Protein AF-0000000084862671 (afdb_homodimer)

pLDDT: mean 80.67, std 22.75, range [24.94, 98.75]

Nearest PDB structures (foldseek):
  5aym-assembly1_A  TM=5.356E-01  e=1.953E+00  Bdellovibrio bacteriovorus HD100
  5ayn-assembly1_A  TM=5.477E-01  e=3.722E+00  Bdellovibrio bacteriovorus HD100
  7vg4-assembly3_E  TM=1.919E-01  e=8.628E-01  Methylorubrum extorquens AM1
  7vg4-assembly1_A  TM=1.906E-01  e=9.815E-01  Methylorubrum extorquens AM1
  5aym-assembly1_A  TM=5.355E-01  e=1.491E+00  Bdellovibrio bacteriovorus HD100

Secondary structure (DSSP, 8-state):
----------------------------------------HHHHHHHHHTSBBP-TTTHHHHHHHHHHHHHHHHHHHHHHS--SS-HHHHHHHHHHHTTT--TT-TTHHHHHHHHHHHHHHHHHHHHGGGGTGGG-BHHHHHHHHHHHHHHHHHHHHHHHTTSS----SSS----S--GGGHHHHHHHHHHHHHHHHHHHHHT-TT--SS--HHHHHHHHT-TTTT-TT-HHHHHHHHHHHHHHHHHHHHHHHHHSTTHHHHHHHHHHHHHHHHHHHHHTPPBPP----/----------------------------------------HHHHHHHHHHSBBP-TTTHHHHHHHHHHHHHHHHHHHHHHS--SS-HHHHHHHHHHHTTT--TT-TTHHHHHHHHHHHHHHHHHHHHGGGGTGGG-BHHHHHHHHHHHHHHHHHHHHHHHTTSS----SSS----S--GGGHHHHHHHHHHHHHHHHHHHHHT-TT--SS--HHHHHHHHT-TTTT-TT-HHHHHHHHHHHHHHHHHHHHHHHHHSTTHHHHHHHHHHHHHHHHHHHHHTPPBPP----

Organism: Botryotinia fuckeliana (strain T4) (NCBI:txid999810)

Solvent-accessible surface area (backbone atoms only — not comparable to full-atom values): 29350 Å² total; per-residue (Å²): 132,82,75,75,81,81,76,79,77,76,74,81,78,81,74,76,77,70,79,75,74,73,70,74,69,76,72,73,69,71,73,64,69,72,63,71,64,74,69,47,72,62,54,53,48,50,53,58,30,61,34,45,46,44,71,78,73,53,58,52,60,44,32,51,44,4,21,36,39,13,18,49,26,23,26,35,26,67,52,64,66,34,46,34,50,38,39,42,56,22,45,34,42,31,16,17,29,75,55,50,29,48,76,92,41,62,58,41,20,56,54,20,48,44,18,46,50,27,19,43,51,18,12,38,56,51,39,55,43,42,79,47,73,64,40,43,16,20,38,59,47,15,52,53,30,38,52,31,15,49,30,28,44,54,26,18,53,44,38,62,71,49,68,24,74,67,60,66,88,88,72,82,76,64,86,60,74,62,69,59,48,49,54,38,40,30,33,41,2,18,33,40,18,34,52,35,39,47,23,53,59,74,64,40,68,63,37,41,37,50,62,40,41,67,42,49,42,51,49,45,46,35,90,58,60,85,46,84,85,35,63,66,54,52,46,30,50,46,28,52,51,23,24,40,54,17,4,31,51,10,23,45,35,39,70,38,93,63,21,55,28,48,35,30,45,52,39,19,50,52,32,39,51,46,12,54,48,36,63,67,49,59,60,44,80,78,77,73,132,136,83,78,77,81,81,79,75,78,79,71,81,81,79,74,75,75,70,78,76,74,73,68,72,69,76,71,74,68,70,72,64,69,72,61,70,62,74,68,47,73,62,54,52,48,49,54,57,30,60,34,45,47,43,71,76,71,52,58,51,59,43,31,50,44,4,20,34,38,13,18,48,25,24,25,35,27,67,50,63,68,33,44,35,51,39,39,41,56,23,46,35,40,31,17,17,29,75,54,48,29,50,76,92,41,63,56,41,20,57,54,19,47,44,16,47,52,28,19,42,49,17,12,39,59,51,40,55,44,43,79,47,73,64,40,44,16,20,37,56,47,15,51,53,30,38,52,32,15,49,31,28,43,52,26,18,53,43,38,62,71,50,68,22,74,70,59,67,89,87,71,83,76,63,84,58,73,62,71,58,50,50,54,37,39,30,31,40,1,19,32,39,20,34,53,36,40,48,23,54,58,74,66,40,69,62,36,40,36,48,61,40,42,66,42,49,39,52,50,45,47,35,90,59,61,84,47,83,87,37,63,67,54,52,46,30,52,46,28,53,52,24,24,41,50,18,3,32,52,10,24,46,36,39,71,38,93,62,21,55,28,48,35,31,45,52,37,18,50,53,33,38,51,45,12,53,48,36,63,68,50,58,58,45,79,78,77,74,129

Radius of gyration: 40.58 Å; Cα contacts (8 Å, |Δi|>4): 925; chains: 2; bounding box: 131×135×118 Å

InterPro domains:
  IPR010699 Protein of unknown function DUF1275 [PF06912] (62-275)

Structure (mmCIF, N/CA/C/O backbone):
data_AF-0000000084862671-model_v1
#
loop_
_entity.id
_entity.type
_entity.pdbx_description
1 polymer 'Similar to DUF1275 domain protein'
#
loop_
_atom_site.group_PDB
_atom_site.id
_atom_site.type_symbol
_atom_site.label_atom_id
_atom_site.label_alt_id
_atom_site.label_comp_id
_atom_site.label_asym_id
_atom_site.label_entity_id
_atom_site.label_seq_id
_atom_site.pdbx_PDB_ins_code
_atom_site.Cartn_x
_atom_site.Cartn_y
_atom_site.Cartn_z
_atom_site.occupancy
_atom_site.B_iso_or_equiv
_atom_site.auth_seq_id
_atom_site.auth_comp_id
_atom_site.auth_asym_id
_atom_site.auth_atom_id
_atom_site.pdbx_PDB_model_num
ATOM 1 N N . MET A 1 1 ? -14.352 105.938 90.062 1 27.42 1 MET A N 1
ATOM 2 C CA . MET A 1 1 ? -13.758 105.5 88.812 1 27.42 1 MET A CA 1
ATOM 3 C C . MET A 1 1 ? -14.742 104.688 88 1 27.42 1 MET A C 1
ATOM 5 O O . MET A 1 1 ? -15.312 103.688 88.5 1 27.42 1 MET A O 1
ATOM 9 N N . VAL A 1 2 ? -15.297 105.25 86.938 1 28.05 2 VAL A N 1
ATOM 10 C CA . VAL A 1 2 ? -16.531 105.125 86.125 1 28.05 2 VAL A CA 1
ATOM 11 C C . VAL A 1 2 ? -16.5 103.875 85.25 1 28.05 2 VAL A C 1
ATOM 13 O O . VAL A 1 2 ? -15.688 103.75 84.312 1 28.05 2 VAL A O 1
ATOM 16 N N . LYS A 1 3 ? -16.453 102.688 85.875 1 35.69 3 LYS A N 1
ATOM 17 C CA . LYS A 1 3 ? -16.062 101.5 85.188 1 35.69 3 LYS A CA 1
ATOM 18 C C . LYS A 1 3 ? -16.953 101.25 84 1 35.69 3 LYS A C 1
ATOM 20 O O . LYS A 1 3 ? -18.188 101.188 84.125 1 35.69 3 LYS A O 1
ATOM 25 N N . PRO A 1 4 ? -16.484 101.688 82.75 1 35.56 4 PRO A N 1
ATOM 26 C CA . PRO A 1 4 ? -17.406 101.938 81.625 1 35.56 4 PRO A CA 1
ATOM 27 C C . PRO A 1 4 ? -18.234 100.688 81.312 1 35.56 4 PRO A C 1
ATOM 29 O O . PRO A 1 4 ? -17.875 99.562 81.75 1 35.56 4 PRO A O 1
ATOM 32 N N . PRO A 1 5 ? -19.359 100.812 80.625 1 33.34 5 PRO A N 1
ATOM 33 C CA . PRO A 1 5 ? -20.562 100.062 80.312 1 33.34 5 PRO A CA 1
ATOM 34 C C . PRO A 1 5 ? -20.281 98.812 79.5 1 33.34 5 PRO A C 1
ATOM 36 O O . PRO A 1 5 ? -19.266 98.75 78.75 1 33.34 5 PRO A O 1
ATOM 39 N N . SER A 1 6 ? -20.609 97.625 80 1 32.25 6 SER A N 1
ATOM 40 C CA . SER A 1 6 ? -20.453 96.188 79.625 1 32.25 6 SER A CA 1
ATOM 41 C C . SER A 1 6 ? -20.984 95.938 78.188 1 32.25 6 SER A C 1
ATOM 43 O O . SER A 1 6 ? -22.141 96.25 77.875 1 32.25 6 SER A O 1
ATOM 45 N N . ILE A 1 7 ? -20.156 96.25 77.188 1 30.03 7 ILE A N 1
ATOM 46 C CA . ILE A 1 7 ? -20.453 96.312 75.75 1 30.03 7 ILE A CA 1
ATOM 47 C C . ILE A 1 7 ? -21.125 95 75.375 1 30.03 7 ILE A C 1
ATOM 49 O O . ILE A 1 7 ? -20.656 93.875 75.75 1 30.03 7 ILE A O 1
ATOM 53 N N . GLU A 1 8 ? -22.422 95 75.062 1 28.77 8 GLU A N 1
ATOM 54 C CA . GLU A 1 8 ? -23.469 94.062 74.688 1 28.77 8 GLU A CA 1
ATOM 55 C C . GLU A 1 8 ? -23.047 93.25 73.438 1 28.77 8 GLU A C 1
ATOM 57 O O . GLU A 1 8 ? -22.734 93.812 72.375 1 28.77 8 GLU A O 1
ATOM 62 N N . GLU A 1 9 ? -22.234 92.188 73.688 1 28.09 9 GLU A N 1
ATOM 63 C CA . GLU A 1 9 ? -21.609 91.312 72.688 1 28.09 9 GLU A CA 1
ATOM 64 C C . GLU A 1 9 ? -22.641 90.812 71.688 1 28.09 9 GLU A C 1
ATOM 66 O O . GLU A 1 9 ? -23.641 90.188 72.062 1 28.09 9 GLU A O 1
ATOM 71 N N . SER A 1 10 ? -22.938 91.625 70.625 1 28.06 10 SER A N 1
ATOM 72 C CA . SER A 1 10 ? -23.906 91.375 69.562 1 28.06 10 SER A CA 1
ATOM 73 C C . SER A 1 10 ? -23.75 90 69 1 28.06 10 SER A C 1
ATOM 75 O O . SER A 1 10 ? -22.641 89.562 68.688 1 28.06 10 SER A O 1
ATOM 77 N N . GLY A 1 11 ? -24.578 89 69.375 1 28.27 11 GLY A N 1
ATOM 78 C CA . GLY A 1 11 ? -24.672 87.625 69.125 1 28.27 11 GLY A CA 1
ATOM 79 C C . GLY A 1 11 ? -24.625 87.25 67.625 1 28.27 11 GLY A C 1
ATOM 80 O O . GLY A 1 11 ? -24.984 88.062 66.75 1 28.27 11 GLY A O 1
ATOM 81 N N . PRO A 1 12 ? -23.625 86.5 67.188 1 30.41 12 PRO A N 1
ATOM 82 C CA . PRO A 1 12 ? -23.25 86.188 65.75 1 30.41 12 PRO A CA 1
ATOM 83 C C . PRO A 1 12 ? -24.453 85.75 64.938 1 30.41 12 PRO A C 1
ATOM 85 O O . PRO A 1 12 ? -25.453 85.312 65.438 1 30.41 12 PRO A O 1
ATOM 88 N N . ALA A 1 13 ? -24.656 86.438 63.781 1 28.69 13 ALA A N 1
ATOM 89 C CA . ALA A 1 13 ? -25.625 86.312 62.688 1 28.69 13 ALA A CA 1
ATOM 90 C C . ALA A 1 13 ? -25.797 84.875 62.25 1 28.69 13 ALA A C 1
ATOM 92 O O . ALA A 1 13 ? -24.844 84.125 62.219 1 28.69 13 ALA A O 1
ATOM 93 N N . ALA A 1 14 ? -27.016 84.375 62.25 1 31.2 14 ALA A N 1
ATOM 94 C CA . ALA A 1 14 ? -27.656 83.062 61.938 1 31.2 14 ALA A CA 1
ATOM 95 C C . ALA A 1 14 ? -27.375 82.688 60.469 1 31.2 14 ALA A C 1
ATOM 97 O O . ALA A 1 14 ? -27.812 83.375 59.531 1 31.2 14 ALA A O 1
ATOM 98 N N . GLN A 1 15 ? -26.141 82.375 60.094 1 26.47 15 GLN A N 1
ATOM 99 C CA . GLN A 1 15 ? -25.906 82 58.688 1 26.47 15 GLN A CA 1
ATOM 100 C C . GLN A 1 15 ? -26.953 81 58.188 1 26.47 15 GLN A C 1
ATOM 102 O O . GLN A 1 15 ? -27.234 80 58.875 1 26.47 15 GLN A O 1
ATOM 107 N N . SER A 1 16 ? -27.938 81.438 57.438 1 26.11 16 SER A N 1
ATOM 108 C CA . SER A 1 16 ? -29.016 80.688 56.781 1 26.11 16 SER A CA 1
ATOM 109 C C . SER A 1 16 ? -28.484 79.438 56.062 1 26.11 16 SER A C 1
ATOM 111 O O . SER A 1 16 ? -27.516 79.562 55.312 1 26.11 16 SER A O 1
ATOM 113 N N . SER A 1 17 ? -28.547 78.25 56.656 1 29.89 17 SER A N 1
ATOM 114 C CA . SER A 1 17 ? -28.219 76.938 56.156 1 29.89 17 SER A CA 1
ATOM 115 C C . SER A 1 17 ? -28.844 76.688 54.781 1 29.89 17 SER A C 1
ATOM 117 O O . SER A 1 17 ? -30.062 76.75 54.656 1 29.89 17 SER A O 1
ATOM 119 N N . LEU A 1 18 ? -28.281 77.25 53.719 1 32.19 18 LEU A N 1
ATOM 120 C CA . LEU A 1 18 ? -28.781 77 52.375 1 32.19 18 LEU A CA 1
ATOM 121 C C . LEU A 1 18 ? -29.172 75.562 52.219 1 32.19 18 LEU A C 1
ATOM 123 O O . LEU A 1 18 ? -28.469 74.688 52.688 1 32.19 18 LEU A O 1
ATOM 127 N N . PRO A 1 19 ? -30.453 75.312 51.969 1 33.38 19 PRO A N 1
ATOM 128 C CA . PRO A 1 19 ? -30.969 73.938 51.812 1 33.38 19 PRO A CA 1
ATOM 129 C C . PRO A 1 19 ? -30.188 73.125 50.812 1 33.38 19 PRO A C 1
ATOM 131 O O . PRO A 1 19 ? -29.891 73.625 49.719 1 33.38 19 PRO A O 1
ATOM 134 N N . THR A 1 20 ? -29.109 72.438 51.125 1 33.81 20 THR A N 1
ATOM 135 C CA . THR A 1 20 ? -28.391 71.5 50.219 1 33.81 20 THR A CA 1
ATOM 136 C C . THR A 1 20 ? -29.359 70.625 49.5 1 33.81 20 THR A C 1
ATOM 138 O O . THR A 1 20 ? -30.047 69.812 50.125 1 33.81 20 THR A O 1
ATOM 141 N N . THR A 1 21 ? -30.078 71.125 48.469 1 35.47 21 THR A N 1
ATOM 142 C CA . THR A 1 21 ? -30.922 70.25 47.656 1 35.47 21 THR A CA 1
ATOM 143 C C . THR A 1 21 ? -30.188 69 47.312 1 35.47 21 THR A C 1
ATOM 145 O O . THR A 1 21 ? -29.125 69 46.688 1 35.47 21 THR A O 1
ATOM 148 N N . GLU A 1 22 ? -30.344 67.938 48.125 1 34.78 22 GLU A N 1
ATOM 149 C CA . GLU A 1 22 ? -29.859 66.625 47.875 1 34.78 22 GLU A CA 1
ATOM 150 C C . GLU A 1 22 ? -30.156 66.188 46.438 1 34.78 22 GLU A C 1
ATOM 152 O O . GLU A 1 22 ? -31.312 66.188 46.031 1 34.78 22 GLU A O 1
ATOM 157 N N . VAL A 1 23 ? -29.391 66.688 45.469 1 41.56 23 VAL A N 1
ATOM 158 C CA . VAL A 1 23 ? -29.578 66.188 44.125 1 41.56 23 VAL A CA 1
ATOM 159 C C . VAL A 1 23 ? -29.734 64.625 44.188 1 41.56 23 VAL A C 1
ATOM 161 O O . VAL A 1 23 ? -28.922 63.969 44.812 1 41.56 23 VAL A O 1
ATOM 164 N N . PRO A 1 24 ? -30.969 64.188 44.094 1 35.16 24 PRO A N 1
ATOM 165 C CA . PRO A 1 24 ? -31.188 62.719 44.156 1 35.16 24 PRO A CA 1
ATOM 166 C C . PRO A 1 24 ? -30.125 61.938 43.406 1 35.16 24 PRO A C 1
ATOM 168 O O . PRO A 1 24 ? -29.562 62.438 42.438 1 35.16 24 PRO A O 1
ATOM 171 N N . SER A 1 25 ? -29.297 61.156 44.094 1 38.34 25 SER A N 1
ATOM 172 C CA . SER A 1 25 ? -28.328 60.25 43.5 1 38.34 25 SER A CA 1
ATOM 173 C C . SER A 1 25 ? -28.891 59.594 42.219 1 38.34 25 SER A C 1
ATOM 175 O O . SER A 1 25 ? -30.062 59.25 42.188 1 38.34 25 SER A O 1
ATOM 177 N N . PRO A 1 26 ? -28.359 59.969 41.062 1 36.97 26 PRO A N 1
ATOM 178 C CA . PRO A 1 26 ? -28.906 59.312 39.875 1 36.97 26 PRO A CA 1
ATOM 179 C C . PRO A 1 26 ? -29.25 57.844 40.125 1 36.97 26 PRO A C 1
ATOM 181 O O . PRO A 1 26 ? -28.609 57.188 40.938 1 36.97 26 PRO A O 1
ATOM 184 N N . SER A 1 27 ? -30.5 57.5 40.156 1 35.31 27 SER A N 1
ATOM 185 C CA . SER A 1 27 ? -30.938 56.094 40.188 1 35.31 27 SER A CA 1
ATOM 186 C C . SER A 1 27 ? -30.031 55.188 39.375 1 35.31 27 SER A C 1
ATOM 188 O O . SER A 1 27 ? -29.672 55.531 38.25 1 35.31 27 SER A O 1
ATOM 190 N N . ARG A 1 28 ? -29.125 54.5 40.062 1 33.41 28 ARG A N 1
ATOM 191 C CA . ARG A 1 28 ? -28.406 53.438 39.406 1 33.41 28 ARG A CA 1
ATOM 192 C C . ARG A 1 28 ? -29.266 52.781 38.312 1 33.41 28 ARG A C 1
ATOM 194 O O . ARG A 1 28 ? -30.328 52.25 38.594 1 33.41 28 ARG A O 1
ATOM 201 N N . SER A 1 29 ? -29.375 53.406 37.156 1 35.06 29 SER A N 1
ATOM 202 C CA . SER A 1 29 ? -29.953 52.625 36.062 1 35.06 29 SER A CA 1
ATOM 203 C C . SER A 1 29 ? -29.641 51.125 36.25 1 35.06 29 SER A C 1
ATOM 205 O O . SER A 1 29 ? -28.531 50.781 36.656 1 35.06 29 SER A O 1
ATOM 207 N N . HIS A 1 30 ? -30.625 50.344 36.719 1 33.53 30 HIS A N 1
ATOM 208 C CA . HIS A 1 30 ? -30.594 48.875 36.656 1 33.53 30 HIS A CA 1
ATOM 209 C C . HIS A 1 30 ? -29.75 48.406 35.5 1 33.53 30 HIS A C 1
ATOM 211 O O . HIS A 1 30 ? -29.984 48.781 34.344 1 33.53 30 HIS A O 1
ATOM 217 N N . CYS A 1 31 ? -28.391 48.406 35.719 1 36.38 31 CYS A N 1
ATOM 218 C CA . CYS A 1 31 ? -27.656 47.562 34.75 1 36.38 31 CYS A CA 1
ATOM 219 C C . CYS A 1 31 ? -28.562 46.469 34.188 1 36.38 31 CYS A C 1
ATOM 221 O O . CYS A 1 31 ? -29.109 45.656 34.906 1 36.38 31 CYS A O 1
ATOM 223 N N . GLY A 1 32 ? -29.422 46.875 33.25 1 36.03 32 GLY A N 1
ATOM 224 C CA . GLY A 1 32 ? -30.094 45.812 32.5 1 36.03 32 GLY A CA 1
ATOM 225 C C . GLY A 1 32 ? -29.359 44.5 32.531 1 36.03 32 GLY A C 1
ATOM 226 O O . GLY A 1 32 ? -28.125 44.469 32.5 1 36.03 32 GLY A O 1
ATOM 227 N N . SER A 1 33 ? -29.797 43.562 33.344 1 38.19 33 SER A N 1
ATOM 228 C CA . SER A 1 33 ? -29.406 42.188 33.156 1 38.19 33 SER A CA 1
ATOM 229 C C . SER A 1 33 ? -28.953 41.938 31.719 1 38.19 33 SER A C 1
ATOM 231 O O . SER A 1 33 ? -29.703 42.188 30.781 1 38.19 33 SER A O 1
ATOM 233 N N . ILE A 1 34 ? -27.781 42.406 31.359 1 39.44 34 ILE A N 1
ATOM 234 C CA . ILE A 1 34 ? -27.312 41.719 30.156 1 39.44 34 ILE A CA 1
ATOM 235 C C . ILE A 1 34 ? -27.969 40.344 30.078 1 39.44 34 ILE A C 1
ATOM 237 O O . ILE A 1 34 ? -27.688 39.469 30.906 1 39.44 34 ILE A O 1
ATOM 241 N N . THR A 1 35 ? -29.266 40.312 30.047 1 39.09 35 THR A N 1
ATOM 242 C CA . THR A 1 35 ? -29.812 39.031 29.578 1 39.09 35 THR A CA 1
ATOM 243 C C . THR A 1 35 ? -28.797 38.312 28.703 1 39.09 35 THR A C 1
ATOM 245 O O . THR A 1 35 ? -28.375 38.812 27.672 1 39.09 35 THR A O 1
ATOM 248 N N . ASP A 1 36 ? -27.781 37.656 29.297 1 43.03 36 ASP A N 1
ATOM 249 C CA . ASP A 1 36 ? -27.172 36.562 28.516 1 43.03 36 ASP A CA 1
ATOM 250 C C . ASP A 1 36 ? -28.125 36.062 27.422 1 43.03 36 ASP A C 1
ATOM 252 O O . ASP A 1 36 ? -29.203 35.562 27.719 1 43.03 36 ASP A O 1
ATOM 256 N N . SER A 1 37 ? -28.547 36.906 26.594 1 47.16 37 SER A N 1
ATOM 257 C CA . SER A 1 37 ? -29.281 36.312 25.484 1 47.16 37 SER A CA 1
ATOM 258 C C . SER A 1 37 ? -28.969 34.812 25.375 1 47.16 37 SER A C 1
ATOM 260 O O . SER A 1 37 ? -27.812 34.406 25.453 1 47.16 37 SER A O 1
ATOM 262 N N . PRO A 1 38 ? -29.766 33.906 25.844 1 50.16 38 PRO A N 1
ATOM 263 C CA . PRO A 1 38 ? -29.547 32.469 25.688 1 50.16 38 PRO A CA 1
ATOM 264 C C . PRO A 1 38 ? -28.797 32.125 24.391 1 50.16 38 PRO A C 1
ATOM 266 O O . PRO A 1 38 ? -29.297 32.375 23.297 1 50.16 38 PRO A O 1
ATOM 269 N N . ASP A 1 39 ? -27.578 32.438 24.266 1 59.53 39 ASP A N 1
ATOM 270 C CA . ASP A 1 39 ? -26.906 31.891 23.109 1 59.53 39 ASP A CA 1
ATOM 271 C C . ASP A 1 39 ? -27.531 30.578 22.672 1 59.53 39 ASP A C 1
ATOM 273 O O . ASP A 1 39 ? -27.672 29.656 23.469 1 59.53 39 ASP A O 1
ATOM 277 N N . SER A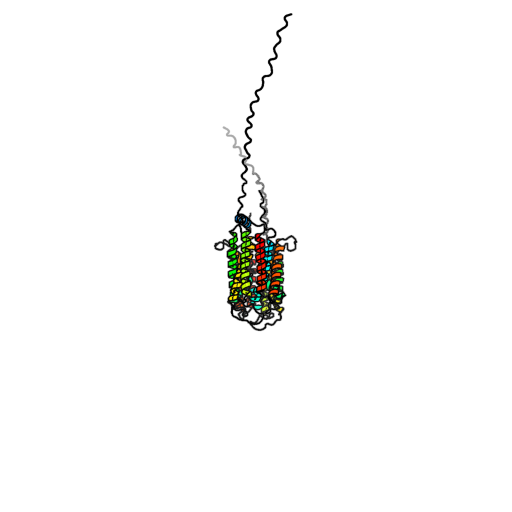 1 40 ? -28.484 30.578 21.688 1 73.81 40 SER A N 1
ATOM 278 C CA . SER A 1 40 ? -29.219 29.453 21.156 1 73.81 40 SER A CA 1
ATOM 279 C C . SER A 1 40 ? -28.359 28.188 21.094 1 73.81 40 SER A C 1
ATOM 281 O O . SER A 1 40 ? -27.125 28.281 21.016 1 73.81 40 SER A O 1
ATOM 283 N N . LEU A 1 41 ? -28.875 27.141 21.766 1 80.31 41 LEU A N 1
ATOM 284 C CA . LEU A 1 41 ? -28.266 25.812 21.656 1 80.31 41 LEU A CA 1
ATOM 285 C C . LEU A 1 41 ? -27.578 25.641 20.312 1 80.31 41 LEU A C 1
ATOM 287 O O . LEU A 1 41 ? -26.516 25.031 20.219 1 80.31 41 LEU A O 1
ATOM 291 N N . TRP A 1 42 ? -28.094 26.344 19.359 1 80.69 42 TRP A N 1
ATOM 292 C CA . TRP A 1 42 ? -27.547 26.25 18 1 80.69 42 TRP A CA 1
ATOM 293 C C . TRP A 1 42 ? -26.219 26.984 17.906 1 80.69 42 TRP A C 1
ATOM 295 O O . TRP A 1 42 ? -25.266 26.5 17.297 1 80.69 42 TRP A O 1
ATOM 305 N N . THR A 1 43 ? -26.141 28.109 18.469 1 80.81 43 THR A N 1
ATOM 306 C CA . THR A 1 43 ? -24.906 28.906 18.422 1 80.81 43 THR A CA 1
ATOM 307 C C . THR A 1 43 ? -23.797 28.219 19.203 1 80.81 43 THR A C 1
ATOM 309 O O . THR A 1 43 ? -22.641 28.203 18.766 1 80.81 43 THR A O 1
ATOM 312 N N . ARG A 1 44 ? -24.203 27.688 20.344 1 83.19 44 ARG A N 1
ATOM 313 C CA . ARG A 1 44 ? -23.219 26.969 21.156 1 83.19 44 ARG A CA 1
ATOM 314 C C . ARG A 1 44 ? -22.703 25.75 20.422 1 83.19 44 ARG A C 1
ATOM 316 O O . ARG A 1 44 ? -21.5 25.453 20.453 1 83.19 44 ARG A O 1
ATOM 323 N N . ALA A 1 45 ? -23.641 25.062 19.797 1 83.5 45 ALA A N 1
ATOM 324 C CA . ALA A 1 45 ? -23.281 23.875 19.031 1 83.5 45 ALA A CA 1
ATOM 325 C C . ALA A 1 45 ? -22.391 24.25 17.844 1 83.5 45 ALA A C 1
ATOM 327 O O . ALA A 1 45 ? -21.391 23.562 17.578 1 83.5 45 ALA A O 1
ATOM 328 N N . ASN A 1 46 ? -22.703 25.266 17.234 1 84.06 46 ASN A N 1
ATOM 329 C CA . ASN A 1 46 ? -21.906 25.703 16.094 1 84.06 46 ASN A CA 1
ATOM 330 C C . ASN A 1 46 ? -20.5 26.125 16.516 1 84.06 46 ASN A C 1
ATOM 332 O O . ASN A 1 46 ? -19.531 25.859 15.812 1 84.06 46 ASN A O 1
ATOM 336 N N . SER A 1 47 ? -20.469 26.797 17.609 1 84.06 47 SER A N 1
ATOM 337 C CA . SER A 1 47 ? -19.156 27.188 18.125 1 84.06 47 SER A CA 1
ATOM 338 C C . SER A 1 47 ? -18.344 25.984 18.531 1 84.06 47 SER A C 1
ATOM 340 O O . SER A 1 47 ? -17.141 25.922 18.266 1 84.06 47 SER A O 1
ATOM 342 N N . HIS A 1 48 ? -19.016 25.047 19.156 1 86.25 48 HIS A N 1
ATOM 343 C CA . HIS A 1 48 ? -18.344 23.828 19.594 1 86.25 48 HIS A CA 1
ATOM 344 C C . HIS A 1 48 ? -17.797 23.031 18.422 1 86.25 48 HIS A C 1
ATOM 346 O O . HIS A 1 48 ? -16.641 22.625 18.422 1 86.25 48 HIS A O 1
ATOM 352 N N . PHE A 1 49 ? -18.562 22.906 17.375 1 87.5 49 PHE A N 1
ATOM 353 C CA . PHE A 1 49 ? -18.219 22.047 16.234 1 87.5 49 PHE A CA 1
ATOM 354 C C . PHE A 1 49 ? -17.328 22.797 15.258 1 87.5 49 PHE A C 1
ATOM 356 O O . PHE A 1 49 ? -16.703 22.188 14.383 1 87.5 49 PHE A O 1
ATOM 363 N N . GLY A 1 50 ? -17.25 24.031 15.461 1 85.75 50 GLY A N 1
ATOM 364 C CA . GLY A 1 50 ? -16.391 24.844 14.602 1 85.75 50 GLY A CA 1
ATOM 365 C C . GLY A 1 50 ? -14.969 24.969 15.125 1 85.75 50 GLY A C 1
ATOM 366 O O . GLY A 1 50 ? -14.086 25.453 14.422 1 85.75 50 GLY A O 1
ATOM 367 N N . GLU A 1 51 ? -14.742 24.406 16.297 1 84.56 51 GLU A N 1
ATOM 368 C CA . GLU A 1 51 ? -13.422 24.547 16.922 1 84.56 51 GLU A CA 1
ATOM 369 C C . GLU A 1 51 ? -12.445 23.516 16.359 1 84.56 51 GLU A C 1
ATOM 371 O O . GLU A 1 51 ? -12.828 22.391 16.031 1 84.56 51 GLU A O 1
ATOM 376 N N . GLU A 1 52 ? -11.141 23.891 16.281 1 88 52 GLU A N 1
ATOM 377 C CA . GLU A 1 52 ? -10.07 22.984 15.867 1 88 52 GLU A CA 1
ATOM 378 C C . GLU A 1 52 ? -9.656 22.062 17.016 1 88 52 GLU A C 1
ATOM 380 O O . GLU A 1 52 ? -9.578 22.484 18.172 1 88 52 GLU A O 1
ATOM 385 N N . ILE A 1 53 ? -9.367 20.906 16.672 1 88.19 53 ILE A N 1
ATOM 386 C CA . ILE A 1 53 ? -9.062 19.922 17.688 1 88.19 53 ILE A CA 1
ATOM 387 C C . ILE A 1 53 ? -7.566 19.922 18 1 88.19 53 ILE A C 1
ATOM 389 O O . ILE A 1 53 ? -6.766 20.391 17.172 1 88.19 53 ILE A O 1
ATOM 393 N N . THR A 1 54 ? -7.273 19.422 19.219 1 88.75 54 THR A N 1
ATOM 394 C CA . THR A 1 54 ? -5.879 19.141 19.531 1 88.75 54 THR A CA 1
ATOM 395 C C . THR A 1 54 ? -5.43 17.828 18.891 1 88.75 54 THR A C 1
ATOM 397 O O . THR A 1 54 ? -6.215 16.891 18.75 1 88.75 54 THR A O 1
ATOM 400 N N . LEU A 1 55 ? -4.18 17.75 18.516 1 89 55 LEU A N 1
ATOM 401 C CA . LEU A 1 55 ? -3.656 16.562 17.828 1 89 55 LEU A CA 1
ATOM 402 C C . LEU A 1 55 ? -3.066 15.578 18.828 1 89 55 LEU A C 1
ATOM 404 O O . LEU A 1 55 ? -2.619 14.492 18.453 1 89 55 LEU A O 1
ATOM 408 N N . VAL A 1 56 ? -3.213 16.016 20.062 1 86.69 56 VAL A N 1
ATOM 409 C CA . VAL A 1 56 ? -2.715 15.109 21.094 1 86.69 56 VAL A CA 1
ATOM 410 C C . VAL A 1 56 ? -3.539 13.82 21.109 1 86.69 56 VAL A C 1
ATOM 412 O O . VAL A 1 56 ? -4.77 13.867 21.203 1 86.69 56 VAL A O 1
ATOM 415 N N . HIS A 1 57 ? -2.979 12.656 20.875 1 90.19 57 HIS A N 1
ATOM 416 C CA . HIS A 1 57 ? -3.551 11.312 20.906 1 90.19 57 HIS A CA 1
ATOM 417 C C . HIS A 1 57 ? -4.504 11.094 19.734 1 90.19 57 HIS A C 1
ATOM 419 O O . HIS A 1 57 ? -5.262 10.125 19.719 1 90.19 57 HIS A O 1
ATOM 425 N N . ALA A 1 58 ? -4.508 12.062 18.797 1 92.06 58 ALA A N 1
ATOM 426 C CA . ALA A 1 58 ? -5.367 11.93 17.625 1 92.06 58 ALA A CA 1
ATOM 427 C C . ALA A 1 58 ? -4.891 10.805 16.719 1 92.06 58 ALA A C 1
ATOM 429 O O . ALA A 1 58 ? -5.562 10.453 15.75 1 92.06 58 ALA A O 1
ATOM 430 N N . ASP A 1 59 ? -3.76 10.203 17.062 1 94.38 59 ASP A N 1
ATOM 431 C CA . ASP A 1 59 ? -3.248 9.039 16.344 1 94.38 59 ASP A CA 1
ATOM 432 C C . ASP A 1 59 ? -4.062 7.789 16.688 1 94.38 59 ASP A C 1
ATOM 434 O O . ASP A 1 59 ? -4.137 6.855 15.891 1 94.38 59 ASP A O 1
ATOM 438 N N . LEU A 1 60 ? -4.738 7.797 17.844 1 95 60 LEU A N 1
ATOM 439 C CA . LEU A 1 60 ? -5.457 6.617 18.297 1 95 60 LEU A CA 1
ATOM 440 C C . LEU A 1 60 ? -6.637 6.305 17.391 1 95 60 LEU A C 1
ATOM 442 O O . LEU A 1 60 ? -6.797 5.168 16.938 1 95 60 LEU A O 1
ATOM 446 N N . PRO A 1 61 ? -7.488 7.328 17.047 1 96.75 61 PRO A N 1
ATOM 447 C CA . PRO A 1 61 ? -8.547 7.035 16.078 1 96.75 61 PRO A CA 1
ATOM 448 C C . PRO A 1 61 ? -7.996 6.562 14.734 1 96.75 61 PRO A C 1
ATOM 450 O O . PRO A 1 61 ? -8.625 5.742 14.062 1 96.75 61 PRO A O 1
ATOM 453 N N . MET A 1 62 ? -6.84 7.02 14.352 1 97.06 62 MET A N 1
ATOM 454 C CA . MET A 1 62 ? -6.242 6.582 13.094 1 97.06 62 MET A CA 1
ATOM 455 C C . MET A 1 62 ? -5.805 5.125 13.172 1 97.06 62 MET A C 1
ATOM 457 O O . MET A 1 62 ? -5.965 4.367 12.211 1 97.06 62 MET A O 1
ATOM 461 N N . ILE A 1 63 ? -5.273 4.727 14.305 1 97.62 63 ILE A N 1
ATOM 462 C CA . ILE A 1 63 ? -4.891 3.334 14.516 1 97.62 63 ILE A CA 1
ATOM 463 C C . ILE A 1 63 ? -6.137 2.453 14.523 1 97.62 63 ILE A C 1
ATOM 465 O O . ILE A 1 63 ? -6.129 1.345 13.984 1 97.62 63 ILE A O 1
ATOM 469 N N . ALA A 1 64 ? -7.199 2.963 15.117 1 98.25 64 ALA A N 1
ATOM 470 C CA . ALA A 1 64 ? -8.469 2.244 15.094 1 98.25 64 ALA A CA 1
ATOM 471 C C . ALA A 1 64 ? -8.977 2.064 13.664 1 98.25 64 ALA A C 1
ATOM 473 O O . ALA A 1 64 ? -9.562 1.033 13.328 1 98.25 64 ALA A O 1
ATOM 474 N N . CYS A 1 65 ? -8.75 3.076 12.812 1 98.38 65 CYS A N 1
ATOM 475 C CA . CYS A 1 65 ? -9.102 2.973 11.406 1 98.38 65 CYS A CA 1
ATOM 476 C C . CYS A 1 65 ? -8.297 1.871 10.719 1 98.38 65 CYS A C 1
ATOM 478 O O . CYS A 1 65 ? -8.812 1.177 9.844 1 98.38 65 CYS A O 1
ATOM 480 N N . ALA A 1 66 ? -7.043 1.721 11.117 1 98.38 66 ALA A N 1
ATOM 481 C CA . ALA A 1 66 ? -6.234 0.624 10.594 1 98.38 66 ALA A CA 1
ATOM 482 C C . ALA A 1 66 ? -6.836 -0.729 10.961 1 98.38 66 ALA A C 1
ATOM 484 O O . ALA A 1 66 ? -6.844 -1.654 10.148 1 98.38 66 ALA A O 1
ATOM 485 N N . LEU A 1 67 ? -7.316 -0.836 12.172 1 98.62 67 LEU A N 1
ATOM 486 C CA . LEU A 1 67 ? -8.016 -2.043 12.602 1 98.62 67 LEU A CA 1
ATOM 487 C C . LEU A 1 67 ? -9.234 -2.311 11.727 1 98.62 67 LEU A C 1
ATOM 489 O O . LEU A 1 67 ? -9.469 -3.447 11.312 1 98.62 67 LEU A O 1
ATOM 493 N N . VAL A 1 68 ? -9.984 -1.273 11.422 1 98.75 68 VAL A N 1
ATOM 494 C CA . VAL A 1 68 ? -11.172 -1.37 10.578 1 98.75 68 VAL A CA 1
ATOM 495 C C . VAL A 1 68 ? -10.781 -1.867 9.195 1 98.75 68 VAL A C 1
ATOM 497 O O . VAL A 1 68 ? -11.461 -2.723 8.617 1 98.75 68 VAL A O 1
ATOM 500 N N . SER A 1 69 ? -9.703 -1.341 8.648 1 98.62 69 SER A N 1
ATOM 501 C CA . SER A 1 69 ? -9.227 -1.775 7.34 1 98.62 69 SER A CA 1
ATOM 502 C C . SER A 1 69 ? -8.898 -3.264 7.34 1 98.62 69 SER A C 1
ATOM 504 O O . SER A 1 69 ? -9.227 -3.977 6.391 1 98.62 69 SER A O 1
ATOM 506 N N . GLY A 1 70 ? -8.234 -3.738 8.43 1 98.56 70 GLY A N 1
ATOM 507 C CA . GLY A 1 70 ? -7.945 -5.16 8.539 1 98.56 70 GLY A CA 1
ATOM 508 C C . GLY A 1 70 ? -9.195 -6.02 8.547 1 98.56 70 GLY A C 1
ATOM 509 O O . GLY A 1 70 ? -9.273 -7.016 7.824 1 98.56 70 GLY A O 1
ATOM 510 N N . ILE A 1 71 ? -10.195 -5.605 9.328 1 98.19 71 ILE A N 1
ATOM 511 C CA . ILE A 1 71 ? -11.445 -6.344 9.453 1 98.19 71 ILE A CA 1
ATOM 512 C C . ILE A 1 71 ? -12.156 -6.402 8.102 1 98.19 71 ILE A C 1
ATOM 514 O O . ILE A 1 71 ? -12.547 -7.477 7.645 1 98.19 71 ILE A O 1
ATOM 518 N N . CYS A 1 72 ? -12.273 -5.246 7.441 1 97.94 72 CYS A N 1
ATOM 519 C CA . CYS A 1 72 ? -13.047 -5.137 6.211 1 97.94 72 CYS A CA 1
ATOM 520 C C . CYS A 1 72 ? -12.336 -5.844 5.059 1 97.94 72 CYS A C 1
ATOM 522 O O . CYS A 1 72 ? -12.969 -6.59 4.305 1 97.94 72 CYS A O 1
ATOM 524 N N . ASP A 1 73 ? -11.031 -5.668 4.941 1 98.12 73 ASP A N 1
ATOM 525 C CA . ASP A 1 73 ? -10.32 -6.223 3.797 1 98.12 73 ASP A CA 1
ATOM 526 C C . ASP A 1 73 ? -10.18 -7.738 3.92 1 98.12 73 ASP A C 1
ATOM 528 O O . ASP A 1 73 ? -10.273 -8.461 2.924 1 98.12 73 ASP A O 1
ATOM 532 N N . SER A 1 74 ? -9.891 -8.219 5.117 1 96.56 74 SER A N 1
ATOM 533 C CA . SER A 1 74 ? -9.812 -9.664 5.301 1 96.56 74 SER A CA 1
ATOM 534 C C . SER A 1 74 ? -11.148 -10.328 4.988 1 96.56 74 SER A C 1
ATOM 536 O O . SER A 1 74 ? -11.188 -11.328 4.266 1 96.56 74 SER A O 1
ATOM 538 N N . SER A 1 75 ? -12.234 -9.797 5.426 1 94.44 75 SER A N 1
ATOM 539 C CA . SER A 1 75 ? -13.562 -10.359 5.219 1 94.44 75 SER A CA 1
ATOM 540 C C . SER A 1 75 ? -14.008 -10.227 3.768 1 94.44 75 SER A C 1
ATOM 542 O O . SER A 1 75 ? -14.562 -11.164 3.189 1 94.44 75 SER A O 1
ATOM 544 N N . ALA A 1 76 ? -13.75 -9.07 3.205 1 93.62 76 ALA A N 1
ATOM 545 C CA . ALA A 1 76 ? -14.125 -8.836 1.812 1 93.62 76 ALA A CA 1
ATOM 546 C C . ALA A 1 76 ? -13.328 -9.727 0.87 1 93.62 76 ALA A C 1
ATOM 548 O O . ALA A 1 76 ? -13.883 -10.297 -0.072 1 93.62 76 ALA A O 1
ATOM 549 N N . TYR A 1 77 ? -12.055 -9.828 1.136 1 92.81 77 TYR A N 1
ATOM 550 C CA . TYR A 1 77 ? -11.242 -10.68 0.274 1 92.81 77 TYR A CA 1
ATOM 551 C C . TYR A 1 77 ? -11.688 -12.133 0.369 1 92.81 77 TYR A C 1
ATOM 553 O O . TYR A 1 77 ? -11.727 -12.844 -0.639 1 92.81 77 TYR A O 1
ATOM 561 N N . ASN A 1 78 ? -11.914 -12.578 1.558 1 89.88 78 ASN A N 1
ATOM 562 C CA . ASN A 1 78 ? -12.375 -13.945 1.743 1 89.88 78 ASN A CA 1
ATOM 563 C C . ASN A 1 78 ? -13.672 -14.211 0.982 1 89.88 78 ASN A C 1
ATOM 565 O O . ASN A 1 78 ? -13.867 -15.289 0.426 1 89.88 78 ASN A O 1
ATOM 569 N N . ALA A 1 79 ? -14.523 -13.234 0.953 1 87.06 79 ALA A N 1
ATOM 570 C CA . ALA A 1 79 ? -15.852 -13.398 0.365 1 87.06 79 ALA A CA 1
ATOM 571 C C . ALA A 1 79 ? -15.828 -13.094 -1.131 1 87.06 79 ALA A C 1
ATOM 573 O O . ALA A 1 79 ? -16.5 -13.773 -1.918 1 87.06 79 ALA A O 1
ATOM 574 N N . TRP A 1 80 ? -15.047 -12.047 -1.46 1 87.44 80 TRP A N 1
ATOM 575 C CA . TRP A 1 80 ? -15.219 -11.523 -2.809 1 87.44 80 TRP A CA 1
ATOM 576 C C . TRP A 1 80 ? -13.898 -11.539 -3.57 1 87.44 80 TRP A C 1
ATOM 578 O O . TRP A 1 80 ? -13.828 -11.117 -4.727 1 87.44 80 TRP A O 1
ATOM 588 N N . THR A 1 81 ? -12.781 -11.977 -2.998 1 89.19 81 THR A N 1
ATOM 589 C CA . THR A 1 81 ? -11.445 -11.977 -3.59 1 89.19 81 THR A CA 1
ATOM 590 C C . THR A 1 81 ? -11.094 -10.594 -4.125 1 89.19 81 THR A C 1
ATOM 592 O O . THR A 1 81 ? -10.578 -10.461 -5.238 1 89.19 81 THR A O 1
ATOM 595 N N . CYS A 1 82 ? -11.461 -9.625 -3.369 1 92.94 82 CYS A N 1
ATOM 596 C CA . CYS A 1 82 ? -11.211 -8.219 -3.676 1 92.94 82 CYS A CA 1
ATOM 597 C C . CYS A 1 82 ? -11.047 -7.402 -2.398 1 92.94 82 CYS A C 1
ATOM 599 O O . CYS A 1 82 ? -11.758 -7.629 -1.418 1 92.94 82 CYS A O 1
ATOM 601 N N . PHE A 1 83 ? -10.125 -6.5 -2.467 1 96.81 83 PHE A N 1
ATOM 602 C CA . PHE A 1 83 ? -9.922 -5.625 -1.317 1 96.81 83 PHE A CA 1
ATOM 603 C C . PHE A 1 83 ? -10.844 -4.41 -1.394 1 96.81 83 PHE A C 1
ATOM 605 O O . PHE A 1 83 ? -11.258 -4.012 -2.482 1 96.81 83 PHE A O 1
ATOM 612 N N . VAL A 1 84 ? -11.094 -3.852 -0.266 1 97.69 84 VAL A N 1
ATOM 613 C CA . VAL A 1 84 ? -11.984 -2.691 -0.246 1 97.69 84 VAL A CA 1
ATOM 614 C C . VAL A 1 84 ? -11.18 -1.434 0.072 1 97.69 84 VAL A C 1
ATOM 616 O O . VAL A 1 84 ? -11.57 -0.326 -0.302 1 97.69 84 VAL A O 1
ATOM 619 N N . SER A 1 85 ? -10.062 -1.594 0.789 1 97.81 85 SER A N 1
ATOM 620 C CA . SER A 1 85 ? -9.266 -0.422 1.138 1 97.81 85 SER A CA 1
ATOM 621 C C . SER A 1 85 ? -7.863 -0.514 0.548 1 97.81 85 SER A C 1
ATOM 623 O O . SER A 1 85 ? -7.164 0.495 0.439 1 97.81 85 SER A O 1
ATOM 625 N N . MET A 1 86 ? -7.379 -1.675 0.2 1 97.81 86 MET A N 1
ATOM 626 C CA . MET A 1 86 ? -6.035 -1.902 -0.316 1 97.81 86 MET A CA 1
ATOM 627 C C . MET A 1 86 ? -6.047 -2.006 -1.838 1 97.81 86 MET A C 1
ATOM 629 O O . MET A 1 86 ? -6.188 -3.1 -2.389 1 97.81 86 MET A O 1
ATOM 633 N N . GLN A 1 87 ? -5.75 -0.868 -2.479 1 98.06 87 GLN A N 1
ATOM 634 C CA . GLN A 1 87 ? -5.984 -0.733 -3.912 1 98.06 87 GLN A CA 1
ATOM 635 C C . GLN A 1 87 ? -4.773 -1.196 -4.715 1 98.06 87 GLN A C 1
ATOM 637 O O . GLN A 1 87 ? -4.879 -1.444 -5.918 1 98.06 87 GLN A O 1
ATOM 642 N N . THR A 1 88 ? -3.602 -1.335 -4.051 1 97.75 88 THR A N 1
ATOM 643 C CA . THR A 1 88 ? -2.426 -1.831 -4.758 1 97.75 88 THR A CA 1
ATOM 644 C C . THR A 1 88 ? -2.656 -3.256 -5.258 1 97.75 88 THR A C 1
ATOM 646 O O . THR A 1 88 ? -2.463 -3.543 -6.441 1 97.75 88 THR A O 1
ATOM 649 N N . GLY A 1 89 ? -3.143 -4.094 -4.375 1 96.62 89 GLY A N 1
ATOM 650 C CA . GLY A 1 89 ? -3.502 -5.438 -4.797 1 96.62 89 GLY A CA 1
ATOM 651 C C . GLY A 1 89 ? -4.586 -5.461 -5.859 1 96.62 89 GLY A C 1
ATOM 652 O O . GLY A 1 89 ? -4.488 -6.203 -6.836 1 96.62 89 GLY A O 1
ATOM 653 N N . ASN A 1 90 ? -5.59 -4.59 -5.723 1 97.56 90 ASN A N 1
ATOM 654 C CA . ASN A 1 90 ? -6.684 -4.52 -6.684 1 97.56 90 ASN A CA 1
ATOM 655 C C . ASN A 1 90 ? -6.188 -4.113 -8.07 1 97.56 90 ASN A C 1
ATOM 657 O O . ASN A 1 90 ? -6.746 -4.543 -9.086 1 97.56 90 ASN A O 1
ATOM 661 N N . THR A 1 91 ? -5.145 -3.293 -8.102 1 97.94 91 THR A N 1
ATOM 662 C CA . THR A 1 91 ? -4.578 -2.881 -9.383 1 97.94 91 THR A CA 1
ATOM 663 C C . THR A 1 91 ? -3.99 -4.078 -10.125 1 97.94 91 THR A C 1
ATOM 665 O O . THR A 1 91 ? -4.137 -4.191 -11.344 1 97.94 91 THR A O 1
ATOM 668 N N . ILE A 1 92 ? -3.334 -4.922 -9.383 1 97.25 92 ILE A N 1
ATOM 669 C CA . ILE A 1 92 ? -2.783 -6.125 -9.992 1 97.25 92 ILE A CA 1
ATOM 670 C C . ILE A 1 92 ? -3.92 -7.047 -10.438 1 97.25 92 ILE A C 1
ATOM 672 O O . ILE A 1 92 ? -3.861 -7.641 -11.516 1 97.25 92 ILE A O 1
ATOM 676 N N . PHE A 1 93 ? -5.031 -7.18 -9.617 1 95.44 93 PHE A N 1
ATOM 677 C CA . PHE A 1 93 ? -6.195 -7.965 -10.016 1 95.44 93 PHE A CA 1
ATOM 678 C C . PHE A 1 93 ? -6.809 -7.418 -11.297 1 95.44 93 PHE A C 1
ATOM 680 O O . PHE A 1 93 ? -7.188 -8.18 -12.188 1 95.44 93 PHE A O 1
ATOM 687 N N . LEU A 1 94 ? -6.875 -6.129 -11.336 1 96 94 LEU A N 1
ATOM 688 C CA . LEU A 1 94 ? -7.387 -5.465 -12.531 1 96 94 LEU A CA 1
ATOM 689 C C . LEU A 1 94 ? -6.508 -5.77 -13.742 1 96 94 LEU A C 1
ATOM 691 O O . LEU A 1 94 ? -7.016 -6.105 -14.812 1 96 94 LEU A O 1
ATOM 695 N N . ALA A 1 95 ? -5.199 -5.688 -13.602 1 96.81 95 ALA A N 1
ATOM 696 C CA . ALA A 1 95 ? -4.246 -5.945 -14.68 1 96.81 95 ALA A CA 1
ATOM 697 C C . ALA A 1 95 ? -4.355 -7.383 -15.172 1 96.81 95 ALA A C 1
ATOM 699 O O . ALA A 1 95 ? -4.316 -7.633 -16.375 1 96.81 95 ALA A O 1
ATOM 700 N N . LEU A 1 96 ? -4.504 -8.312 -14.25 1 93.62 96 LEU A N 1
ATOM 701 C CA . LEU A 1 96 ? -4.641 -9.719 -14.602 1 93.62 96 LEU A CA 1
ATOM 702 C C . LEU A 1 96 ? -5.93 -9.961 -15.383 1 93.62 96 LEU A C 1
ATOM 704 O O . LEU A 1 96 ? -5.98 -10.836 -16.25 1 93.62 96 LEU A O 1
ATOM 708 N N . GLY A 1 97 ? -6.938 -9.195 -15.094 1 91.62 97 GLY A N 1
ATOM 709 C CA . GLY A 1 97 ? -8.188 -9.305 -15.82 1 91.62 97 GLY A CA 1
ATOM 710 C C . GLY A 1 97 ? -8.039 -9.031 -17.312 1 91.62 97 GLY A C 1
ATOM 711 O O . GLY A 1 97 ? -8.789 -9.57 -18.125 1 91.62 97 GLY A O 1
ATOM 712 N N . ALA A 1 98 ? -7.047 -8.219 -17.688 1 89.81 98 ALA A N 1
ATOM 713 C CA . ALA A 1 98 ? -6.812 -7.898 -19.078 1 89.81 98 ALA A CA 1
ATOM 714 C C . ALA A 1 98 ? -6.41 -9.141 -19.875 1 89.81 98 ALA A C 1
ATOM 716 O O . ALA A 1 98 ? -6.664 -9.227 -21.078 1 89.81 98 ALA A O 1
ATOM 717 N N . SER A 1 99 ? -5.852 -10.125 -19.266 1 87.25 99 SER A N 1
ATOM 718 C CA . SER A 1 99 ? -5.469 -11.375 -19.906 1 87.25 99 SER A CA 1
ATOM 719 C C . SER A 1 99 ? -6.422 -12.508 -19.531 1 87.25 99 SER A C 1
ATOM 721 O O . SER A 1 99 ? -6.129 -13.68 -19.766 1 87.25 99 SER A O 1
ATOM 723 N N . GLY A 1 100 ? -7.516 -12.102 -18.891 1 83.06 100 GLY A N 1
ATOM 724 C CA . GLY A 1 100 ? -8.508 -13.078 -18.469 1 83.06 100 GLY A CA 1
ATOM 725 C C . GLY A 1 100 ? -8.039 -13.977 -17.344 1 83.06 100 GLY A C 1
ATOM 726 O O . GLY A 1 100 ? -8.453 -15.133 -17.25 1 83.06 100 GLY A O 1
ATOM 727 N N . GLN A 1 101 ? -7.109 -13.5 -16.578 1 79.12 101 GLN A N 1
ATOM 728 C CA . GLN A 1 101 ? -6.543 -14.266 -15.477 1 79.1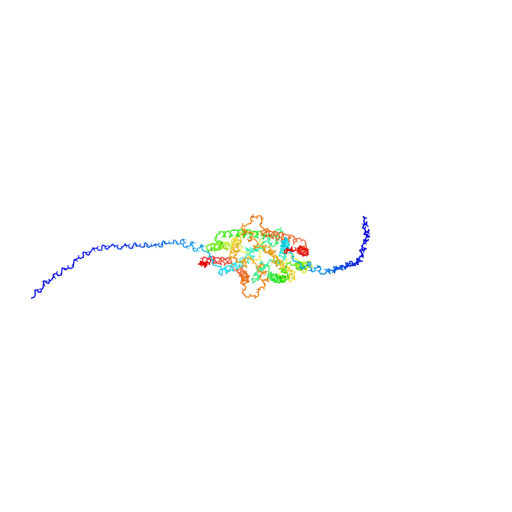2 101 GLN A CA 1
ATOM 729 C C . GLN A 1 101 ? -6.965 -13.68 -14.133 1 79.12 101 GLN A C 1
ATOM 731 O O . GLN A 1 101 ? -7.348 -12.516 -14.047 1 79.12 101 GLN A O 1
ATOM 736 N N . PRO A 1 102 ? -6.906 -14.305 -12.992 1 68.38 102 PRO A N 1
ATOM 737 C CA . PRO A 1 102 ? -6.742 -15.758 -13 1 68.38 102 PRO A CA 1
ATOM 738 C C . PRO A 1 102 ? -7.98 -16.484 -13.523 1 68.38 102 PRO A C 1
ATOM 740 O O . PRO A 1 102 ? -9.094 -15.977 -13.406 1 68.38 102 PRO A O 1
ATOM 743 N N . LEU A 1 103 ? -7.824 -17.609 -14.039 1 67.31 103 LEU A N 1
ATOM 744 C CA . LEU A 1 103 ? -8.898 -18.391 -14.633 1 67.31 103 LEU A CA 1
ATOM 745 C C . LEU A 1 103 ? -9.945 -18.766 -13.586 1 67.31 103 LEU A C 1
ATOM 747 O O . LEU A 1 103 ? -11.117 -18.938 -13.914 1 67.31 103 LEU A O 1
ATOM 751 N N . SER A 1 104 ? -9.492 -18.781 -12.336 1 65.94 104 SER A N 1
ATOM 752 C CA . SER A 1 104 ? -10.391 -19.188 -11.258 1 65.94 104 SER A CA 1
ATOM 753 C C . SER A 1 104 ? -11.391 -18.078 -10.93 1 65.94 104 SER A C 1
ATOM 755 O O . SER A 1 104 ? -12.461 -18.344 -10.391 1 65.94 104 SER A O 1
ATOM 757 N N . HIS A 1 105 ? -11.055 -16.844 -11.359 1 67.06 105 HIS A N 1
ATOM 758 C CA . HIS A 1 105 ? -11.922 -15.711 -11.055 1 67.06 105 HIS A CA 1
ATOM 759 C C . HIS A 1 105 ? -12.039 -14.758 -12.242 1 67.06 105 HIS A C 1
ATOM 761 O O . HIS A 1 105 ? -11.477 -13.664 -12.227 1 67.06 105 HIS A O 1
ATOM 767 N N . PRO A 1 106 ? -12.812 -15.117 -13.266 1 66.88 106 PRO A N 1
ATOM 768 C CA . PRO A 1 106 ? -12.805 -14.352 -14.516 1 66.88 106 PRO A CA 1
ATOM 769 C C . PRO A 1 106 ? -13.352 -12.938 -14.344 1 66.88 106 PRO A C 1
ATOM 771 O O . PRO A 1 106 ? -12.969 -12.031 -15.086 1 66.88 106 PRO A O 1
ATOM 774 N N . PHE A 1 107 ? -14.211 -12.75 -13.352 1 72.88 107 PHE A N 1
ATOM 775 C CA . PHE A 1 107 ? -14.773 -11.406 -13.258 1 72.88 107 PHE A CA 1
ATOM 776 C C . PHE A 1 107 ? -14.242 -10.68 -12.031 1 72.88 107 PHE A C 1
ATOM 778 O O . PHE A 1 107 ? -14.82 -9.68 -11.602 1 72.88 107 PHE A O 1
ATOM 785 N N . GLY A 1 108 ? -13.125 -11.125 -11.633 1 81.5 108 GLY A N 1
ATOM 786 C CA . GLY A 1 108 ? -12.492 -10.477 -10.492 1 81.5 108 GLY A CA 1
ATOM 787 C C . GLY A 1 108 ? -12.008 -9.07 -10.797 1 81.5 108 GLY A C 1
ATOM 788 O O . GLY A 1 108 ? -12.008 -8.203 -9.914 1 81.5 108 GLY A O 1
ATOM 789 N N . TRP A 1 109 ? -11.75 -8.828 -12.07 1 88.88 109 TRP A N 1
ATOM 790 C CA . TRP A 1 109 ? -11.203 -7.531 -12.461 1 88.88 109 TRP A CA 1
ATOM 791 C C . TRP A 1 109 ? -12.266 -6.441 -12.344 1 88.88 109 TRP A C 1
ATOM 793 O O . TRP A 1 109 ? -11.945 -5.281 -12.078 1 88.88 109 TRP A O 1
ATOM 803 N N . VAL A 1 110 ? -13.547 -6.75 -12.508 1 91.31 110 VAL A N 1
ATOM 804 C CA . VAL A 1 110 ? -14.617 -5.762 -12.406 1 91.31 110 VAL A CA 1
ATOM 805 C C . VAL A 1 110 ? -14.734 -5.277 -10.961 1 91.31 110 VAL A C 1
ATOM 807 O O . VAL A 1 110 ? -14.875 -4.078 -10.711 1 91.31 110 VAL A O 1
ATOM 810 N N . LYS A 1 111 ? -14.641 -6.203 -10.039 1 93.06 111 LYS A N 1
ATOM 811 C CA . LYS A 1 111 ? -14.688 -5.848 -8.625 1 93.06 111 LYS A CA 1
ATOM 812 C C . LYS A 1 111 ? -13.539 -4.918 -8.25 1 93.06 111 LYS A C 1
ATOM 814 O O . LYS A 1 111 ? -13.734 -3.936 -7.535 1 93.06 111 LYS A O 1
ATOM 819 N N . SER A 1 112 ? -12.391 -5.25 -8.836 1 95.94 112 SER A N 1
ATOM 820 C CA . SER A 1 112 ? -11.219 -4.426 -8.562 1 95.94 112 SER A CA 1
ATOM 821 C C . SER A 1 112 ? -11.367 -3.029 -9.156 1 95.94 112 SER A C 1
ATOM 823 O O . SER A 1 112 ? -11 -2.037 -8.523 1 95.94 112 SER A O 1
ATOM 825 N N . LEU A 1 113 ? -11.93 -2.941 -10.328 1 96.25 113 LEU A N 1
ATOM 826 C CA . LEU A 1 113 ? -12.156 -1.653 -10.977 1 96.25 113 LEU A CA 1
ATOM 827 C C . LEU A 1 113 ? -13.117 -0.795 -10.156 1 96.25 113 LEU A C 1
ATOM 829 O O . LEU A 1 113 ? -12.867 0.395 -9.953 1 96.25 113 LEU A O 1
ATOM 833 N N . ILE A 1 114 ? -14.148 -1.403 -9.688 1 96.56 114 ILE A N 1
ATOM 834 C CA . ILE A 1 114 ? -15.148 -0.701 -8.891 1 96.56 114 ILE A CA 1
ATOM 835 C C . ILE A 1 114 ? -14.531 -0.238 -7.574 1 96.56 114 ILE A C 1
ATOM 837 O O . ILE A 1 114 ? -14.758 0.896 -7.141 1 96.56 114 ILE A O 1
ATOM 841 N N . SER A 1 115 ? -13.789 -1.134 -6.949 1 97.81 115 SER A N 1
ATOM 842 C CA . SER A 1 115 ? -13.133 -0.773 -5.695 1 97.81 115 SER A CA 1
ATOM 843 C C . SER A 1 115 ? -12.211 0.423 -5.875 1 97.81 115 SER A C 1
ATOM 845 O O . SER A 1 115 ? -12.289 1.4 -5.129 1 97.81 115 SER A O 1
ATOM 847 N N . ILE A 1 116 ? -11.375 0.41 -6.922 1 98.25 116 ILE A N 1
ATOM 848 C CA . ILE A 1 116 ? -10.422 1.481 -7.184 1 98.25 116 ILE A CA 1
ATOM 849 C C . ILE A 1 116 ? -11.172 2.775 -7.488 1 98.25 116 ILE A C 1
ATOM 851 O O . ILE A 1 116 ? -10.844 3.834 -6.945 1 98.25 116 ILE A O 1
ATOM 855 N N . PHE A 1 117 ? -12.195 2.697 -8.32 1 98.12 117 PHE A N 1
ATOM 856 C CA . PHE A 1 117 ? -12.953 3.865 -8.75 1 98.12 117 PHE A CA 1
ATOM 857 C C . PHE A 1 117 ? -13.617 4.551 -7.562 1 98.12 117 PHE A C 1
ATOM 859 O O . PHE A 1 117 ? -13.477 5.758 -7.375 1 98.12 117 PHE A O 1
ATOM 866 N N . PHE A 1 118 ? -14.305 3.814 -6.75 1 98.56 118 PHE A N 1
ATOM 867 C CA . PHE A 1 118 ? -15.039 4.422 -5.648 1 98.56 118 PHE A CA 1
ATOM 868 C C . PHE A 1 118 ? -14.094 4.84 -4.527 1 98.56 118 PHE A C 1
ATOM 870 O O . PHE A 1 118 ? -14.383 5.785 -3.793 1 98.56 118 PHE A O 1
ATOM 877 N N . PH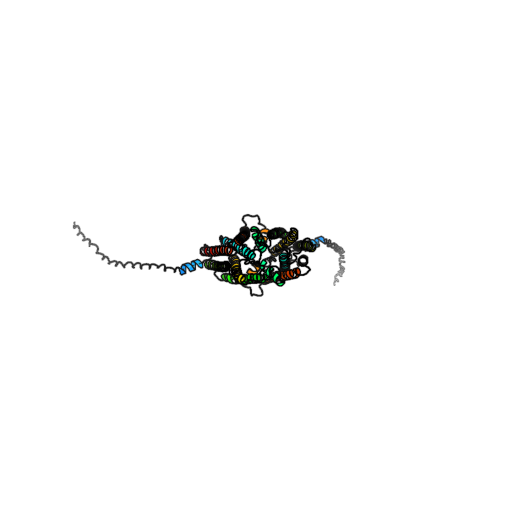E A 1 119 ? -12.977 4.145 -4.375 1 98.69 119 PHE A N 1
ATOM 878 C CA . PHE A 1 119 ? -11.938 4.621 -3.477 1 98.69 119 PHE A CA 1
ATOM 879 C C . PHE A 1 119 ? -11.461 6.008 -3.887 1 98.69 119 PHE A C 1
ATOM 881 O O . PHE A 1 119 ? -11.344 6.902 -3.047 1 98.69 119 PHE A O 1
ATOM 888 N N . LEU A 1 120 ? -11.148 6.188 -5.199 1 98 120 LEU A N 1
ATOM 889 C CA . LEU A 1 120 ? -10.719 7.477 -5.723 1 98 120 LEU A CA 1
ATOM 890 C C . LEU A 1 120 ? -11.789 8.539 -5.504 1 98 120 LEU A C 1
ATOM 892 O O . LEU A 1 120 ? -11.477 9.664 -5.105 1 98 120 LEU A O 1
ATOM 896 N N . CYS A 1 121 ? -13.016 8.188 -5.727 1 97.88 121 CYS A N 1
ATOM 897 C CA . CYS A 1 121 ? -14.125 9.109 -5.484 1 97.88 121 CYS A CA 1
ATOM 898 C C . CYS A 1 121 ? -14.18 9.516 -4.016 1 97.88 121 CYS A C 1
ATOM 900 O O . CYS A 1 121 ? -14.438 10.68 -3.697 1 97.88 121 CYS A O 1
ATOM 902 N N . GLY A 1 122 ? -14.008 8.516 -3.15 1 98.25 122 GLY A N 1
ATOM 903 C CA . GLY A 1 122 ? -13.969 8.82 -1.729 1 98.25 122 GLY A CA 1
ATOM 904 C C . GLY A 1 122 ? -12.859 9.781 -1.356 1 98.25 122 GLY A C 1
ATOM 905 O O . GLY A 1 122 ? -13.086 10.742 -0.621 1 98.25 122 GLY A O 1
ATOM 906 N N . CYS A 1 123 ? -11.672 9.516 -1.905 1 97.25 123 CYS A N 1
ATOM 907 C CA . CYS A 1 123 ? -10.555 10.406 -1.65 1 97.25 123 CYS A CA 1
ATOM 908 C C . CYS A 1 123 ? -10.875 11.828 -2.1 1 97.25 123 CYS A C 1
ATOM 910 O O . CYS A 1 123 ? -10.656 12.789 -1.356 1 97.25 123 CYS A O 1
ATOM 912 N N . LEU A 1 124 ? -11.414 11.984 -3.303 1 95.38 124 LEU A N 1
ATOM 913 C CA . LEU A 1 124 ? -11.758 13.289 -3.85 1 95.38 124 LEU A CA 1
ATOM 914 C C . LEU A 1 124 ? -12.805 13.984 -2.984 1 95.38 124 LEU A C 1
ATOM 916 O O . LEU A 1 124 ? -12.68 15.172 -2.688 1 95.38 124 LEU A O 1
ATOM 920 N N . PHE A 1 125 ? -13.773 13.273 -2.594 1 96.25 125 PHE A N 1
ATOM 921 C CA . PHE A 1 125 ? -14.875 13.812 -1.816 1 96.25 125 PHE A CA 1
ATOM 922 C C . PHE A 1 125 ? -14.398 14.305 -0.456 1 96.25 125 PHE A C 1
ATOM 924 O O . PHE A 1 125 ? -14.625 15.453 -0.089 1 96.25 125 PHE A O 1
ATOM 931 N N . PHE A 1 126 ? -13.688 13.484 0.271 1 96.44 126 PHE A N 1
ATOM 932 C CA . PHE A 1 126 ? -13.312 13.812 1.644 1 96.44 126 PHE A CA 1
ATOM 933 C C . PHE A 1 126 ? -12.133 14.773 1.672 1 96.44 126 PHE A C 1
ATOM 935 O O . PHE A 1 126 ? -11.891 15.43 2.688 1 96.44 126 PHE A O 1
ATOM 942 N N . ALA A 1 127 ? -11.406 14.805 0.57 1 93.88 127 ALA A N 1
ATOM 943 C CA . ALA A 1 127 ? -10.336 15.789 0.483 1 93.88 127 ALA A CA 1
ATOM 944 C C . ALA A 1 127 ? -10.891 17.219 0.487 1 93.88 127 ALA A C 1
ATOM 946 O O . ALA A 1 127 ? -10.188 18.156 0.854 1 93.88 127 ALA A O 1
ATOM 947 N N . GLN A 1 128 ? -12.117 17.406 0.091 1 91.62 128 GLN A N 1
ATOM 948 C CA . GLN A 1 128 ? -12.742 18.719 0.048 1 91.62 128 GLN A CA 1
ATOM 949 C C . GLN A 1 128 ? -12.922 19.297 1.452 1 91.62 128 GLN A C 1
ATOM 951 O O . GLN A 1 128 ? -13.109 20.5 1.619 1 91.62 128 GLN A O 1
ATOM 956 N N . THR A 1 129 ? -12.852 18.453 2.416 1 89.38 129 THR A N 1
ATOM 957 C CA . THR A 1 129 ? -13.023 18.922 3.785 1 89.38 129 THR A CA 1
ATOM 958 C C . THR A 1 129 ? -11.883 19.859 4.191 1 89.38 129 THR A C 1
ATOM 960 O O . THR A 1 129 ? -12.008 20.609 5.156 1 89.38 129 THR A O 1
ATOM 963 N N . ARG A 1 130 ? -10.812 19.781 3.473 1 84.5 130 ARG A N 1
ATOM 964 C CA . ARG A 1 130 ? -9.68 20.656 3.754 1 84.5 130 ARG A CA 1
ATOM 965 C C . ARG A 1 130 ? -10.062 22.125 3.592 1 84.5 130 ARG A C 1
ATOM 967 O O . ARG A 1 130 ? -9.43 23.016 4.18 1 84.5 130 ARG A O 1
ATOM 974 N N . ARG A 1 131 ? -10.961 22.359 2.789 1 81.06 131 ARG A N 1
ATOM 975 C CA . ARG A 1 131 ? -11.398 23.734 2.516 1 81.06 131 ARG A CA 1
ATOM 976 C C . ARG A 1 131 ? -12.102 24.328 3.727 1 81.06 131 ARG A C 1
ATOM 978 O O . ARG A 1 131 ? -12.234 25.562 3.826 1 81.06 131 ARG A O 1
ATOM 985 N N . PHE A 1 132 ? -12.453 23.438 4.543 1 78.31 132 PHE A N 1
ATOM 986 C CA . PHE A 1 132 ? -13.156 23.891 5.738 1 78.31 132 PHE A CA 1
ATOM 987 C C . PHE A 1 132 ? -12.242 23.859 6.953 1 78.31 132 PHE A C 1
ATOM 989 O O . PHE A 1 132 ? -11.992 22.781 7.512 1 78.31 132 PHE A O 1
ATOM 996 N N . GLY A 1 133 ? -11.812 24.984 7.555 1 67.19 133 GLY A N 1
ATOM 997 C CA . GLY A 1 133 ? -11 25.078 8.758 1 67.19 133 GLY A CA 1
ATOM 998 C C . GLY A 1 133 ? -9.773 24.188 8.719 1 67.19 133 GLY A C 1
ATOM 999 O O . GLY A 1 133 ? -9.484 23.469 9.68 1 67.19 133 GLY A O 1
ATOM 1000 N N . ALA A 1 134 ? -9.164 24.031 7.68 1 67.44 134 ALA A N 1
ATOM 1001 C CA . ALA A 1 134 ? -7.945 23.266 7.477 1 67.44 134 ALA A CA 1
ATOM 1002 C C . ALA A 1 134 ? -8.211 21.766 7.648 1 67.44 134 ALA A C 1
ATOM 1004 O O . ALA A 1 134 ? -7.281 20.984 7.824 1 67.44 134 ALA A O 1
ATOM 1005 N N . GLY A 1 135 ? -9.5 21.422 7.805 1 72.56 135 GLY A N 1
ATOM 1006 C CA . GLY A 1 135 ? -9.906 20.031 7.891 1 72.56 135 GLY A CA 1
ATOM 1007 C C . GLY A 1 135 ? -9.781 19.469 9.289 1 72.56 135 GLY A C 1
ATOM 1008 O O . GLY A 1 135 ? -9.953 18.266 9.492 1 72.56 135 GLY A O 1
ATOM 1009 N N . LYS A 1 136 ? -9.539 20.312 10.297 1 85.69 136 LYS A N 1
ATOM 1010 C CA . LYS A 1 136 ? -9.32 19.828 11.656 1 85.69 136 LYS A CA 1
ATOM 1011 C C . LYS A 1 136 ? -10.406 20.312 12.609 1 85.69 136 LYS A C 1
ATOM 1013 O O . LYS A 1 136 ? -10.211 20.344 13.82 1 85.69 136 LYS A O 1
ATOM 1018 N N . ASN A 1 137 ? -11.469 20.703 11.992 1 91.56 137 ASN A N 1
ATOM 1019 C CA . ASN A 1 137 ? -12.633 21.094 12.781 1 91.56 137 ASN A CA 1
ATOM 1020 C C . ASN A 1 137 ? -13.352 19.891 13.375 1 91.56 137 ASN A C 1
ATOM 1022 O O . ASN A 1 137 ? -13.578 18.891 12.688 1 91.56 137 ASN A O 1
ATOM 1026 N N . ARG A 1 138 ? -13.758 20.125 14.57 1 91.56 138 ARG A N 1
ATOM 1027 C CA . ARG A 1 138 ? -14.43 19.047 15.297 1 91.56 138 ARG A CA 1
ATOM 1028 C C . ARG A 1 138 ? -15.664 18.562 14.547 1 91.56 138 ARG A C 1
ATOM 1030 O O . ARG A 1 138 ? -15.859 17.359 14.375 1 91.56 138 ARG A O 1
ATOM 1037 N N . GLY A 1 139 ? -16.406 19.438 14.109 1 91.94 139 GLY A N 1
ATOM 1038 C CA . GLY A 1 139 ? -17.656 19.109 13.422 1 91.94 139 GLY A CA 1
ATOM 1039 C C . GLY A 1 139 ? -17.422 18.406 12.102 1 91.94 139 GLY A C 1
ATOM 1040 O O . GLY A 1 139 ? -18.125 17.438 11.781 1 91.94 139 GLY A O 1
ATOM 1041 N N . ILE A 1 140 ? -16.516 18.844 11.391 1 93.44 140 ILE A N 1
ATOM 1042 C CA . ILE A 1 140 ? -16.219 18.281 10.078 1 93.44 140 ILE A CA 1
ATOM 1043 C C . ILE A 1 140 ? -15.688 16.859 10.234 1 93.44 140 ILE A C 1
ATOM 1045 O O . ILE A 1 140 ? -16.109 15.953 9.516 1 93.44 140 ILE A O 1
ATOM 1049 N N . LEU A 1 141 ? -14.789 16.703 11.211 1 94.94 141 LEU A N 1
ATOM 1050 C CA . LEU A 1 141 ? -14.25 15.375 11.461 1 94.94 141 LEU A CA 1
ATOM 1051 C C . LEU A 1 141 ? -15.352 14.414 11.914 1 94.94 141 LEU A C 1
ATOM 1053 O O . LEU A 1 141 ? -15.438 13.289 11.422 1 94.94 141 LEU A O 1
ATOM 1057 N N . SER A 1 142 ? -16.188 14.898 12.781 1 96 142 SER A N 1
ATOM 1058 C CA . SER A 1 142 ? -17.266 14.062 13.297 1 96 142 SER A CA 1
ATOM 1059 C C . SER A 1 142 ? -18.234 13.672 12.188 1 96 142 SER A C 1
ATOM 1061 O O . SER A 1 142 ? -18.562 12.492 12.039 1 96 142 SER A O 1
ATOM 1063 N N . ILE A 1 143 ? -18.641 14.578 11.336 1 95.56 143 ILE A N 1
ATOM 1064 C CA . ILE A 1 143 ? -19.609 14.32 10.266 1 95.56 143 ILE A CA 1
ATOM 1065 C C . ILE A 1 143 ? -18.969 13.414 9.211 1 95.56 143 ILE A C 1
ATOM 1067 O O . ILE A 1 143 ? -19.625 12.539 8.648 1 95.56 143 ILE A O 1
ATOM 1071 N N . SER A 1 144 ? -17.688 13.688 8.906 1 96.25 144 SER A N 1
ATOM 1072 C CA . SER A 1 144 ? -16.969 12.859 7.945 1 96.25 144 SER A CA 1
ATOM 1073 C C . SER A 1 144 ? -16.969 11.398 8.367 1 96.25 144 SER A C 1
ATOM 1075 O O . SER A 1 144 ? -17.25 10.508 7.562 1 96.25 144 SER A O 1
ATOM 1077 N N . PHE A 1 145 ? -16.703 11.133 9.617 1 97.81 145 PHE A N 1
ATOM 1078 C CA . PHE A 1 145 ? -16.609 9.75 10.086 1 97.81 145 PHE A CA 1
ATOM 1079 C C . PHE A 1 145 ? -18 9.156 10.258 1 97.81 145 PHE A C 1
ATOM 1081 O O . PHE A 1 145 ? -18.188 7.941 10.125 1 97.81 145 PHE A O 1
ATOM 1088 N N . LEU A 1 146 ? -18.984 9.992 10.531 1 97.94 146 LEU A N 1
ATOM 1089 C CA . LEU A 1 146 ? -20.359 9.492 10.547 1 97.94 146 LEU A CA 1
ATOM 1090 C C . LEU A 1 146 ? -20.781 9.008 9.164 1 97.94 146 LEU A C 1
ATOM 1092 O O . LEU A 1 146 ? -21.391 7.941 9.031 1 97.94 146 LEU A O 1
ATOM 1096 N N . LEU A 1 147 ? -20.453 9.82 8.203 1 98.12 147 LEU A N 1
ATOM 1097 C CA . LEU A 1 147 ? -20.766 9.438 6.832 1 98.12 147 LEU A CA 1
ATOM 1098 C C . LEU A 1 147 ? -20.062 8.141 6.449 1 98.12 147 LEU A C 1
ATOM 1100 O O . LEU A 1 147 ? -20.656 7.266 5.82 1 98.12 147 LEU A O 1
ATOM 1104 N N . GLN A 1 148 ? -18.859 8 6.805 1 98.44 148 GLN A N 1
ATOM 1105 C CA . GLN A 1 148 ? -18.125 6.762 6.57 1 98.44 148 GLN A CA 1
ATOM 1106 C C . GLN A 1 148 ? -18.797 5.582 7.27 1 98.44 148 GLN A C 1
ATOM 1108 O O . GLN A 1 148 ? -18.953 4.516 6.68 1 98.44 148 GLN A O 1
ATOM 1113 N N . GLY A 1 149 ? -19.141 5.812 8.555 1 98.62 149 GLY A N 1
ATOM 1114 C CA . GLY A 1 149 ? -19.859 4.781 9.297 1 98.62 149 GLY A CA 1
ATOM 1115 C C . GLY A 1 149 ? -21.156 4.363 8.633 1 98.62 149 GLY A C 1
ATOM 1116 O O . GLY A 1 149 ? -21.469 3.172 8.555 1 98.62 149 GLY A O 1
ATOM 1117 N N . VAL A 1 150 ? -21.891 5.305 8.141 1 98.69 150 VAL A N 1
ATOM 1118 C CA . VAL A 1 150 ? -23.172 5.039 7.469 1 98.69 150 VAL A CA 1
ATOM 1119 C C . VAL A 1 150 ? -22.922 4.188 6.223 1 98.69 150 VAL A C 1
ATOM 1121 O O . VAL A 1 150 ? -23.688 3.27 5.934 1 98.69 150 VAL A O 1
ATOM 1124 N N . CYS A 1 151 ? -21.875 4.504 5.445 1 98.62 151 CYS A N 1
ATOM 1125 C CA . CYS A 1 151 ? -21.531 3.701 4.277 1 98.62 151 CYS A CA 1
ATOM 1126 C C . CYS A 1 151 ? -21.297 2.244 4.668 1 98.62 151 CYS A C 1
ATOM 1128 O O . CYS A 1 151 ? -21.781 1.335 3.986 1 98.62 151 CYS A O 1
ATOM 1130 N N . VAL A 1 152 ? -20.578 2.012 5.797 1 98.56 152 VAL A N 1
ATOM 1131 C CA . VAL A 1 152 ? -20.312 0.649 6.246 1 98.56 152 VAL A CA 1
ATOM 1132 C C . VAL A 1 152 ? -21.609 -0.008 6.723 1 98.56 152 VAL A C 1
ATOM 1134 O O . VAL A 1 152 ? -21.828 -1.195 6.48 1 98.56 152 VAL A O 1
ATOM 1137 N N . ILE A 1 153 ? -22.5 0.741 7.402 1 98.31 153 ILE A N 1
ATOM 1138 C CA . ILE A 1 153 ? -23.781 0.229 7.871 1 98.31 153 ILE A CA 1
ATOM 1139 C C . ILE A 1 153 ? -24.625 -0.223 6.676 1 98.31 153 ILE A C 1
ATOM 1141 O O . ILE A 1 153 ? -25.219 -1.307 6.699 1 98.31 153 ILE A O 1
ATOM 1145 N N . VAL A 1 154 ? -24.672 0.589 5.641 1 97.38 154 VAL A N 1
ATOM 1146 C CA . VAL A 1 154 ? -25.422 0.248 4.445 1 97.38 154 VAL A CA 1
ATOM 1147 C C . VAL A 1 154 ? -24.875 -1.034 3.828 1 97.38 154 VAL A C 1
ATOM 1149 O O . VAL A 1 154 ? -25.641 -1.938 3.469 1 97.38 154 VAL A O 1
ATOM 1152 N N . ALA A 1 155 ? -23.562 -1.134 3.705 1 97 155 ALA A N 1
ATOM 1153 C CA . ALA A 1 155 ? -22.938 -2.34 3.172 1 97 155 ALA A CA 1
ATOM 1154 C C . ALA A 1 155 ? -23.281 -3.559 4.023 1 97 155 ALA A C 1
ATOM 1156 O O . ALA A 1 155 ? -23.625 -4.613 3.496 1 97 155 ALA A O 1
ATOM 1157 N N . ALA A 1 156 ? -23.188 -3.414 5.379 1 96.44 156 ALA A N 1
ATOM 1158 C CA . ALA A 1 156 ? -23.5 -4.512 6.293 1 96.44 156 ALA A CA 1
ATOM 1159 C C . ALA A 1 156 ? -24.938 -4.969 6.148 1 96.44 156 ALA A C 1
ATOM 1161 O O . ALA A 1 156 ? -25.219 -6.168 6.105 1 96.44 156 ALA A O 1
ATOM 1162 N N . ALA A 1 157 ? -25.844 -4.035 6.074 1 95.44 157 ALA A N 1
ATOM 1163 C CA . ALA A 1 157 ? -27.266 -4.34 5.941 1 95.44 157 ALA A CA 1
ATOM 1164 C C . ALA A 1 157 ? -27.547 -5.07 4.629 1 95.44 157 ALA A C 1
ATOM 1166 O O . ALA A 1 157 ? -28.344 -6.012 4.598 1 95.44 157 ALA A O 1
ATOM 1167 N N . LEU A 1 158 ? -26.906 -4.66 3.559 1 93.19 158 LEU A N 1
ATOM 1168 C CA . LEU A 1 158 ? -27.094 -5.285 2.254 1 93.19 158 LEU A CA 1
ATOM 1169 C C . LEU A 1 158 ? -26.578 -6.723 2.258 1 93.19 158 LEU A C 1
ATOM 1171 O O . LEU A 1 158 ? -27.219 -7.613 1.688 1 93.19 158 LEU A O 1
ATOM 1175 N N . VAL A 1 159 ? -25.469 -6.957 2.861 1 91.31 159 VAL A N 1
ATOM 1176 C CA . VAL A 1 159 ? -24.875 -8.289 2.936 1 91.31 159 VAL A CA 1
ATOM 1177 C C . VAL A 1 159 ? -25.75 -9.18 3.828 1 91.31 159 VAL A C 1
ATOM 1179 O O . VAL A 1 159 ? -25.984 -10.344 3.5 1 91.31 159 VAL A O 1
ATOM 1182 N N . GLN A 1 160 ? -26.234 -8.695 4.945 1 90.06 160 GLN A N 1
ATOM 1183 C CA . GLN A 1 160 ? -27.031 -9.453 5.898 1 90.06 160 GLN A CA 1
ATOM 1184 C C . GLN A 1 160 ? -28.359 -9.906 5.277 1 90.06 160 GLN A C 1
ATOM 1186 O O . GLN A 1 160 ? -28.828 -11.008 5.543 1 90.06 160 GLN A O 1
ATOM 1191 N N . LYS A 1 161 ? -28.969 -9.109 4.527 1 85 161 LYS A N 1
ATOM 1192 C CA . LYS A 1 161 ? -30.266 -9.422 3.938 1 85 161 LYS A CA 1
ATOM 1193 C C . LYS A 1 161 ? -30.125 -10.406 2.779 1 85 161 LYS A C 1
ATOM 1195 O O . LYS A 1 161 ? -31.125 -10.859 2.223 1 85 161 LYS A O 1
ATOM 1200 N N . GLY A 1 162 ? -28.922 -10.867 2.584 1 72.69 162 GLY A N 1
ATOM 1201 C CA . GLY A 1 162 ? -28.719 -11.891 1.567 1 72.69 162 GLY A CA 1
ATOM 1202 C C . GLY A 1 162 ? -28.844 -11.359 0.153 1 72.69 162 GLY A C 1
ATOM 1203 O O . GLY A 1 162 ? -29.031 -12.125 -0.792 1 72.69 162 GLY A O 1
ATOM 1204 N N . VAL A 1 163 ? -28.969 -10.102 0.155 1 59.88 163 VAL A N 1
ATOM 1205 C CA . VAL A 1 163 ? -28.969 -9.547 -1.193 1 59.88 163 VAL A CA 1
ATOM 1206 C C . VAL A 1 163 ? -27.672 -9.953 -1.912 1 59.88 163 VAL A C 1
ATOM 1208 O O . VAL A 1 163 ? -27.688 -10.195 -3.121 1 59.88 163 VAL A O 1
ATOM 1211 N N . VAL A 1 164 ? -26.656 -10.094 -1.127 1 55 164 VAL A N 1
ATOM 1212 C CA . VAL A 1 164 ? -25.359 -10.555 -1.617 1 55 164 VAL A CA 1
ATOM 1213 C C . VAL A 1 164 ? -25.062 -11.953 -1.076 1 55 164 VAL A C 1
ATOM 1215 O O . VAL A 1 164 ? -25.062 -12.164 0.138 1 55 164 VAL A O 1
ATOM 1218 N N . PRO A 1 165 ? -25.219 -12.891 -1.923 1 52.06 165 PRO A N 1
ATOM 1219 C CA . PRO A 1 165 ? -24.938 -14.234 -1.404 1 52.06 165 PRO A CA 1
ATOM 1220 C C . PRO A 1 165 ? -23.594 -14.312 -0.667 1 52.06 165 PRO A C 1
ATOM 1222 O O . PRO A 1 165 ? -22.641 -13.641 -1.051 1 52.06 165 PRO A O 1
ATOM 1225 N N . GLU A 1 166 ? -23.594 -14.461 0.648 1 53.28 166 GLU A N 1
ATOM 1226 C CA . GLU A 1 166 ? -22.344 -14.719 1.357 1 53.28 166 GLU A CA 1
ATOM 1227 C C . GLU A 1 166 ? -21.578 -15.875 0.724 1 53.28 166 GLU A C 1
ATOM 1229 O O . GLU A 1 166 ? -22.172 -16.859 0.276 1 53.28 166 GLU A O 1
ATOM 1234 N N . PRO A 1 167 ? -20.359 -15.664 0.2 1 46.94 167 PRO A N 1
ATOM 1235 C CA . PRO A 1 167 ? -19.641 -16.781 -0.423 1 46.94 167 PRO A CA 1
ATOM 1236 C C . PRO A 1 167 ? -19.719 -18.062 0.4 1 46.94 167 PRO A C 1
ATOM 1238 O O . PRO A 1 167 ? -19.422 -18.062 1.597 1 46.94 167 PRO A O 1
ATOM 1241 N N . VAL A 1 168 ? -20.75 -18.859 0.337 1 40.31 168 VAL A N 1
ATOM 1242 C CA . VAL A 1 168 ? -20.562 -20.188 0.904 1 40.31 168 VAL A CA 1
ATOM 1243 C C . VAL A 1 168 ? -19.188 -20.734 0.532 1 40.31 168 VAL A C 1
ATOM 1245 O O . VAL A 1 168 ? -18.641 -20.375 -0.513 1 40.31 168 VAL A O 1
ATOM 1248 N N . GLY A 1 169 ? -18.359 -21.375 1.518 1 35.94 169 GLY A N 1
ATOM 1249 C CA . GLY A 1 169 ? -17.062 -22.016 1.345 1 35.94 169 GLY A CA 1
ATOM 1250 C C . GLY A 1 169 ? -16.719 -22.312 -0.107 1 35.94 169 GLY A C 1
ATOM 1251 O O . GLY A 1 169 ? -16.031 -21.531 -0.756 1 35.94 169 GLY A O 1
ATOM 1252 N N . VAL A 1 170 ? -16.594 -23.766 -0.408 1 35.25 170 VAL A N 1
ATOM 1253 C CA . VAL A 1 170 ? -16 -24.547 -1.497 1 35.25 170 VAL A CA 1
ATOM 1254 C C . VAL A 1 170 ? -16.688 -24.172 -2.816 1 35.25 170 VAL A C 1
ATOM 1256 O O . VAL A 1 170 ? -16.047 -24.188 -3.873 1 35.25 170 VAL A O 1
ATOM 1259 N N . LYS A 1 171 ? -18.047 -24.516 -2.922 1 35.59 171 LYS A N 1
ATOM 1260 C CA . LYS A 1 171 ? -18.562 -25.203 -4.102 1 35.59 171 LYS A CA 1
ATOM 1261 C C . LYS A 1 171 ? -18.781 -24.234 -5.258 1 35.59 171 LYS A C 1
ATOM 1263 O O . LYS A 1 171 ? -18.594 -24.594 -6.422 1 35.59 171 LYS A O 1
ATOM 1268 N N . SER A 1 172 ? -19.828 -23.188 -5.25 1 36.59 172 SER A N 1
ATOM 1269 C CA . SER A 1 172 ? -20.344 -22.859 -6.57 1 36.59 172 SER A CA 1
ATOM 1270 C C . SER A 1 172 ? -19.438 -21.844 -7.281 1 36.59 172 SER A C 1
ATOM 1272 O O . SER A 1 172 ? -19.172 -20.766 -6.758 1 36.59 172 SER A O 1
ATOM 1274 N N . ILE A 1 173 ? -18.344 -22.188 -7.805 1 39.56 173 ILE A N 1
ATOM 1275 C CA . ILE A 1 173 ? -17.688 -21.516 -8.922 1 39.56 173 ILE A CA 1
ATOM 1276 C C . ILE A 1 173 ? -18.688 -20.656 -9.672 1 39.56 173 ILE A C 1
ATOM 1278 O O . ILE A 1 173 ? -19.297 -21.109 -10.641 1 39.56 173 ILE A O 1
ATOM 1282 N N . GLU A 1 174 ? -19.875 -20.328 -9.188 1 39.94 174 GLU A N 1
ATOM 1283 C CA . GLU A 1 174 ? -20.766 -19.609 -10.086 1 39.94 174 GLU A CA 1
ATOM 1284 C C . GLU A 1 174 ? -20.062 -18.406 -10.703 1 39.94 174 GLU A C 1
ATOM 1286 O O . GLU A 1 174 ? -19.531 -17.547 -9.984 1 39.94 174 GLU A O 1
ATOM 1291 N N . ASP A 1 175 ? -19.375 -18.594 -11.844 1 45.88 175 ASP A N 1
ATOM 1292 C CA . ASP A 1 175 ? -18.797 -17.781 -12.906 1 45.88 175 ASP A CA 1
ATOM 1293 C C . ASP A 1 175 ? -19.5 -16.422 -12.992 1 45.88 175 ASP A C 1
ATOM 1295 O O . ASP A 1 175 ? -19.188 -15.609 -13.867 1 45.88 175 ASP A O 1
ATOM 1299 N N . GLU A 1 176 ? -20.766 -16.312 -12.359 1 51.47 176 GLU A N 1
ATOM 1300 C CA . GLU A 1 176 ? -21.531 -15.117 -12.711 1 51.47 176 GLU A CA 1
ATOM 1301 C C . GLU A 1 176 ? -21.266 -13.992 -11.703 1 51.47 176 GLU A C 1
ATOM 1303 O O . GLU A 1 176 ? -21.25 -14.227 -10.5 1 51.47 176 GLU A O 1
ATOM 1308 N N . VAL A 1 177 ? -20.5 -13.133 -12.094 1 55.06 177 VAL A N 1
ATOM 1309 C CA . VAL A 1 177 ? -20.438 -11.883 -11.336 1 55.06 177 VAL A CA 1
ATOM 1310 C C . VAL A 1 177 ? -21.812 -11.555 -10.758 1 55.06 177 VAL A C 1
ATOM 1312 O O . VAL A 1 177 ? -22.781 -11.383 -11.5 1 55.06 177 VAL A O 1
ATOM 1315 N N . ASN A 1 178 ? -22.078 -11.961 -9.508 1 64.81 178 ASN A N 1
ATOM 1316 C CA . ASN A 1 178 ? -23.281 -11.375 -8.906 1 64.81 178 ASN A CA 1
ATOM 1317 C C . ASN A 1 178 ? -23.125 -9.875 -8.68 1 64.81 178 ASN A C 1
ATOM 1319 O O . ASN A 1 178 ? -22.5 -9.453 -7.703 1 64.81 178 ASN A O 1
ATOM 1323 N N . PHE A 1 179 ? -23.453 -9.016 -9.641 1 73.5 179 PHE A N 1
ATOM 1324 C CA . PHE A 1 179 ? -23.312 -7.57 -9.703 1 73.5 179 PHE A CA 1
ATOM 1325 C C . PHE A 1 179 ? -23.859 -6.914 -8.438 1 73.5 179 PHE A C 1
ATOM 1327 O O . PHE A 1 179 ? -23.516 -5.773 -8.125 1 73.5 179 PHE A O 1
ATOM 1334 N N . ILE A 1 180 ? -24.594 -7.75 -7.68 1 78.75 180 ILE A N 1
ATOM 1335 C CA . ILE A 1 180 ? -25.188 -7.164 -6.48 1 78.75 180 ILE A CA 1
ATOM 1336 C C . ILE A 1 180 ? -24.109 -6.98 -5.418 1 78.75 180 ILE A C 1
ATOM 1338 O O . ILE A 1 180 ? -24.219 -6.105 -4.555 1 78.75 180 ILE A O 1
ATOM 1342 N N . GLU A 1 181 ? -22.984 -7.734 -5.539 1 82.75 181 GLU A N 1
ATOM 1343 C CA . GLU A 1 181 ? -21.891 -7.621 -4.594 1 82.75 181 GLU A CA 1
ATOM 1344 C C . GLU A 1 181 ? -21.094 -6.336 -4.812 1 82.75 181 GLU A C 1
ATOM 1346 O O . GLU A 1 181 ? -20.328 -5.914 -3.949 1 82.75 181 GLU A O 1
ATOM 1351 N N . LEU A 1 182 ? -21.312 -5.727 -5.871 1 88.88 182 LEU A N 1
ATOM 1352 C CA . LEU A 1 182 ? -20.562 -4.531 -6.238 1 88.88 182 LEU A CA 1
ATOM 1353 C C . LEU A 1 182 ? -21.031 -3.322 -5.438 1 88.88 182 LEU A C 1
ATOM 1355 O O . LEU A 1 182 ? -20.266 -2.391 -5.195 1 88.88 182 LEU A O 1
ATOM 1359 N N . ILE A 1 183 ? -22.266 -3.383 -4.957 1 92.31 183 ILE A N 1
ATOM 1360 C CA . ILE A 1 183 ? -22.844 -2.225 -4.277 1 92.31 183 ILE A CA 1
ATOM 1361 C C . ILE A 1 183 ? -22.188 -2.062 -2.902 1 92.31 183 ILE A C 1
ATOM 1363 O O . ILE A 1 183 ? -21.625 -1.011 -2.596 1 92.31 183 ILE A O 1
ATOM 1367 N N . PRO A 1 184 ? -22.219 -3.152 -2.055 1 94.94 184 PRO A N 1
ATOM 1368 C CA . PRO A 1 184 ? -21.516 -2.998 -0.781 1 94.94 184 PRO A CA 1
ATOM 1369 C C . PRO A 1 184 ? -20.016 -2.721 -0.961 1 94.94 184 PRO A C 1
ATOM 1371 O O . PRO A 1 184 ? -19.438 -1.97 -0.182 1 94.94 184 PRO A O 1
ATOM 1374 N N . LEU A 1 185 ? -19.469 -3.311 -1.966 1 95.62 185 LEU A N 1
ATOM 1375 C CA . LEU A 1 185 ? -18.062 -3.086 -2.268 1 95.62 185 LEU A CA 1
ATOM 1376 C C . LEU A 1 185 ? -17.797 -1.609 -2.537 1 95.62 185 LEU A C 1
ATOM 1378 O O . LEU A 1 185 ? -16.812 -1.052 -2.039 1 95.62 185 LEU A O 1
ATOM 1382 N N . ALA A 1 186 ? -18.672 -0.975 -3.26 1 97.5 186 ALA A N 1
ATOM 1383 C CA . ALA A 1 186 ? -18.531 0.436 -3.613 1 97.5 186 ALA A CA 1
ATOM 1384 C C . ALA A 1 186 ? -18.594 1.321 -2.373 1 97.5 186 ALA A C 1
ATOM 1386 O O . ALA A 1 186 ? -17.766 2.23 -2.215 1 97.5 186 ALA A O 1
ATOM 1387 N N . PHE A 1 187 ? -19.484 1.043 -1.487 1 98.19 187 PHE A N 1
ATOM 1388 C CA . PHE A 1 187 ? -19.625 1.822 -0.263 1 98.19 187 PHE A CA 1
ATOM 1389 C C . PHE A 1 187 ? -18.406 1.67 0.621 1 98.19 187 PHE A C 1
ATOM 1391 O O . PHE A 1 187 ? -17.906 2.65 1.187 1 98.19 187 PHE A O 1
ATOM 1398 N N . LEU A 1 188 ? -17.938 0.426 0.698 1 98.56 188 LEU A N 1
ATOM 1399 C CA . LEU A 1 188 ? -16.781 0.151 1.544 1 98.56 188 LEU A CA 1
ATOM 1400 C C . LEU A 1 188 ? -15.523 0.825 0.989 1 98.56 188 LEU A C 1
ATOM 1402 O O . LEU A 1 188 ? -14.742 1.404 1.744 1 98.56 188 LEU A O 1
ATOM 1406 N N . ALA A 1 189 ? -15.336 0.755 -0.348 1 98.75 189 ALA A N 1
ATOM 1407 C CA . ALA A 1 189 ? -14.18 1.393 -0.975 1 98.75 189 ALA A CA 1
ATOM 1408 C C . ALA A 1 189 ? -14.25 2.91 -0.834 1 98.75 189 ALA A C 1
ATOM 1410 O O . ALA A 1 189 ? -13.242 3.557 -0.525 1 98.75 189 ALA A O 1
ATOM 1411 N N . PHE A 1 190 ? -15.438 3.49 -0.985 1 98.69 190 PHE A N 1
ATOM 1412 C CA . PHE A 1 190 ? -15.656 4.93 -0.893 1 98.69 190 PHE A CA 1
ATOM 1413 C C . PHE A 1 190 ? -15.266 5.445 0.486 1 98.69 190 PHE A C 1
ATOM 1415 O O . PHE A 1 190 ? -14.484 6.395 0.6 1 98.69 190 PHE A O 1
ATOM 1422 N N . GLN A 1 191 ? -15.758 4.809 1.506 1 98.38 191 GLN A N 1
ATOM 1423 C CA . GLN A 1 191 ? -15.492 5.305 2.852 1 98.38 191 GLN A CA 1
ATOM 1424 C C . GLN A 1 191 ? -14.031 5.082 3.236 1 98.38 191 GLN A C 1
ATOM 1426 O O . GLN A 1 191 ? -13.469 5.848 4.023 1 98.38 191 GLN A O 1
ATOM 1431 N N . SER A 1 192 ? -13.344 4.027 2.686 1 98.25 192 SER A N 1
ATOM 1432 C CA . SER A 1 192 ? -11.93 3.803 2.971 1 98.25 192 SER A CA 1
ATOM 1433 C C . SER A 1 192 ? -11.078 4.957 2.461 1 98.25 192 SER A C 1
ATOM 1435 O O . SER A 1 192 ? -10.047 5.281 3.057 1 98.25 192 SER A O 1
ATOM 1437 N N . GLY A 1 193 ? -11.484 5.57 1.33 1 97.88 193 GLY A N 1
ATOM 1438 C CA . GLY A 1 193 ? -10.812 6.773 0.861 1 97.88 193 GLY A CA 1
ATOM 1439 C C . GLY A 1 193 ? -10.844 7.906 1.872 1 97.88 193 GLY A C 1
ATOM 1440 O O . GLY A 1 193 ? -9.891 8.68 1.977 1 97.88 193 GLY A O 1
ATOM 1441 N N . GLY A 1 194 ? -11.945 7.996 2.594 1 96.81 194 GLY A N 1
ATOM 1442 C CA . GLY A 1 194 ? -12.062 9.016 3.623 1 96.81 194 GLY A CA 1
ATOM 1443 C C . GLY A 1 194 ? -11.086 8.828 4.77 1 96.81 194 GLY A C 1
ATOM 1444 O O . GLY A 1 194 ? -10.57 9.805 5.312 1 96.81 194 GLY A O 1
ATOM 1445 N N . GLN A 1 195 ? -10.805 7.59 5.062 1 96.06 195 GLN A N 1
ATOM 1446 C CA . GLN A 1 195 ? -9.898 7.27 6.152 1 96.06 195 GLN A CA 1
ATOM 1447 C C . GLN A 1 195 ? -8.484 7.766 5.852 1 96.06 195 GLN A C 1
ATOM 1449 O O . GLN A 1 195 ? -7.863 8.43 6.684 1 96.06 195 GLN A O 1
ATOM 1454 N N . ILE A 1 196 ? -8.031 7.422 4.711 1 96.5 196 ILE A N 1
ATOM 1455 C CA . ILE A 1 196 ? -6.648 7.762 4.395 1 96.5 196 ILE A CA 1
ATOM 1456 C C . ILE A 1 196 ? -6.516 9.273 4.223 1 96.5 196 ILE A C 1
ATOM 1458 O O . ILE A 1 196 ? -5.508 9.859 4.621 1 96.5 196 ILE A O 1
ATOM 1462 N N . VAL A 1 197 ? -7.504 9.938 3.68 1 95.75 197 VAL A N 1
ATOM 1463 C CA . VAL A 1 197 ? -7.469 11.383 3.498 1 95.75 197 VAL A CA 1
ATOM 1464 C C . VAL A 1 197 ? -7.41 12.07 4.859 1 95.75 197 VAL A C 1
ATOM 1466 O O . VAL A 1 197 ? -6.672 13.047 5.039 1 95.75 197 VAL A O 1
ATOM 1469 N N . THR A 1 198 ? -8.188 11.562 5.781 1 95.12 198 THR A N 1
ATOM 1470 C CA . THR A 1 198 ? -8.188 12.148 7.117 1 95.12 198 THR A CA 1
ATOM 1471 C C . THR A 1 198 ? -6.805 12.023 7.758 1 95.12 198 THR A C 1
ATOM 1473 O O . THR A 1 198 ? -6.336 12.945 8.422 1 95.12 198 THR A O 1
ATOM 1476 N N . SER A 1 199 ? -6.207 10.852 7.551 1 94.62 199 SER A N 1
ATOM 1477 C CA . SER A 1 199 ? -4.848 10.68 8.055 1 94.62 199 SER A CA 1
ATOM 1478 C C . SER A 1 199 ? -3.908 11.734 7.488 1 94.62 199 SER A C 1
ATOM 1480 O O . SER A 1 199 ? -3.088 12.297 8.219 1 94.62 199 SER A O 1
ATOM 1482 N N . ARG A 1 200 ? -4.074 12.07 6.227 1 92.12 200 ARG A N 1
ATOM 1483 C C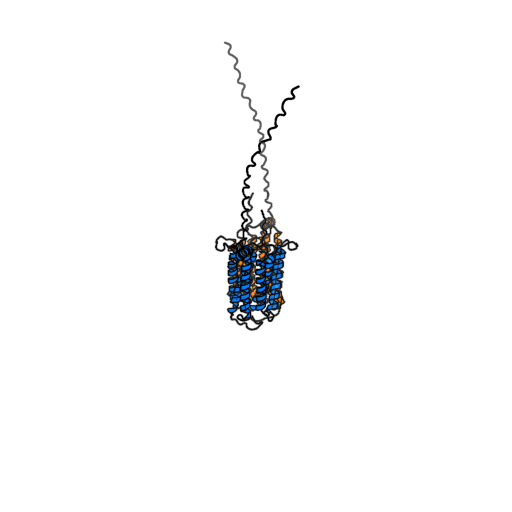A . ARG A 1 200 ? -3.271 13.109 5.586 1 92.12 200 ARG A CA 1
ATOM 1484 C C . ARG A 1 200 ? -3.578 14.484 6.172 1 92.12 200 ARG A C 1
ATOM 1486 O O . ARG A 1 200 ? -2.666 15.258 6.473 1 92.12 200 ARG A O 1
ATOM 1493 N N . ILE A 1 201 ? -4.785 14.742 6.359 1 91.44 201 ILE A N 1
ATOM 1494 C CA . ILE A 1 201 ? -5.234 16.047 6.832 1 91.44 201 ILE A CA 1
ATOM 1495 C C . ILE A 1 201 ? -4.715 16.297 8.25 1 91.44 201 ILE A C 1
ATOM 1497 O O . ILE A 1 201 ? -4.277 17.391 8.578 1 91.44 201 ILE A O 1
ATOM 1501 N N . LEU A 1 202 ? -4.727 15.258 9.078 1 92.44 202 LEU A N 1
ATOM 1502 C CA . LEU A 1 202 ? -4.316 15.383 10.469 1 92.44 202 LEU A CA 1
ATOM 1503 C C . LEU A 1 202 ? -2.799 15.328 10.594 1 92.44 202 LEU A C 1
ATOM 1505 O O . LEU A 1 202 ? -2.252 15.562 11.68 1 92.44 202 LEU A O 1
ATOM 1509 N N . GLY A 1 203 ? -2.121 14.961 9.516 1 91.19 203 GLY A N 1
ATOM 1510 C CA . GLY A 1 203 ? -0.667 14.953 9.516 1 91.19 203 GLY A CA 1
ATOM 1511 C C . GLY A 1 203 ? -0.073 13.664 10.039 1 91.19 203 GLY A C 1
ATOM 1512 O O . GLY A 1 203 ? 1.078 13.633 10.477 1 91.19 203 GLY A O 1
ATOM 1513 N N . PHE A 1 204 ? -0.862 12.617 10.117 1 92.38 204 PHE A N 1
ATOM 1514 C CA . PHE A 1 204 ? -0.365 11.305 10.531 1 92.38 204 PHE A CA 1
ATOM 1515 C C . PHE A 1 204 ? -0.035 10.445 9.312 1 92.38 204 PHE A C 1
ATOM 1517 O O . PHE A 1 204 ? -0.543 9.336 9.18 1 92.38 204 PHE A O 1
ATOM 1524 N N . ASN A 1 205 ? 0.916 10.875 8.547 1 88.88 205 ASN A N 1
ATOM 1525 C CA . ASN A 1 205 ? 1.282 10.211 7.301 1 88.88 205 ASN A CA 1
ATOM 1526 C C . ASN A 1 205 ? 1.931 8.852 7.559 1 88.88 205 ASN A C 1
ATOM 1528 O O . ASN A 1 205 ? 1.97 7.996 6.672 1 88.88 205 ASN A O 1
ATOM 1532 N N . GLU A 1 206 ? 2.434 8.695 8.766 1 89.62 206 GLU A N 1
ATOM 1533 C CA . GLU A 1 206 ? 3.076 7.434 9.125 1 89.62 206 GLU A CA 1
ATOM 1534 C C . GLU A 1 206 ? 2.041 6.344 9.398 1 89.62 206 GLU A C 1
ATOM 1536 O O . GLU A 1 206 ? 2.385 5.164 9.492 1 89.62 206 GLU A O 1
ATOM 1541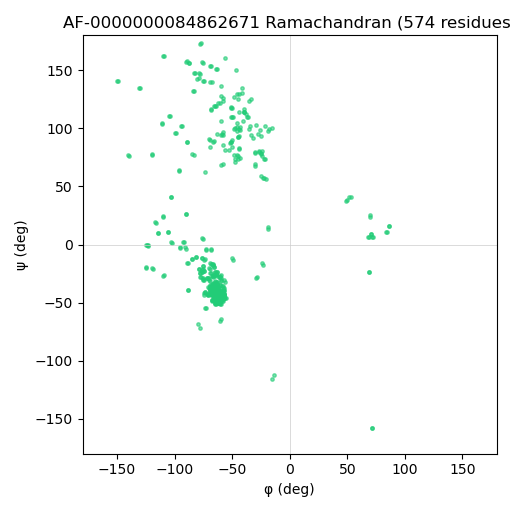 N N . ILE A 1 207 ? 0.779 6.773 9.5 1 89.44 207 ILE A N 1
ATOM 1542 C CA . ILE A 1 207 ? -0.324 5.836 9.68 1 89.44 207 ILE A CA 1
ATOM 1543 C C . ILE A 1 207 ? -1.301 5.961 8.508 1 89.44 207 ILE A C 1
ATOM 1545 O O . ILE A 1 207 ? -2.412 6.473 8.672 1 89.44 207 ILE A O 1
ATOM 1549 N N . PRO A 1 208 ? -1.042 5.43 7.375 1 86.94 208 PRO A N 1
ATOM 1550 C CA . PRO A 1 208 ? -1.97 5.57 6.25 1 86.94 208 PRO A CA 1
ATOM 1551 C C . PRO A 1 208 ? -3.232 4.727 6.422 1 86.94 208 PRO A C 1
ATOM 1553 O O . PRO A 1 208 ? -4.195 4.895 5.668 1 86.94 208 PRO A O 1
ATOM 1556 N N . THR A 1 209 ? -3.43 3.949 7.348 1 93.81 209 THR A N 1
ATOM 1557 C CA . THR A 1 209 ? -4.574 3.16 7.785 1 93.81 209 THR A CA 1
ATOM 1558 C C . THR A 1 209 ? -4.875 2.043 6.793 1 93.81 209 THR A C 1
ATOM 1560 O O . THR A 1 209 ? -5.562 1.076 7.125 1 93.81 209 THR A O 1
ATOM 1563 N N . THR A 1 210 ? -4.461 2.189 5.477 1 95.06 210 THR A N 1
ATOM 1564 C CA . THR A 1 210 ? -4.844 1.238 4.438 1 95.06 210 THR A CA 1
ATOM 1565 C C . THR A 1 210 ? -3.607 0.673 3.744 1 95.06 210 THR A C 1
ATOM 1567 O O . THR A 1 210 ? -3.723 -0.111 2.799 1 95.06 210 THR A O 1
ATOM 1570 N N . VAL A 1 211 ? -2.432 1.083 4.121 1 95.06 211 VAL A N 1
ATOM 1571 C CA . VAL A 1 211 ? -1.19 0.709 3.453 1 95.06 211 VAL A CA 1
ATOM 1572 C C . VAL A 1 211 ? -0.171 0.233 4.484 1 95.06 211 VAL A C 1
ATOM 1574 O O . VAL A 1 211 ? 0.036 0.888 5.508 1 95.06 211 VAL A O 1
ATOM 1577 N N . LEU A 1 212 ? 0.518 -0.914 4.16 1 96.94 212 LEU A N 1
ATOM 1578 C CA . LEU A 1 212 ? 1.509 -1.408 5.109 1 96.94 212 LEU A CA 1
ATOM 1579 C C . LEU A 1 212 ? 2.869 -1.569 4.441 1 96.94 212 LEU A C 1
ATOM 1581 O O . LEU A 1 212 ? 3.896 -1.63 5.121 1 96.94 212 LEU A O 1
ATOM 1585 N N . THR A 1 213 ? 2.943 -1.666 3.143 1 97.25 213 THR A N 1
ATOM 1586 C CA . THR A 1 213 ? 4.211 -1.908 2.461 1 97.25 213 THR A CA 1
ATOM 1587 C C . THR A 1 213 ? 5.207 -0.792 2.758 1 97.25 213 THR A C 1
ATOM 1589 O O . THR A 1 213 ? 6.336 -1.057 3.176 1 97.25 213 THR A O 1
ATOM 1592 N N . SER A 1 214 ? 4.793 0.432 2.566 1 95.38 214 SER A N 1
ATOM 1593 C CA . SER A 1 214 ? 5.688 1.55 2.85 1 95.38 214 SER A CA 1
A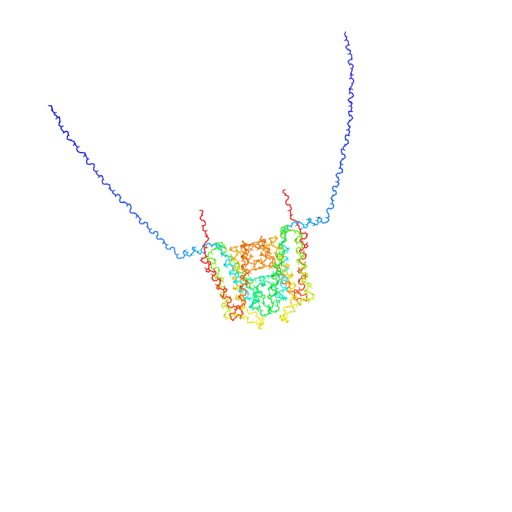TOM 1594 C C . SER A 1 214 ? 5.977 1.662 4.344 1 95.38 214 SER A C 1
ATOM 1596 O O . SER A 1 214 ? 7.07 2.068 4.738 1 95.38 214 SER A O 1
ATOM 1598 N N . VAL A 1 215 ? 4.977 1.312 5.148 1 95.38 215 VAL A N 1
ATOM 1599 C CA . VAL A 1 215 ? 5.164 1.346 6.594 1 95.38 215 VAL A CA 1
ATOM 1600 C C . VAL A 1 215 ? 6.234 0.335 7 1 95.38 215 VAL A C 1
ATOM 1602 O O . VAL A 1 215 ? 7.121 0.647 7.801 1 95.38 215 VAL A O 1
ATOM 1605 N N . TYR A 1 216 ? 6.152 -0.857 6.402 1 96.25 216 TYR A N 1
ATOM 1606 C CA . TYR A 1 216 ? 7.184 -1.865 6.629 1 96.25 216 TYR A CA 1
ATOM 1607 C C . TYR A 1 216 ? 8.562 -1.329 6.258 1 96.25 216 TYR A C 1
ATOM 1609 O O . TYR A 1 216 ? 9.516 -1.481 7.023 1 96.25 216 TYR A O 1
ATOM 1617 N N . CYS A 1 217 ? 8.625 -0.72 5.145 1 94.94 217 CYS A N 1
ATOM 1618 C CA . CYS A 1 217 ? 9.891 -0.162 4.676 1 94.94 217 CYS A CA 1
ATOM 1619 C C . CYS A 1 217 ? 10.414 0.894 5.648 1 94.94 217 CYS A C 1
ATOM 1621 O O . CYS A 1 217 ? 11.586 0.88 6.012 1 94.94 217 CYS A O 1
ATOM 1623 N N . ASP A 1 218 ? 9.547 1.753 6.102 1 93.31 218 ASP A N 1
ATOM 1624 C CA . ASP A 1 218 ? 9.938 2.85 6.977 1 93.31 218 ASP A CA 1
ATOM 1625 C C . ASP A 1 218 ? 10.383 2.33 8.344 1 93.31 218 ASP A C 1
ATOM 1627 O O . ASP A 1 218 ? 11.305 2.877 8.953 1 93.31 218 ASP A O 1
ATOM 1631 N N . ILE A 1 219 ? 9.742 1.331 8.789 1 92.88 219 ILE A N 1
ATOM 1632 C CA . ILE A 1 219 ? 10.133 0.732 10.062 1 92.88 219 ILE A CA 1
ATOM 1633 C C . ILE A 1 219 ? 11.508 0.085 9.922 1 92.88 219 ILE A C 1
ATOM 1635 O O . ILE A 1 219 ? 12.398 0.322 10.742 1 92.88 219 ILE A O 1
ATOM 1639 N N . ALA A 1 220 ? 11.695 -0.674 8.875 1 91.88 220 ALA A N 1
ATOM 1640 C CA . ALA A 1 220 ? 12.922 -1.438 8.672 1 91.88 220 ALA A CA 1
ATOM 1641 C C . ALA A 1 220 ? 14.102 -0.517 8.359 1 91.88 220 ALA A C 1
ATOM 1643 O O . ALA A 1 220 ? 15.242 -0.81 8.727 1 91.88 220 ALA A O 1
ATOM 1644 N N . SER A 1 221 ? 13.812 0.607 7.719 1 87.62 221 SER A N 1
ATOM 1645 C CA . SER A 1 221 ? 14.875 1.497 7.273 1 87.62 221 SER A CA 1
ATOM 1646 C C . SER A 1 221 ? 15.125 2.607 8.289 1 87.62 221 SER A C 1
ATOM 1648 O O . SER A 1 221 ? 15.961 3.49 8.062 1 87.62 221 SER A O 1
ATOM 1650 N N . ASP A 1 222 ? 14.336 2.592 9.305 1 83.06 222 ASP A N 1
ATOM 1651 C CA . ASP A 1 222 ? 14.508 3.615 10.336 1 83.06 222 ASP A CA 1
ATOM 1652 C C . ASP A 1 222 ? 15.82 3.416 11.094 1 83.06 222 ASP A C 1
ATOM 1654 O O . ASP A 1 222 ? 16.031 2.377 11.727 1 83.06 222 ASP A O 1
ATOM 1658 N N . PRO A 1 223 ? 16.734 4.391 10.992 1 76.06 223 PRO A N 1
ATOM 1659 C CA . PRO A 1 223 ? 18 4.258 11.719 1 76.06 223 PRO A CA 1
ATOM 1660 C C . PRO A 1 223 ? 17.797 4.152 13.234 1 76.06 223 PRO A C 1
ATOM 1662 O O . PRO A 1 223 ? 18.656 3.602 13.93 1 76.06 223 PRO A O 1
ATOM 1665 N N . LYS A 1 224 ? 16.719 4.703 13.734 1 75.06 224 LYS A N 1
ATOM 1666 C CA . LYS A 1 224 ? 16.406 4.664 15.164 1 75.06 224 LYS A CA 1
ATOM 1667 C C . LYS A 1 224 ? 15.336 3.631 15.469 1 75.06 224 LYS A C 1
ATOM 1669 O O . LYS A 1 224 ? 14.469 3.865 16.312 1 75.06 224 LYS A O 1
ATOM 1674 N N . VAL A 1 225 ? 15.508 2.547 14.805 1 74.38 225 VAL A N 1
ATOM 1675 C CA . VAL A 1 225 ? 14.453 1.544 14.922 1 74.38 225 VAL A CA 1
ATOM 1676 C C . VAL A 1 225 ? 14.422 0.989 16.344 1 74.38 225 VAL A C 1
ATOM 1678 O O . VAL A 1 225 ? 13.352 0.733 16.891 1 74.38 225 VAL A O 1
ATOM 1681 N N . LEU A 1 226 ? 15.492 1.002 17.016 1 71.81 226 LEU A N 1
ATOM 1682 C CA . LEU A 1 226 ? 15.555 0.353 18.312 1 71.81 226 LEU A CA 1
ATOM 1683 C C . LEU A 1 226 ? 15.469 1.381 19.438 1 71.81 226 LEU A C 1
ATOM 1685 O O . LEU A 1 226 ? 15.414 1.017 20.625 1 71.81 226 LEU A O 1
ATOM 1689 N N . VAL A 1 227 ? 15.32 2.65 19.094 1 71.56 227 VAL A N 1
ATOM 1690 C CA . VAL A 1 227 ? 15.25 3.68 20.125 1 71.56 227 VAL A CA 1
ATOM 1691 C C . VAL A 1 227 ? 13.82 3.781 20.656 1 71.56 227 VAL A C 1
ATOM 1693 O O . VAL A 1 227 ? 12.867 3.842 19.875 1 71.56 227 VAL A O 1
ATOM 1696 N N . TRP A 1 228 ? 13.633 3.799 21.797 1 65.75 228 TRP A N 1
ATOM 1697 C CA . TRP A 1 228 ? 12.344 3.689 22.469 1 65.75 228 TRP A CA 1
ATOM 1698 C C . TRP A 1 228 ? 11.492 4.934 22.219 1 65.75 228 TRP A C 1
ATOM 1700 O O . TRP A 1 228 ? 10.273 4.836 22.078 1 65.75 228 TRP A O 1
ATOM 1710 N N . ASN A 1 229 ? 12.047 6.082 22.156 1 71.25 229 ASN A N 1
ATOM 1711 C CA . ASN A 1 229 ? 11.281 7.32 22.109 1 71.25 229 ASN A CA 1
ATOM 1712 C C . ASN A 1 229 ? 10.969 7.723 20.656 1 71.25 229 ASN A C 1
ATOM 1714 O O . ASN A 1 229 ? 10.695 8.891 20.391 1 71.25 229 ASN A O 1
ATOM 1718 N N . ASN A 1 230 ? 10.945 6.785 19.891 1 77.38 230 ASN A N 1
ATOM 1719 C CA . ASN A 1 230 ? 10.633 7.07 18.5 1 77.38 230 ASN A CA 1
ATOM 1720 C C . ASN A 1 230 ? 9.125 7.012 18.234 1 77.38 230 ASN A C 1
ATOM 1722 O O . ASN A 1 230 ? 8.586 5.941 17.953 1 77.38 230 ASN A O 1
ATOM 1726 N N . VAL A 1 231 ? 8.414 8.109 18.406 1 83.25 231 VAL A N 1
ATOM 1727 C CA . VAL A 1 231 ? 6.961 8.219 18.344 1 83.25 231 VAL A CA 1
ATOM 1728 C C . VAL A 1 231 ? 6.469 7.785 16.953 1 83.25 231 VAL A C 1
ATOM 1730 O O . VAL A 1 231 ? 5.48 7.051 16.844 1 83.25 231 VAL A O 1
ATOM 1733 N N . LYS A 1 232 ? 7.164 8.219 15.93 1 86.25 232 LYS A N 1
ATOM 1734 C CA . LYS A 1 232 ? 6.754 7.871 14.578 1 86.25 232 LYS A CA 1
ATOM 1735 C C . LYS A 1 232 ? 6.816 6.363 14.344 1 86.25 232 LYS A C 1
ATOM 1737 O O . LYS A 1 232 ? 5.902 5.781 13.758 1 86.25 232 LYS A O 1
ATOM 1742 N N . ARG A 1 233 ? 7.879 5.793 14.867 1 86.81 233 ARG A N 1
ATOM 1743 C CA . ARG A 1 233 ? 8.023 4.348 14.758 1 86.81 233 ARG A CA 1
ATOM 1744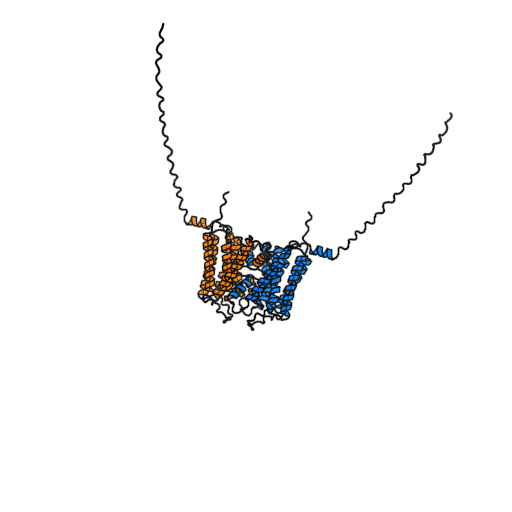 C C . ARG A 1 233 ? 6.914 3.625 15.516 1 86.81 233 ARG A C 1
ATOM 1746 O O . ARG A 1 233 ? 6.355 2.639 15.023 1 86.81 233 ARG A O 1
ATOM 1753 N N . ASN A 1 234 ? 6.629 4.016 16.688 1 89.69 234 ASN A N 1
ATOM 1754 C CA . ASN A 1 234 ? 5.578 3.398 17.484 1 89.69 234 ASN A CA 1
ATOM 1755 C C . ASN A 1 234 ? 4.223 3.465 16.781 1 89.69 234 ASN A C 1
ATOM 1757 O O . ASN A 1 234 ? 3.443 2.512 16.844 1 89.69 234 ASN A O 1
ATOM 1761 N N . ARG A 1 235 ? 3.936 4.574 16.141 1 93 235 ARG A N 1
ATOM 1762 C CA . ARG A 1 235 ? 2.695 4.73 15.383 1 93 235 ARG A CA 1
ATOM 1763 C C . ARG A 1 235 ? 2.65 3.76 14.203 1 93 235 ARG A C 1
ATOM 1765 O O . ARG A 1 235 ? 1.613 3.152 13.938 1 93 235 ARG A O 1
ATOM 1772 N N . ARG A 1 236 ? 3.773 3.602 13.578 1 95.12 236 ARG A N 1
ATOM 1773 C CA . ARG A 1 236 ? 3.867 2.66 12.469 1 95.12 236 ARG A CA 1
ATOM 1774 C C . ARG A 1 236 ? 3.621 1.23 12.938 1 95.12 236 ARG A C 1
ATOM 1776 O O . ARG A 1 236 ? 2.844 0.494 12.328 1 95.12 236 ARG A O 1
ATOM 1783 N N . VAL A 1 237 ? 4.258 0.9 14.031 1 94.81 237 VAL A N 1
ATOM 1784 C CA . VAL A 1 237 ? 4.09 -0.44 14.586 1 94.81 237 VAL A CA 1
ATOM 1785 C C . VAL A 1 237 ? 2.643 -0.639 15.031 1 94.81 237 VAL A C 1
ATOM 1787 O O . VAL A 1 237 ? 2.068 -1.713 14.836 1 94.81 237 VAL A O 1
ATOM 1790 N N . GLY A 1 238 ? 2.076 0.359 15.617 1 96.06 238 GLY A N 1
ATOM 1791 C CA . GLY A 1 238 ? 0.673 0.303 15.992 1 96.06 238 GLY A CA 1
ATOM 1792 C C . GLY A 1 238 ? -0.25 0.049 14.82 1 96.06 238 GLY A C 1
ATOM 1793 O O . GLY A 1 238 ? -1.187 -0.747 14.914 1 96.06 238 GLY A O 1
ATOM 1794 N N . ALA A 1 239 ? 0.043 0.697 13.703 1 96.81 239 ALA A N 1
ATOM 1795 C CA . ALA A 1 239 ? -0.759 0.519 12.492 1 96.81 239 ALA A CA 1
ATOM 1796 C C . ALA A 1 239 ? -0.649 -0.91 11.969 1 96.81 239 ALA A C 1
ATOM 1798 O O . ALA A 1 239 ? -1.654 -1.519 11.594 1 96.81 239 ALA A O 1
ATOM 1799 N N . VAL A 1 240 ? 0.55 -1.473 11.961 1 97.44 240 VAL A N 1
ATOM 1800 C CA . VAL A 1 240 ? 0.798 -2.832 11.492 1 97.44 240 VAL A CA 1
ATOM 1801 C C . VAL A 1 240 ? 0.024 -3.826 12.352 1 97.44 240 VAL A C 1
ATOM 1803 O O . VAL A 1 240 ? -0.701 -4.676 11.828 1 97.44 240 VAL A O 1
ATOM 1806 N N . LEU A 1 241 ? 0.146 -3.662 13.641 1 98 241 LEU A N 1
ATOM 1807 C CA . LEU A 1 241 ? -0.512 -4.578 14.57 1 98 241 LEU A CA 1
ATOM 1808 C C . LEU A 1 241 ? -2.029 -4.453 14.469 1 98 241 LEU A C 1
ATOM 1810 O O . LEU A 1 241 ? -2.748 -5.445 14.602 1 98 241 LEU A O 1
ATOM 1814 N N . ALA A 1 242 ? -2.488 -3.264 14.234 1 98.38 242 ALA A N 1
ATOM 1815 C CA . ALA A 1 242 ? -3.926 -3.031 14.133 1 98.38 242 ALA A CA 1
ATOM 1816 C C . ALA A 1 242 ? -4.5 -3.705 12.891 1 98.38 242 ALA A C 1
ATOM 1818 O O . ALA A 1 242 ? -5.5 -4.422 12.969 1 98.38 242 ALA A O 1
ATOM 1819 N N . ILE A 1 243 ? -3.869 -3.525 11.727 1 98.5 243 ILE A N 1
ATOM 1820 C CA . ILE A 1 243 ? -4.352 -4.145 10.5 1 98.5 243 ILE A CA 1
ATOM 1821 C C . ILE A 1 243 ? -4.281 -5.664 10.625 1 98.5 243 ILE A C 1
ATOM 1823 O O . ILE A 1 243 ? -5.23 -6.367 10.266 1 98.5 243 ILE A O 1
ATOM 1827 N N . LEU A 1 244 ? -3.146 -6.145 11.18 1 98.06 244 LEU A N 1
ATOM 1828 C CA . LEU A 1 244 ? -2.975 -7.586 11.336 1 98.06 244 LEU A CA 1
ATOM 1829 C C . LEU A 1 244 ? -4.035 -8.164 12.266 1 98.06 244 LEU A C 1
ATOM 1831 O O . LEU A 1 244 ? -4.691 -9.148 11.93 1 98.06 244 LEU A O 1
ATOM 1835 N N . SER A 1 245 ? -4.215 -7.566 13.438 1 98.31 245 SER A N 1
ATOM 1836 C CA . SER A 1 245 ? -5.207 -8.047 14.391 1 98.31 245 SER A CA 1
ATOM 1837 C C . SER A 1 245 ? -6.617 -7.934 13.828 1 98.31 245 SER A C 1
ATOM 1839 O O . SER A 1 245 ? -7.449 -8.82 14.031 1 98.31 245 SER A O 1
ATOM 1841 N N . GLY A 1 246 ? -6.914 -6.844 13.094 1 98.5 246 GLY A N 1
ATOM 1842 C CA . GLY A 1 246 ? -8.195 -6.719 12.422 1 98.5 246 GLY A CA 1
ATOM 1843 C C . GLY A 1 246 ? -8.43 -7.793 11.375 1 98.5 246 GLY A C 1
ATOM 1844 O O . GLY A 1 246 ? -9.523 -8.344 11.281 1 98.5 246 GLY A O 1
ATOM 1845 N N . GLY A 1 247 ? -7.391 -8.031 10.586 1 98 247 GLY A N 1
ATOM 1846 C CA . GLY A 1 247 ? -7.492 -9.086 9.594 1 98 247 GLY A CA 1
ATOM 1847 C C . GLY A 1 247 ? -7.754 -10.453 10.211 1 98 247 GLY A C 1
ATOM 1848 O O . GLY A 1 247 ? -8.562 -11.227 9.695 1 98 247 GLY A O 1
ATOM 1849 N N . ILE A 1 248 ? -7.043 -10.742 11.297 1 97.38 248 ILE A N 1
ATOM 1850 C CA . ILE A 1 248 ? -7.238 -12.008 11.992 1 97.38 248 ILE A CA 1
ATOM 1851 C C . ILE A 1 248 ? -8.664 -12.086 12.523 1 97.38 248 ILE A C 1
ATOM 1853 O O . ILE A 1 248 ? -9.352 -13.094 12.328 1 97.38 248 ILE A O 1
ATOM 1857 N N . ALA A 1 249 ? -9.141 -11.062 13.156 1 97.31 249 ALA A N 1
ATOM 1858 C CA . ALA A 1 249 ? -10.5 -11.016 13.672 1 97.31 249 ALA A CA 1
ATOM 1859 C C . ALA A 1 249 ? -11.516 -11.172 12.539 1 97.31 249 ALA A C 1
ATOM 1861 O O . ALA A 1 249 ? -12.484 -11.922 12.664 1 97.31 249 ALA A O 1
ATOM 1862 N N . GLY A 1 250 ? -11.312 -10.461 11.453 1 95.75 250 GLY A N 1
ATOM 1863 C CA . GLY A 1 250 ? -12.195 -10.578 10.305 1 95.75 250 GLY A CA 1
ATOM 1864 C C . GLY A 1 250 ? -12.281 -11.992 9.758 1 95.75 250 GLY A C 1
ATOM 1865 O O . GLY A 1 250 ? -13.367 -12.469 9.414 1 95.75 250 GLY A O 1
ATOM 1866 N N . GLY A 1 251 ? -11.125 -12.648 9.648 1 92.69 251 GLY A N 1
ATOM 1867 C CA . GLY A 1 251 ? -11.102 -14.031 9.203 1 92.69 251 GLY A CA 1
ATOM 1868 C C . GLY A 1 251 ? -11.883 -14.969 10.102 1 92.69 251 GLY A C 1
ATOM 1869 O O . GLY A 1 251 ? -12.672 -15.781 9.625 1 92.69 251 GLY A O 1
ATOM 1870 N N . TRP A 1 252 ? -11.727 -14.805 11.398 1 93.56 252 TRP A N 1
ATOM 1871 C CA . TRP A 1 252 ? -12.43 -15.656 12.352 1 93.56 252 TRP A CA 1
ATOM 1872 C C . TRP A 1 252 ? -13.93 -15.391 12.32 1 93.56 252 TRP A C 1
ATOM 1874 O O . TRP A 1 252 ? -14.734 -16.328 12.367 1 93.56 252 TRP A O 1
ATOM 1884 N N . ILE A 1 253 ? -14.32 -14.188 12.195 1 93.44 253 ILE A N 1
ATOM 1885 C CA . ILE A 1 253 ? -15.734 -13.828 12.141 1 93.44 253 ILE A CA 1
ATOM 1886 C C . ILE A 1 253 ? -16.359 -14.391 10.867 1 93.44 253 ILE A C 1
ATOM 1888 O O . ILE A 1 253 ? -17.469 -14.945 10.898 1 93.44 253 ILE A O 1
ATOM 1892 N N . SER A 1 254 ? -15.625 -14.273 9.812 1 85.5 254 SER A N 1
ATOM 1893 C CA . SER A 1 254 ? -16.141 -14.742 8.523 1 85.5 254 SER A CA 1
ATOM 1894 C C . SER A 1 254 ? -16.297 -16.266 8.516 1 85.5 254 SER A C 1
ATOM 1896 O O . SER A 1 254 ? -17.125 -16.797 7.762 1 85.5 254 SER A O 1
ATOM 1898 N N . ARG A 1 255 ? -15.516 -16.906 9.305 1 85.12 255 ARG A N 1
ATOM 1899 C CA . ARG A 1 255 ? -15.594 -18.359 9.406 1 85.12 255 ARG A CA 1
ATOM 1900 C C . ARG A 1 255 ? -16.781 -18.781 10.266 1 85.12 255 ARG A C 1
ATOM 1902 O O . ARG A 1 255 ? -17.312 -19.891 10.102 1 85.12 255 ARG A O 1
ATOM 1909 N N . SER A 1 256 ? -17.172 -17.922 11.086 1 86.19 256 SER A N 1
ATOM 1910 C CA . SER A 1 256 ? -18.297 -18.219 11.961 1 86.19 256 SER A CA 1
ATOM 1911 C C . SER A 1 256 ? -19.625 -18.094 11.219 1 86.19 256 SER A C 1
ATOM 1913 O O . SER A 1 256 ? -19.656 -17.656 10.07 1 86.19 256 SER A O 1
ATOM 1915 N N . SER A 1 257 ? -20.672 -18.469 11.836 1 84.5 257 SER A N 1
ATOM 1916 C CA . SER A 1 257 ? -22.016 -18.406 11.258 1 84.5 257 SER A CA 1
ATOM 1917 C C . SER A 1 257 ? -22.469 -16.969 11.047 1 84.5 257 SER A C 1
ATOM 1919 O O . SER A 1 257 ? -23.359 -16.719 10.242 1 84.5 257 SER A O 1
ATOM 1921 N N . ALA A 1 258 ? -21.781 -16.031 11.703 1 84.12 258 ALA A N 1
ATOM 1922 C CA . ALA A 1 258 ? -22.156 -14.625 11.594 1 84.12 258 ALA A CA 1
ATOM 1923 C C . ALA A 1 258 ? -21.75 -14.055 10.242 1 84.12 258 ALA A C 1
ATOM 1925 O O . ALA A 1 258 ? -22.406 -13.148 9.719 1 84.12 258 ALA A O 1
ATOM 1926 N N . GLY A 1 259 ? -20.625 -14.625 9.688 1 86.75 259 GLY A N 1
ATOM 1927 C CA . GLY A 1 259 ? -20.234 -14.367 8.305 1 86.75 259 GLY A CA 1
ATOM 1928 C C . GLY A 1 259 ? -19.703 -12.969 8.094 1 86.75 259 GLY A C 1
ATOM 1929 O O . GLY A 1 259 ? -19.219 -12.328 9.031 1 86.75 259 GLY A O 1
ATOM 1930 N N . LEU A 1 260 ? -19.75 -12.492 6.875 1 89.69 260 LEU A N 1
ATOM 1931 C CA . LEU A 1 260 ? -19.234 -11.211 6.395 1 89.69 260 LEU A CA 1
ATOM 1932 C C . LEU A 1 260 ? -20 -10.055 7.008 1 89.69 260 LEU A C 1
ATOM 1934 O O . LEU A 1 260 ? -19.406 -9.031 7.375 1 89.69 260 LEU A O 1
ATOM 1938 N N . SER A 1 261 ? -21.328 -10.195 7.164 1 93.75 261 SER A N 1
ATOM 1939 C CA . SER A 1 261 ? -22.141 -9.102 7.684 1 93.75 261 SER A CA 1
ATOM 1940 C C . SER A 1 261 ? -21.734 -8.727 9.102 1 93.75 261 SER A C 1
ATOM 1942 O O . SER A 1 261 ? -21.656 -7.539 9.438 1 93.75 261 SER A O 1
ATOM 1944 N N . ALA A 1 262 ? -21.391 -9.672 9.938 1 95.5 262 ALA A N 1
ATOM 1945 C CA . ALA A 1 262 ? -21 -9.406 11.32 1 95.5 262 ALA A CA 1
ATOM 1946 C C . ALA A 1 262 ? -19.688 -8.609 11.375 1 95.5 262 ALA A C 1
ATOM 1948 O O . ALA A 1 262 ? -19.547 -7.707 12.203 1 95.5 262 ALA A O 1
ATOM 1949 N N . ALA A 1 263 ? -18.734 -8.977 10.539 1 96.44 263 ALA A N 1
ATOM 1950 C CA . ALA A 1 263 ? -17.484 -8.242 10.469 1 96.44 263 ALA A CA 1
ATOM 1951 C C . ALA A 1 263 ? -17.719 -6.781 10.086 1 96.44 263 ALA A C 1
ATOM 1953 O O . ALA A 1 263 ? -17.125 -5.871 10.664 1 96.44 263 ALA A O 1
ATOM 1954 N N . LEU A 1 264 ? -18.625 -6.543 9.164 1 97.19 264 LEU A N 1
ATOM 1955 C CA . LEU A 1 264 ? -18.922 -5.191 8.695 1 97.19 264 LEU A CA 1
ATOM 1956 C C . LEU A 1 264 ? -19.641 -4.391 9.773 1 97.19 264 LEU A C 1
ATOM 1958 O O . LEU A 1 264 ? -19.406 -3.193 9.93 1 97.19 264 LEU A O 1
ATOM 1962 N N . TRP A 1 265 ? -20.516 -5.059 10.508 1 97.94 265 TRP A N 1
ATOM 1963 C CA . TRP A 1 265 ? -21.188 -4.387 11.617 1 97.94 265 TRP A CA 1
ATOM 1964 C C . TRP A 1 265 ? -20.172 -3.947 12.672 1 97.94 265 TRP A C 1
ATOM 1966 O O . TRP A 1 265 ? -20.297 -2.863 13.25 1 97.94 265 TRP A O 1
ATOM 1976 N N . LEU A 1 266 ? -19.234 -4.797 12.953 1 98.25 266 LEU A N 1
ATOM 1977 C CA . LEU A 1 266 ? -18.188 -4.434 13.898 1 98.25 266 LEU A CA 1
ATOM 1978 C C . LEU A 1 266 ? -17.391 -3.225 13.398 1 98.25 266 LEU A C 1
ATOM 1980 O O . LEU A 1 266 ? -17.141 -2.291 14.156 1 98.25 266 LEU A O 1
ATOM 1984 N N . ALA A 1 267 ? -17 -3.273 12.156 1 98.5 267 ALA A N 1
ATOM 1985 C CA . ALA A 1 267 ? -16.297 -2.15 11.547 1 98.5 267 ALA A CA 1
ATOM 1986 C C . ALA A 1 267 ? -17.125 -0.87 11.633 1 98.5 267 ALA A C 1
ATOM 1988 O O . ALA A 1 267 ? -16.594 0.197 11.953 1 98.5 267 ALA A O 1
ATOM 1989 N N . ALA A 1 268 ? -18.422 -0.958 11.352 1 98.62 268 ALA A N 1
ATOM 1990 C CA . ALA A 1 268 ? -19.328 0.192 11.43 1 98.62 268 ALA A CA 1
ATOM 1991 C C . ALA A 1 268 ? -19.375 0.764 12.844 1 98.62 268 ALA A C 1
ATOM 1993 O O . ALA A 1 268 ? -19.328 1.982 13.023 1 98.62 268 ALA A O 1
ATOM 1994 N N . ALA A 1 269 ? -19.453 -0.123 13.781 1 98.69 269 ALA A N 1
ATOM 1995 C CA . ALA A 1 269 ? -19.5 0.306 15.18 1 98.69 269 ALA A CA 1
ATOM 1996 C C . ALA A 1 269 ? -18.25 1.105 15.547 1 98.69 269 ALA A C 1
ATOM 1998 O O . ALA A 1 269 ? -18.344 2.133 16.234 1 98.69 269 ALA A O 1
ATOM 1999 N N . ILE A 1 270 ? -17.109 0.644 15.109 1 98.69 270 ILE A N 1
ATOM 2000 C CA . ILE A 1 270 ? -15.867 1.333 15.406 1 98.69 270 ILE A CA 1
ATOM 2001 C C . ILE A 1 270 ? -15.867 2.711 14.75 1 98.69 270 ILE A C 1
ATOM 2003 O O . ILE A 1 270 ? -15.508 3.707 15.383 1 98.69 270 ILE A O 1
ATOM 2007 N N . LYS A 1 271 ? -16.297 2.816 13.492 1 98.5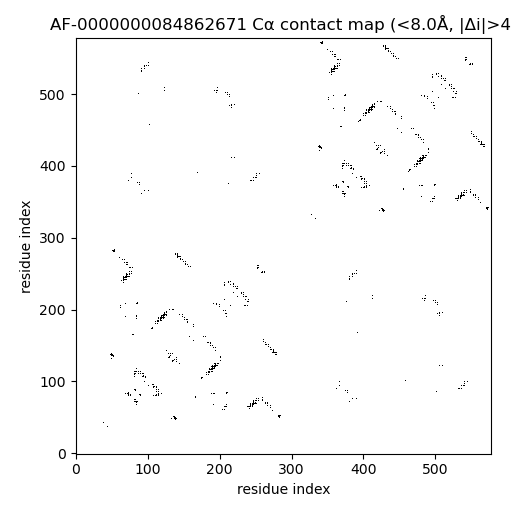 271 LYS A N 1
ATOM 2008 C CA . LYS A 1 271 ? -16.328 4.09 12.781 1 98.5 271 LYS A CA 1
ATOM 2009 C C . LYS A 1 271 ? -17.266 5.078 13.453 1 98.5 271 LYS A C 1
ATOM 2011 O O . LYS A 1 271 ? -16.953 6.262 13.578 1 98.5 271 LYS A O 1
ATOM 2016 N N . VAL A 1 272 ? -18.422 4.617 13.852 1 98.44 272 VAL A N 1
ATOM 2017 C CA . VAL A 1 272 ? -19.391 5.48 14.531 1 98.44 272 VAL A CA 1
ATOM 2018 C C . VAL A 1 272 ? -18.828 5.941 15.875 1 98.44 272 VAL A C 1
ATOM 2020 O O . VAL A 1 272 ? -18.984 7.102 16.25 1 98.44 272 VAL A O 1
ATOM 2023 N N . ALA A 1 273 ? -18.188 5.023 16.578 1 98.56 273 ALA A N 1
ATOM 2024 C CA . ALA A 1 273 ? -17.562 5.395 17.844 1 98.56 273 ALA A CA 1
ATOM 2025 C C . ALA A 1 273 ? -16.5 6.48 17.625 1 98.56 273 ALA A C 1
ATOM 2027 O O . ALA A 1 273 ? -16.391 7.41 18.422 1 98.56 273 ALA A O 1
ATOM 2028 N N . ILE A 1 274 ? -15.688 6.387 16.562 1 98 274 ILE A N 1
ATOM 2029 C CA . ILE A 1 274 ? -14.695 7.398 16.234 1 98 274 ILE A CA 1
ATOM 2030 C C . ILE A 1 274 ? -15.383 8.734 15.961 1 98 274 ILE A C 1
ATOM 2032 O O . ILE A 1 274 ? -14.914 9.789 16.406 1 98 274 ILE A O 1
ATOM 2036 N N . SER A 1 275 ? -16.5 8.695 15.219 1 97.69 275 SER A N 1
ATOM 2037 C CA . SER A 1 275 ? -17.266 9.906 14.938 1 97.69 275 SER A CA 1
ATOM 2038 C C . SER A 1 275 ? -17.672 10.609 16.234 1 97.69 275 SER A C 1
ATOM 2040 O O . SER A 1 275 ? -17.469 11.82 16.375 1 97.69 275 SER A O 1
ATOM 2042 N N . PHE A 1 276 ? -18.156 9.867 17.141 1 97.12 276 PHE A N 1
ATOM 2043 C CA . PHE A 1 276 ? -18.547 10.445 18.422 1 97.12 276 PHE A CA 1
ATOM 2044 C C . PHE A 1 276 ? -17.328 10.93 19.188 1 97.12 276 PHE A C 1
ATOM 2046 O O . PHE A 1 276 ? -17.391 11.945 19.891 1 97.12 276 PHE A O 1
ATOM 2053 N N . GLY A 1 277 ? -16.281 10.188 19.094 1 96.19 277 GLY A N 1
ATOM 2054 C CA . GLY A 1 277 ? -15.031 10.617 19.719 1 96.19 277 GLY A CA 1
ATOM 2055 C C . GLY A 1 277 ? -14.57 11.977 19.234 1 96.19 277 GLY A C 1
ATOM 2056 O O . GLY A 1 277 ? -14.164 12.82 20.031 1 96.19 277 GLY A O 1
ATOM 2057 N N . TRP A 1 278 ? -14.625 12.195 17.922 1 95 278 TRP A N 1
ATOM 2058 C CA . TRP A 1 278 ? -14.242 13.492 17.359 1 95 278 TRP A CA 1
ATOM 2059 C C . TRP A 1 278 ? -15.156 14.594 17.875 1 95 278 TRP A C 1
ATOM 2061 O O . TRP A 1 278 ? -14.703 15.711 18.156 1 95 278 TRP A O 1
ATOM 2071 N N . ALA A 1 279 ? -16.469 14.328 18.047 1 93.69 279 ALA A N 1
ATOM 2072 C CA . ALA A 1 279 ? -17.453 15.328 18.453 1 93.69 279 ALA A CA 1
ATOM 2073 C C . ALA A 1 279 ? -17.156 15.859 19.844 1 93.69 279 ALA A C 1
ATOM 2075 O O . ALA A 1 279 ? -17.516 17 20.172 1 93.69 279 ALA A O 1
ATOM 2076 N N . ILE A 1 280 ? -16.5 15.07 20.594 1 92.94 280 ILE A N 1
ATOM 2077 C CA . ILE A 1 280 ? -16.266 15.492 21.969 1 92.94 280 ILE A CA 1
ATOM 2078 C C . ILE A 1 280 ? -14.773 15.711 22.188 1 92.94 280 ILE A C 1
ATOM 2080 O O . ILE A 1 280 ? -14.336 15.883 23.328 1 92.94 280 ILE A O 1
ATOM 2084 N N . TRP A 1 281 ? -13.984 15.695 21.141 1 91 281 TRP A N 1
ATOM 2085 C CA . TRP A 1 281 ? -12.539 15.82 21.266 1 91 281 TRP A CA 1
ATOM 2086 C C . TRP A 1 281 ? -12.164 17.172 21.859 1 91 281 TRP A C 1
ATOM 2088 O O . TRP A 1 281 ? -12.883 18.156 21.672 1 91 281 TRP A O 1
ATOM 2098 N N . ARG A 1 282 ? -11.062 17.297 22.562 1 87.94 282 ARG A N 1
ATOM 2099 C CA . ARG A 1 282 ? -10.594 18.531 23.172 1 87.94 282 ARG A CA 1
ATOM 2100 C C . ARG A 1 282 ? -10.156 19.531 22.109 1 87.94 282 ARG A C 1
ATOM 2102 O O . ARG A 1 282 ? -9.539 19.156 21.109 1 87.94 282 ARG A O 1
ATOM 2109 N N . PRO A 1 283 ? -10.484 20.75 22.344 1 86 283 PRO A N 1
ATOM 2110 C CA . PRO A 1 283 ? -10.07 21.797 21.406 1 86 283 PRO A CA 1
ATOM 2111 C C . PRO A 1 283 ? -8.594 22.156 21.531 1 86 283 PRO A C 1
ATOM 2113 O O . PRO A 1 283 ? -7.961 21.844 22.547 1 86 283 PRO A O 1
ATOM 2116 N N . LYS A 1 284 ? -8.078 22.688 20.438 1 84.44 284 LYS A N 1
ATOM 2117 C CA . LYS A 1 284 ? -6.711 23.219 20.438 1 84.44 284 LYS A CA 1
ATOM 2118 C C . LYS A 1 284 ? -6.555 24.312 21.484 1 84.44 284 LYS A C 1
ATOM 2120 O O . LYS A 1 284 ? -7.387 25.219 21.562 1 84.44 284 LYS A O 1
ATOM 2125 N N . PRO A 1 285 ? -5.578 24.141 22.328 1 76.75 285 PRO A N 1
ATOM 2126 C CA . PRO A 1 285 ? -5.406 25.188 23.344 1 76.75 285 PRO A CA 1
ATOM 2127 C C . PRO A 1 285 ? -5.109 26.562 22.75 1 76.75 285 PRO A C 1
ATOM 2129 O O . PRO A 1 285 ? -4.371 26.656 21.766 1 76.75 285 PRO A O 1
ATOM 2132 N N . VAL A 1 286 ? -5.91 27.547 23.031 1 68.12 286 VAL A N 1
ATOM 2133 C CA . VAL A 1 286 ? -5.688 28.922 22.594 1 68.12 286 VAL A CA 1
ATOM 2134 C C . VAL A 1 286 ? -4.496 29.516 23.344 1 68.12 286 VAL A C 1
ATOM 2136 O O . VAL A 1 286 ? -4.477 29.531 24.578 1 68.12 286 VAL A O 1
ATOM 2139 N N . THR A 1 287 ? -3.283 29.391 22.812 1 57.38 287 THR A N 1
ATOM 2140 C CA . THR A 1 287 ? -2.213 30.125 23.469 1 57.38 287 THR A CA 1
ATOM 2141 C C . THR A 1 287 ? -2.523 31.625 23.5 1 57.38 287 THR A C 1
ATOM 2143 O O . THR A 1 287 ? -2.773 32.219 22.453 1 57.38 287 THR A O 1
ATOM 2146 N N . LEU A 1 288 ? -3.082 32.156 24.5 1 49.19 288 LEU A N 1
ATOM 2147 C CA . LEU A 1 288 ? -3.152 33.594 24.641 1 49.19 288 LEU A CA 1
ATOM 2148 C C . LEU A 1 288 ? -1.812 34.25 24.297 1 49.19 288 LEU A C 1
ATOM 2150 O O . LEU A 1 288 ? -0.758 33.719 24.672 1 49.19 288 LEU A O 1
ATOM 2154 N N . PRO A 1 289 ? -1.914 35.344 23.344 1 49.12 289 PRO A N 1
ATOM 2155 C CA . PRO A 1 289 ? -0.638 36.031 23.219 1 49.12 289 PRO A CA 1
ATOM 2156 C C . PRO A 1 289 ? -0.054 36.469 24.562 1 49.12 289 PRO A C 1
ATOM 2158 O O . PRO A 1 289 ? -0.798 36.688 25.516 1 49.12 289 PRO A O 1
ATOM 2161 N N . MET B 1 1 ? 100.625 90.625 -29.031 1 26.88 1 MET B N 1
ATOM 2162 C CA . MET B 1 1 ? 99.312 90 -29.219 1 26.88 1 MET B CA 1
ATOM 2163 C C . MET B 1 1 ? 99.375 88.5 -29.047 1 26.88 1 MET B C 1
ATOM 2165 O O . MET B 1 1 ? 99.938 87.812 -29.906 1 26.88 1 MET B O 1
ATOM 2169 N N . VAL B 1 2 ? 99.688 88 -27.859 1 27.72 2 VAL B N 1
ATOM 2170 C CA . VAL B 1 2 ? 100.25 86.812 -27.266 1 27.72 2 VAL B CA 1
ATOM 2171 C C . VAL B 1 2 ? 99.312 85.625 -27.391 1 27.72 2 VAL B C 1
ATOM 2173 O O . VAL B 1 2 ? 98.188 85.688 -26.859 1 27.72 2 VAL B O 1
ATOM 2176 N N . LYS B 1 3 ? 99.312 84.875 -28.578 1 30.94 3 LYS B N 1
ATOM 2177 C CA . LYS B 1 3 ? 98.438 83.938 -29.156 1 30.94 3 LYS B CA 1
ATOM 2178 C C . LYS B 1 3 ? 98.312 82.688 -28.281 1 30.94 3 LYS B C 1
ATOM 2180 O O . LYS B 1 3 ? 99.312 82 -27.969 1 30.94 3 LYS B O 1
ATOM 2185 N N . PRO B 1 4 ? 97.25 82.625 -27.391 1 34.28 4 PRO B N 1
ATOM 2186 C CA . PRO B 1 4 ? 97.188 81.688 -26.25 1 34.28 4 PRO B CA 1
ATOM 2187 C C . PRO B 1 4 ? 97.25 80.188 -26.688 1 34.28 4 PRO B C 1
ATOM 2189 O O . PRO B 1 4 ? 96.875 79.875 -27.828 1 34.28 4 PRO B O 1
ATOM 2192 N N . PRO B 1 5 ? 98 79.312 -26.047 1 33.47 5 PRO B N 1
ATOM 2193 C CA . PRO B 1 5 ? 98.438 77.938 -26.312 1 33.47 5 PRO B CA 1
ATOM 2194 C C . PRO B 1 5 ? 97.25 77 -26.5 1 33.47 5 PRO B C 1
ATOM 2196 O O . PRO B 1 5 ? 96.188 77.25 -25.984 1 33.47 5 PRO B O 1
ATOM 2199 N N . SER B 1 6 ? 97.188 76.312 -27.641 1 30.62 6 SER B N 1
ATOM 2200 C CA . SER B 1 6 ? 96.188 75.438 -28.281 1 30.62 6 SER B CA 1
ATOM 2201 C C . SER B 1 6 ? 95.875 74.25 -27.406 1 30.62 6 SER B C 1
ATOM 2203 O O . SER B 1 6 ? 96.75 73.562 -26.906 1 30.62 6 SER B O 1
ATOM 2205 N N . ILE B 1 7 ? 94.812 74.375 -26.594 1 29.88 7 ILE B N 1
ATOM 2206 C CA . ILE B 1 7 ? 94.312 73.5 -25.562 1 29.88 7 ILE B CA 1
ATOM 2207 C C . ILE B 1 7 ? 94 72.125 -26.156 1 29.88 7 ILE B C 1
ATOM 2209 O O . ILE B 1 7 ? 93.25 72 -27.125 1 29.88 7 ILE B O 1
ATOM 2213 N N . GLU B 1 8 ? 95.062 71.25 -26.234 1 28.08 8 GLU B N 1
ATOM 2214 C CA . GLU B 1 8 ? 95.062 69.875 -26.766 1 28.08 8 GLU B CA 1
ATOM 2215 C C . GLU B 1 8 ? 93.875 69.062 -26.297 1 28.08 8 GLU B C 1
ATOM 2217 O O . GLU B 1 8 ? 93.562 69.125 -25.125 1 28.08 8 GLU B O 1
ATOM 2222 N N . GLU B 1 9 ? 93 68.688 -27.203 1 27.02 9 GLU B N 1
ATOM 2223 C CA . GLU B 1 9 ? 91.688 68 -27.234 1 27.02 9 GLU B CA 1
ATOM 2224 C C . GLU B 1 9 ? 91.75 66.625 -26.609 1 27.02 9 GLU B C 1
ATOM 2226 O O . GLU B 1 9 ? 92.5 65.75 -27.094 1 27.02 9 GLU B O 1
ATOM 2231 N N . SER B 1 10 ? 91.938 66.562 -25.25 1 27.27 10 SER B N 1
ATOM 2232 C CA . SER B 1 10 ? 92.125 65.312 -24.562 1 27.27 10 SER B CA 1
ATOM 2233 C C . SER B 1 10 ? 91.062 64.312 -24.984 1 27.27 10 SER B C 1
ATOM 2235 O O . SER B 1 10 ? 89.875 64.562 -24.969 1 27.27 10 SER B O 1
ATOM 2237 N N . GLY B 1 11 ? 91.438 63.406 -25.906 1 26.47 11 GLY B N 1
ATOM 2238 C CA . GLY B 1 11 ? 90.688 62.375 -26.594 1 26.47 11 GLY B CA 1
ATOM 2239 C C . GLY B 1 11 ? 89.812 61.531 -25.672 1 26.47 11 GLY B C 1
ATOM 2240 O O . GLY B 1 11 ? 90 61.531 -24.453 1 26.47 11 GLY B O 1
ATOM 2241 N N . PRO B 1 12 ? 88.688 61 -26.156 1 29.25 12 PRO B N 1
ATOM 2242 C CA . PRO B 1 12 ? 87.5 60.375 -25.594 1 29.25 12 PRO B CA 1
ATOM 2243 C C . PRO B 1 12 ? 87.812 59.125 -24.781 1 29.25 12 PRO B C 1
ATOM 2245 O O . PRO B 1 12 ? 88.688 58.375 -25.125 1 29.25 12 PRO B O 1
ATOM 2248 N N . ALA B 1 13 ? 87.75 59.125 -23.438 1 25.39 13 ALA B N 1
ATOM 2249 C CA . ALA B 1 13 ? 87.938 58.062 -22.469 1 25.39 13 ALA B CA 1
ATOM 2250 C C . ALA B 1 13 ? 87.188 56.812 -22.906 1 25.39 13 ALA B C 1
ATOM 2252 O O . ALA B 1 13 ? 86 56.844 -23.281 1 25.39 13 ALA B O 1
ATOM 2253 N N . ALA B 1 14 ? 87.875 55.75 -23.438 1 26.38 14 ALA B N 1
ATOM 2254 C CA . ALA B 1 14 ? 87.5 54.406 -23.875 1 26.38 14 ALA B CA 1
ATOM 2255 C C . ALA B 1 14 ? 86.625 53.719 -22.797 1 26.38 14 ALA B C 1
ATOM 2257 O O . ALA B 1 14 ? 87.125 53.469 -21.688 1 26.38 14 ALA B O 1
ATOM 2258 N N . GLN B 1 15 ? 85.375 54.062 -22.531 1 24.94 15 GLN B N 1
ATOM 2259 C CA . GLN B 1 15 ? 84.562 53.375 -21.547 1 24.94 15 GLN B CA 1
ATOM 2260 C C . GLN B 1 15 ? 84.688 51.875 -21.688 1 24.94 15 GLN B C 1
ATOM 2262 O O . GLN B 1 15 ? 84.562 51.344 -22.781 1 24.94 15 GLN B O 1
ATOM 2267 N N . SER B 1 16 ? 85.625 51.25 -20.953 1 25.84 16 SER B N 1
ATOM 2268 C CA . SER B 1 16 ? 85.812 49.812 -20.875 1 25.84 16 SER B CA 1
ATOM 2269 C C . SER B 1 16 ? 84.5 49.062 -20.734 1 25.84 16 SER B C 1
ATOM 2271 O O . SER B 1 16 ? 83.688 49.438 -19.922 1 25.84 16 SER B O 1
ATOM 2273 N N . SER B 1 17 ? 84 48.531 -21.859 1 28.89 17 SER B N 1
ATOM 2274 C CA . SER B 1 17 ? 82.875 47.656 -22.016 1 28.89 17 SER B CA 1
ATOM 2275 C C . SER B 1 17 ? 82.812 46.531 -20.969 1 28.89 17 SER B C 1
ATOM 2277 O O . SER B 1 17 ? 83.75 45.75 -20.875 1 28.89 17 SER B O 1
ATOM 2279 N N . LEU B 1 18 ? 82.438 46.875 -19.734 1 31.08 18 LEU B N 1
ATOM 2280 C CA . LEU B 1 18 ? 82.312 45.844 -18.703 1 31.08 18 LEU B CA 1
ATOM 2281 C C . LEU B 1 18 ? 81.688 44.562 -19.281 1 31.08 18 LEU B C 1
ATOM 2283 O O . LEU B 1 18 ? 80.812 44.625 -20.094 1 31.08 18 LEU B O 1
ATOM 2287 N N . PRO B 1 19 ? 82.562 43.469 -19.297 1 32.22 19 PRO B N 1
ATOM 2288 C CA . PRO B 1 19 ? 82.062 42.188 -19.875 1 32.22 19 PRO B CA 1
ATOM 2289 C C . PRO B 1 19 ? 80.688 41.75 -19.312 1 32.22 19 PRO B C 1
ATOM 2291 O O . PRO B 1 19 ? 80.5 41.844 -18.109 1 32.22 19 PRO B O 1
ATOM 2294 N N . THR B 1 20 ? 79.562 42.125 -19.875 1 33.22 20 THR B N 1
ATOM 2295 C CA . THR B 1 20 ? 78.25 41.656 -19.469 1 33.22 20 THR B CA 1
ATOM 2296 C C . THR B 1 20 ? 78.25 40.125 -19.312 1 33.22 20 THR B C 1
ATOM 2298 O O . THR B 1 20 ? 78.438 39.406 -20.281 1 33.22 20 THR B O 1
ATOM 2301 N N . THR B 1 21 ? 78.875 39.625 -18.234 1 34.62 21 THR B N 1
ATOM 2302 C CA . THR B 1 21 ? 78.812 38.188 -17.984 1 34.62 21 THR B CA 1
ATOM 2303 C C . THR B 1 21 ? 77.375 37.719 -18.203 1 34.62 21 THR B C 1
ATOM 2305 O O . THR B 1 21 ? 76.438 38.188 -17.547 1 34.62 21 THR B O 1
ATOM 2308 N N . GLU B 1 22 ? 77.062 37.25 -19.422 1 34.31 22 GLU B N 1
ATOM 2309 C CA . GLU B 1 22 ? 75.812 36.594 -19.75 1 34.31 22 GLU B CA 1
ATOM 2310 C C . GLU B 1 22 ? 75.438 35.562 -18.688 1 34.31 22 GLU B C 1
ATOM 2312 O O . GLU B 1 22 ? 76.188 34.625 -18.453 1 34.31 22 GLU B O 1
ATOM 2317 N N . VAL B 1 23 ? 75 36 -17.516 1 40.31 23 VAL B N 1
ATOM 2318 C CA . VAL B 1 23 ? 74.5 35 -16.594 1 40.31 23 VAL B CA 1
ATOM 2319 C C . VAL B 1 23 ? 73.625 34 -17.344 1 40.31 23 VAL B C 1
ATOM 2321 O O . VAL B 1 23 ? 72.75 34.375 -18.094 1 40.31 23 VAL B O 1
ATOM 2324 N N . PRO B 1 24 ? 74.25 32.844 -17.688 1 34.41 24 PRO B N 1
ATOM 2325 C CA . PRO B 1 24 ? 73.438 31.859 -18.406 1 34.41 24 PRO B CA 1
ATOM 2326 C C . PRO B 1 24 ? 72 31.75 -17.875 1 34.41 24 PRO B C 1
ATOM 2328 O O . PRO B 1 24 ? 71.75 32 -16.703 1 34.41 24 PRO B O 1
ATOM 2331 N N . SER B 1 25 ? 71 32.125 -18.672 1 37.81 25 SER B N 1
ATOM 2332 C CA . SER B 1 25 ? 69.625 31.969 -18.344 1 37.81 25 SER B CA 1
ATOM 2333 C C . SER B 1 25 ? 69.375 30.656 -17.609 1 37.81 25 SER B C 1
ATOM 2335 O O . SER B 1 25 ? 69.938 29.641 -17.938 1 37.81 25 SER B O 1
ATOM 2337 N N . PRO B 1 26 ? 69 30.719 -16.312 1 36 26 PRO B N 1
ATOM 2338 C CA . PRO B 1 26 ? 68.75 29.453 -15.641 1 36 26 PRO B CA 1
ATOM 2339 C C . PRO B 1 26 ? 68 28.453 -16.562 1 36 26 PRO B C 1
ATOM 2341 O O . PRO B 1 26 ? 67.25 28.859 -17.422 1 36 26 PRO B O 1
ATOM 2344 N N . SER B 1 27 ? 68.688 27.453 -17.062 1 33.34 27 SER B N 1
ATOM 2345 C CA . SER B 1 27 ? 68.062 26.359 -17.781 1 33.34 27 SER B CA 1
ATOM 2346 C C . SER B 1 27 ? 66.688 26.062 -17.188 1 33.34 27 SER B C 1
ATOM 2348 O O . SER B 1 27 ? 66.5 26 -15.969 1 33.34 27 SER B O 1
ATOM 2350 N N . ARG B 1 28 ? 65.625 26.516 -17.859 1 30.31 28 ARG B N 1
ATOM 2351 C CA . ARG B 1 28 ? 64.25 26.016 -17.516 1 30.31 28 ARG B CA 1
ATOM 2352 C C . ARG B 1 28 ? 64.375 24.594 -17 1 30.31 28 ARG B C 1
ATOM 2354 O O . ARG B 1 28 ? 64.812 23.688 -17.719 1 30.31 28 ARG B O 1
ATOM 2361 N N . SER B 1 29 ? 64.75 24.391 -15.766 1 33.78 29 SER B N 1
ATOM 2362 C CA . SER B 1 29 ? 64.438 23.062 -15.234 1 33.78 29 SER B CA 1
ATOM 2363 C C . SER B 1 29 ? 63.25 22.422 -15.938 1 33.78 29 SER B C 1
ATOM 2365 O O . SER B 1 29 ? 62.25 23.078 -16.188 1 33.78 29 SER B O 1
ATOM 2367 N N . HIS B 1 30 ? 63.531 21.547 -16.906 1 32.81 30 HIS B N 1
ATOM 2368 C CA . HIS B 1 30 ? 62.5 20.641 -17.422 1 32.81 30 HIS B CA 1
ATOM 2369 C C . HIS B 1 30 ? 61.438 20.359 -16.375 1 32.81 30 HIS B C 1
ATOM 2371 O O . HIS B 1 30 ? 61.75 19.906 -15.273 1 32.81 30 HIS B O 1
ATOM 2377 N N . CYS B 1 31 ? 60.469 21.344 -16.203 1 35.69 31 CYS B N 1
ATOM 2378 C CA . CYS B 1 31 ? 59.281 20.844 -15.547 1 35.69 31 CYS B CA 1
ATOM 2379 C C . CYS B 1 31 ? 59.125 19.344 -15.734 1 35.69 31 CYS B C 1
ATOM 2381 O O . CYS B 1 31 ? 59.062 18.859 -16.875 1 35.69 31 CYS B O 1
ATOM 2383 N N . GLY B 1 32 ? 59.938 18.547 -14.984 1 35.19 32 GLY B N 1
ATOM 2384 C CA . GLY B 1 32 ? 59.562 17.141 -14.938 1 35.19 32 GLY B CA 1
ATOM 2385 C C . GLY B 1 32 ? 58.125 16.891 -15.328 1 35.19 32 GLY B C 1
ATOM 2386 O O . GLY B 1 32 ? 57.219 17.672 -14.984 1 35.19 32 GLY B O 1
ATOM 2387 N N . SER B 1 33 ? 57.906 16.516 -16.547 1 37.53 33 SER B N 1
ATOM 2388 C CA . SER B 1 33 ? 56.625 15.914 -16.875 1 37.53 33 SER B CA 1
ATOM 2389 C C . SER B 1 33 ? 55.969 15.336 -15.641 1 37.53 33 SER B C 1
ATOM 2391 O O . SER B 1 33 ? 56.531 14.5 -14.938 1 37.53 33 SER B O 1
ATOM 2393 N N . ILE B 1 34 ? 55.438 16.188 -14.734 1 39.31 34 ILE B N 1
ATOM 2394 C CA . ILE B 1 34 ? 54.438 15.508 -13.906 1 39.31 34 ILE B CA 1
ATOM 2395 C C . ILE B 1 34 ? 53.906 14.273 -14.648 1 39.31 34 ILE B C 1
ATOM 2397 O O . ILE B 1 34 ? 53.25 14.391 -15.664 1 39.31 34 ILE B O 1
ATOM 2401 N N . THR B 1 35 ? 54.812 13.406 -15 1 39.28 35 THR B N 1
ATOM 2402 C CA . THR B 1 35 ? 54.219 12.117 -15.328 1 39.28 35 THR B CA 1
ATOM 2403 C C . THR B 1 35 ? 52.875 11.945 -14.625 1 39.28 35 THR B C 1
ATOM 2405 O O . THR B 1 35 ? 52.781 12 -13.391 1 39.28 35 THR B O 1
ATOM 2408 N N . ASP B 1 36 ? 51.812 12.523 -15.156 1 43.03 36 ASP B N 1
ATOM 2409 C CA . ASP B 1 36 ? 50.531 11.977 -14.773 1 43.03 36 ASP B CA 1
ATOM 2410 C C . ASP B 1 36 ? 50.656 10.531 -14.297 1 43.03 36 ASP B C 1
ATOM 2412 O O . ASP B 1 36 ? 51.062 9.656 -15.07 1 43.03 36 ASP B O 1
ATOM 2416 N N . SER B 1 37 ? 51.438 10.281 -13.32 1 47.44 37 SER B N 1
ATOM 2417 C CA . SER B 1 37 ? 51.281 8.914 -12.828 1 47.44 37 SER B CA 1
ATOM 2418 C C . SER B 1 37 ? 50 8.281 -13.344 1 47.44 37 SER B C 1
ATOM 2420 O O . SER B 1 37 ? 48.938 8.906 -13.32 1 47.44 37 SER B O 1
ATOM 2422 N N . PRO B 1 38 ? 50 7.453 -14.352 1 50.62 38 PRO B N 1
ATOM 2423 C CA . PRO B 1 38 ? 48.812 6.77 -14.812 1 50.62 38 PRO B CA 1
ATOM 2424 C C . PRO B 1 38 ? 47.812 6.512 -13.688 1 50.62 38 PRO B C 1
ATOM 2426 O O . PRO B 1 38 ? 48.125 5.801 -12.727 1 50.62 38 PRO B O 1
ATOM 2429 N N . ASP B 1 39 ? 47.219 7.477 -13.148 1 60 39 ASP B N 1
ATOM 2430 C CA . ASP B 1 39 ? 46.125 7.125 -12.234 1 60 39 ASP B CA 1
ATOM 2431 C C . ASP B 1 39 ? 45.531 5.762 -12.578 1 60 39 ASP B C 1
ATOM 2433 O O . ASP B 1 39 ? 45.125 5.535 -13.719 1 60 39 ASP B O 1
ATOM 2437 N N . SER B 1 40 ? 46 4.617 -11.945 1 74.38 40 SER B N 1
ATOM 2438 C CA . SER B 1 40 ? 45.562 3.242 -12.141 1 74.38 40 SER B CA 1
ATOM 2439 C C . SER B 1 40 ? 44.062 3.186 -12.469 1 74.38 40 SER B C 1
ATOM 2441 O O . SER B 1 40 ? 43.312 4.074 -12.078 1 74.38 40 SER B O 1
ATOM 2443 N N . LEU B 1 41 ? 43.781 2.529 -13.625 1 80.12 41 LEU B N 1
ATOM 2444 C CA . LEU B 1 41 ? 42.406 2.236 -13.984 1 80.12 41 LEU B CA 1
ATOM 2445 C C . LEU B 1 41 ? 41.531 2.053 -12.734 1 80.12 41 LEU B C 1
ATOM 2447 O O . LEU B 1 41 ? 40.375 2.461 -12.711 1 80.12 41 LEU B O 1
ATOM 2451 N N . TRP B 1 42 ? 42.219 1.601 -11.711 1 80.75 42 TRP B N 1
ATOM 2452 C CA . TRP B 1 42 ? 41.5 1.362 -10.461 1 80.75 42 TRP B CA 1
ATOM 2453 C C . TRP B 1 42 ? 41.156 2.678 -9.766 1 80.75 42 TRP B C 1
ATOM 2455 O O . TRP B 1 42 ? 40.062 2.85 -9.242 1 80.75 42 TRP B O 1
ATOM 2465 N N . THR B 1 43 ? 42.031 3.562 -9.75 1 80.5 43 THR B N 1
ATOM 2466 C CA . THR B 1 43 ? 41.812 4.844 -9.094 1 80.5 43 THR B CA 1
ATOM 2467 C C . THR B 1 43 ? 40.719 5.645 -9.836 1 80.5 43 THR B C 1
ATOM 2469 O O . THR B 1 43 ? 39.875 6.293 -9.219 1 80.5 43 THR B O 1
ATOM 2472 N N . ARG B 1 44 ? 40.844 5.566 -11.148 1 83.06 44 ARG B N 1
ATOM 2473 C CA . ARG B 1 44 ? 39.875 6.266 -11.961 1 83.06 44 ARG B CA 1
ATOM 2474 C C . ARG B 1 44 ? 38.469 5.676 -11.75 1 83.06 44 ARG B C 1
ATOM 2476 O O . ARG B 1 44 ? 37.5 6.41 -11.664 1 83.06 44 ARG B O 1
ATOM 2483 N N . ALA B 1 45 ? 38.469 4.34 -11.719 1 83.62 45 ALA B N 1
ATOM 2484 C CA . ALA B 1 45 ? 37.188 3.66 -11.492 1 83.62 45 ALA B CA 1
ATOM 2485 C C . ALA B 1 45 ? 36.625 3.984 -10.102 1 83.62 45 ALA B C 1
ATOM 2487 O O . ALA B 1 45 ? 35.438 4.23 -9.953 1 83.62 45 ALA B O 1
ATOM 2488 N N . ASN B 1 46 ? 37.469 4.016 -9.203 1 84.12 46 ASN B N 1
ATOM 2489 C CA . ASN B 1 46 ? 37.031 4.328 -7.844 1 84.12 46 ASN B CA 1
ATOM 2490 C C . ASN B 1 46 ? 36.5 5.762 -7.734 1 84.12 46 ASN B C 1
ATOM 2492 O O . ASN B 1 46 ? 35.531 6.02 -7.031 1 84.12 46 ASN B O 1
ATOM 2496 N N . SER B 1 47 ? 37.219 6.613 -8.383 1 83.94 47 SER B N 1
ATOM 2497 C CA . SER B 1 47 ? 36.75 8 -8.383 1 83.94 47 SER B CA 1
ATOM 2498 C C . SER B 1 47 ? 35.438 8.148 -9.102 1 83.94 47 SER B C 1
ATOM 2500 O O . SER B 1 47 ? 34.531 8.875 -8.648 1 83.94 47 SER B O 1
ATOM 2502 N N . HIS B 1 48 ? 35.312 7.445 -10.203 1 86.44 48 HIS B N 1
ATOM 2503 C CA . HIS B 1 48 ? 34.094 7.484 -10.984 1 86.44 48 HIS B CA 1
ATOM 2504 C C . HIS B 1 48 ? 32.906 6.945 -10.188 1 86.44 48 HIS B C 1
ATOM 2506 O O . HIS B 1 48 ? 31.859 7.582 -10.125 1 86.44 48 HIS B O 1
ATOM 2512 N N . PHE B 1 49 ? 33.094 5.863 -9.492 1 87.62 49 PHE B N 1
ATOM 2513 C CA . PHE B 1 49 ? 32 5.172 -8.805 1 87.62 49 PHE B CA 1
ATOM 2514 C C . PHE B 1 49 ? 31.75 5.781 -7.43 1 87.62 49 PHE B C 1
ATOM 2516 O O . PHE B 1 49 ? 30.719 5.539 -6.812 1 87.62 49 PHE B O 1
ATOM 2523 N N . GLY B 1 50 ? 32.656 6.578 -7.043 1 85.94 50 GLY B N 1
ATOM 2524 C CA . GLY B 1 50 ? 32.5 7.246 -5.762 1 85.94 50 GLY B CA 1
ATOM 2525 C C . GLY B 1 50 ? 31.797 8.578 -5.859 1 85.94 50 GLY B C 1
ATOM 2526 O O . GLY B 1 50 ? 31.438 9.18 -4.844 1 85.94 50 GLY B O 1
ATOM 2527 N N . GLU B 1 51 ? 31.469 8.969 -7.074 1 84.62 51 GLU B N 1
ATOM 2528 C CA . GLU B 1 51 ? 30.859 10.273 -7.285 1 84.62 51 GLU B CA 1
ATOM 2529 C C . GLU B 1 51 ? 29.344 10.211 -7.039 1 84.62 51 GLU B C 1
ATOM 2531 O O . GLU B 1 51 ? 28.703 9.203 -7.348 1 84.62 51 GLU B O 1
ATOM 2536 N N . GLU B 1 52 ? 28.766 11.336 -6.543 1 88.19 52 GLU B N 1
ATOM 2537 C CA . GLU B 1 52 ? 27.312 11.461 -6.352 1 88.19 52 GLU B CA 1
ATOM 2538 C C . GLU B 1 52 ? 26.609 11.797 -7.664 1 88.19 52 GLU B C 1
ATOM 2540 O O . GLU B 1 52 ? 27.125 12.586 -8.461 1 88.19 52 GLU B O 1
ATOM 2545 N N . ILE B 1 53 ? 25.516 11.25 -7.809 1 88.25 53 ILE B N 1
ATOM 2546 C CA . ILE B 1 53 ? 24.812 11.406 -9.078 1 88.25 53 ILE B CA 1
ATOM 2547 C C . ILE B 1 53 ? 23.922 12.641 -9.023 1 88.25 53 ILE B C 1
ATOM 2549 O O . ILE B 1 53 ? 23.562 13.109 -7.941 1 88.25 53 ILE B O 1
ATOM 2553 N N . THR B 1 54 ? 23.609 13.141 -10.25 1 88.75 54 THR B N 1
ATOM 2554 C CA . THR B 1 54 ? 22.578 14.156 -10.359 1 88.75 54 THR B CA 1
ATOM 2555 C C . THR B 1 54 ? 21.188 13.516 -10.273 1 88.75 54 THR B C 1
ATOM 2557 O O . THR B 1 54 ? 20.984 12.398 -10.742 1 88.75 54 THR B O 1
ATOM 2560 N N . LEU B 1 55 ? 20.25 14.211 -9.711 1 88.88 55 LEU B N 1
ATOM 2561 C CA . LEU B 1 55 ? 18.891 13.68 -9.523 1 88.88 55 LEU B CA 1
ATOM 2562 C C . LEU B 1 55 ? 18 14.047 -10.703 1 88.88 55 LEU B C 1
ATOM 2564 O O . LEU B 1 55 ? 16.844 13.648 -10.75 1 88.88 55 LEU B O 1
ATOM 2568 N N . VAL B 1 56 ? 18.672 14.711 -11.617 1 86.75 56 VAL B N 1
ATOM 2569 C CA . VAL B 1 56 ? 17.906 15.062 -12.812 1 86.75 56 VAL B CA 1
ATOM 2570 C C . VAL B 1 56 ? 17.5 13.797 -13.562 1 86.75 56 VAL B C 1
ATOM 2572 O O . VAL B 1 56 ? 18.359 12.969 -13.891 1 86.75 56 VAL B O 1
ATOM 2575 N N . HIS B 1 57 ? 16.234 13.508 -13.75 1 90 57 HIS B N 1
ATOM 2576 C CA . HIS B 1 57 ? 15.633 12.398 -14.492 1 90 57 HIS B CA 1
ATOM 2577 C C . HIS B 1 57 ? 15.844 11.078 -13.773 1 90 57 HIS B C 1
ATOM 2579 O O . HIS B 1 57 ? 15.617 10.008 -14.352 1 90 57 HIS B O 1
ATOM 2585 N N . ALA B 1 58 ? 16.359 11.156 -12.531 1 91.88 58 ALA B N 1
ATOM 2586 C CA . ALA B 1 58 ? 16.562 9.938 -11.75 1 91.88 58 ALA B CA 1
ATOM 2587 C C . ALA B 1 58 ? 15.234 9.305 -11.359 1 91.88 58 ALA B C 1
ATOM 2589 O O . ALA B 1 58 ? 15.211 8.195 -10.805 1 91.88 58 ALA B O 1
ATOM 2590 N N . ASP B 1 59 ? 14.141 9.961 -11.688 1 94.31 59 ASP B N 1
ATOM 2591 C CA . ASP B 1 59 ? 12.805 9.414 -11.477 1 94.31 59 ASP B CA 1
ATOM 2592 C C . ASP B 1 59 ? 12.492 8.32 -12.492 1 94.31 59 ASP B C 1
ATOM 2594 O O . ASP B 1 59 ? 11.688 7.426 -12.227 1 94.31 59 ASP B O 1
ATOM 2598 N N . LEU B 1 60 ? 13.18 8.336 -13.633 1 94.88 60 LEU B N 1
ATOM 2599 C CA . LEU B 1 60 ? 12.883 7.402 -14.719 1 94.88 60 LEU B CA 1
ATOM 2600 C C . LEU B 1 60 ? 13.227 5.973 -14.305 1 94.88 60 LEU B C 1
ATOM 2602 O O . LEU B 1 60 ? 12.398 5.066 -14.453 1 94.88 60 LEU B O 1
ATOM 2606 N N . PRO B 1 61 ? 14.445 5.738 -13.742 1 96.62 61 PRO B N 1
ATOM 2607 C CA . PRO B 1 61 ? 14.711 4.383 -13.25 1 96.62 61 PRO B CA 1
ATOM 2608 C C . PRO B 1 61 ? 13.727 3.945 -12.172 1 96.62 61 PRO B C 1
ATOM 2610 O O . PRO B 1 61 ? 13.398 2.762 -12.07 1 96.62 61 PRO B O 1
ATOM 2613 N N . MET B 1 62 ? 13.219 4.859 -11.383 1 97 62 MET B N 1
ATOM 2614 C CA . MET B 1 62 ? 12.242 4.512 -10.352 1 97 62 MET B CA 1
ATOM 2615 C C . MET B 1 62 ? 10.914 4.109 -10.977 1 97 62 MET B C 1
ATOM 2617 O O . MET B 1 62 ? 10.266 3.172 -10.508 1 97 62 MET B O 1
ATOM 2621 N N . ILE B 1 63 ? 10.523 4.793 -12.031 1 97.56 63 ILE B N 1
ATOM 2622 C CA . ILE B 1 63 ? 9.305 4.441 -12.75 1 97.56 63 ILE B CA 1
ATOM 2623 C C . ILE B 1 63 ? 9.469 3.076 -13.414 1 97.56 63 ILE B C 1
ATOM 2625 O O . ILE B 1 63 ? 8.539 2.27 -13.43 1 97.56 63 ILE B O 1
ATOM 2629 N N . ALA B 1 64 ? 10.656 2.824 -13.914 1 98.25 64 ALA B N 1
ATOM 2630 C CA . ALA B 1 64 ? 10.953 1.512 -14.484 1 98.25 64 ALA B CA 1
ATOM 2631 C C . ALA B 1 64 ? 10.844 0.418 -13.43 1 98.25 64 ALA B C 1
ATOM 2633 O O . ALA B 1 64 ? 10.398 -0.695 -13.719 1 98.25 64 ALA B O 1
ATOM 2634 N N . CYS B 1 65 ? 11.25 0.737 -12.195 1 98.38 65 CYS B N 1
ATOM 2635 C CA . CYS B 1 65 ? 11.102 -0.198 -11.086 1 98.38 65 CYS B CA 1
ATOM 2636 C C . CYS B 1 65 ? 9.633 -0.487 -10.805 1 98.38 65 CYS B C 1
ATOM 2638 O O . CYS B 1 65 ? 9.273 -1.612 -10.453 1 98.38 65 CYS B O 1
ATOM 2640 N N . ALA B 1 66 ? 8.789 0.529 -10.953 1 98.38 66 ALA B N 1
ATOM 2641 C CA . ALA B 1 66 ? 7.348 0.32 -10.812 1 98.38 66 ALA B CA 1
ATOM 2642 C C . ALA B 1 66 ? 6.832 -0.661 -11.859 1 98.38 66 ALA B C 1
ATOM 2644 O O . ALA B 1 66 ? 5.988 -1.51 -11.562 1 98.38 66 ALA B O 1
ATOM 2645 N N . LEU B 1 67 ? 7.324 -0.544 -13.062 1 98.62 67 LEU B N 1
ATOM 2646 C CA . LEU B 1 67 ? 6.984 -1.488 -14.125 1 98.62 67 LEU B CA 1
ATOM 2647 C C . LEU B 1 67 ? 7.395 -2.906 -13.734 1 98.62 67 LEU B C 1
ATOM 2649 O O . LEU B 1 67 ? 6.621 -3.852 -13.93 1 98.62 67 LEU B O 1
ATOM 2653 N N . VAL B 1 68 ? 8.57 -3.049 -13.172 1 98.69 68 VAL B N 1
ATOM 2654 C CA . VAL B 1 68 ? 9.094 -4.34 -12.734 1 98.69 68 VAL B CA 1
ATOM 2655 C C . VAL B 1 68 ? 8.18 -4.926 -11.656 1 98.69 68 VAL B C 1
ATOM 2657 O O . VAL B 1 68 ? 7.871 -6.117 -11.68 1 98.69 68 VAL B O 1
ATOM 2660 N N . SER B 1 69 ? 7.746 -4.102 -10.727 1 98.56 69 SER B N 1
ATOM 2661 C CA . SER B 1 69 ? 6.844 -4.555 -9.68 1 98.56 69 SER B CA 1
ATOM 2662 C C . SER B 1 69 ? 5.539 -5.086 -10.266 1 98.56 69 SER B C 1
ATOM 2664 O O . SER B 1 69 ? 5.027 -6.117 -9.82 1 98.56 69 SER B O 1
ATOM 2666 N N . GLY B 1 70 ? 4.992 -4.367 -11.281 1 98.56 70 GLY B N 1
ATOM 2667 C CA . GLY B 1 70 ? 3.789 -4.844 -11.945 1 98.56 70 GLY B CA 1
ATOM 2668 C C . GLY B 1 70 ? 3.969 -6.199 -12.602 1 98.56 70 GLY B C 1
ATOM 2669 O O . GLY B 1 70 ? 3.141 -7.094 -12.43 1 98.56 70 GLY B O 1
ATOM 2670 N N . ILE B 1 71 ? 5.098 -6.375 -13.305 1 98.19 71 ILE B N 1
ATOM 2671 C CA . ILE B 1 71 ? 5.395 -7.617 -14.008 1 98.19 71 ILE B CA 1
ATOM 2672 C C . ILE B 1 71 ? 5.523 -8.758 -13.008 1 98.19 71 ILE B C 1
ATOM 2674 O O . ILE B 1 71 ? 4.891 -9.805 -13.172 1 98.19 71 ILE B O 1
ATOM 2678 N N . CYS B 1 72 ? 6.297 -8.547 -11.945 1 97.94 72 CYS B N 1
ATOM 2679 C CA . CYS B 1 72 ? 6.613 -9.594 -10.984 1 97.94 72 CYS B CA 1
ATOM 2680 C C . CYS B 1 72 ? 5.395 -9.953 -10.148 1 97.94 72 CYS B C 1
ATOM 2682 O O . CYS B 1 72 ? 5.098 -11.133 -9.953 1 97.94 72 CYS B O 1
ATOM 2684 N N . ASP B 1 73 ? 4.656 -8.961 -9.688 1 98.06 73 ASP B N 1
ATOM 2685 C CA . ASP B 1 73 ? 3.543 -9.234 -8.781 1 98.06 73 ASP B CA 1
ATOM 2686 C C . ASP B 1 73 ? 2.369 -9.867 -9.523 1 98.06 73 ASP B C 1
ATOM 2688 O O . ASP B 1 73 ? 1.689 -10.742 -8.992 1 98.06 73 ASP B O 1
ATOM 2692 N N . SER B 1 74 ? 2.092 -9.375 -10.727 1 96.56 74 SER B N 1
ATOM 2693 C CA . SER B 1 74 ? 1.022 -9.984 -11.508 1 96.56 74 SER B CA 1
ATOM 2694 C C . SER B 1 74 ? 1.328 -11.445 -11.82 1 96.56 74 SER B C 1
ATOM 2696 O O . SER B 1 74 ? 0.474 -12.312 -11.633 1 96.56 74 SER B O 1
ATOM 2698 N N . SER B 1 75 ? 2.518 -11.766 -12.195 1 94.38 75 SER B N 1
ATOM 2699 C CA . SER B 1 75 ? 2.918 -13.125 -12.547 1 94.38 75 SER B CA 1
ATOM 2700 C C . SER B 1 75 ? 2.998 -14.016 -11.312 1 94.38 75 SER B C 1
ATOM 2702 O O . SER B 1 75 ? 2.551 -15.164 -11.344 1 94.38 75 SER B O 1
ATOM 2704 N N . ALA B 1 76 ? 3.557 -13.477 -10.25 1 93.5 76 ALA B N 1
ATOM 2705 C CA . ALA B 1 76 ? 3.678 -14.242 -9.016 1 93.5 76 ALA B CA 1
ATOM 2706 C C . ALA B 1 76 ? 2.305 -14.539 -8.414 1 93.5 76 ALA B C 1
ATOM 2708 O O . ALA B 1 76 ? 2.047 -15.664 -7.969 1 93.5 76 ALA B O 1
ATOM 2709 N N . TYR B 1 77 ? 1.462 -13.555 -8.422 1 92.81 77 TYR B N 1
ATOM 2710 C CA . TYR B 1 77 ? 0.13 -13.781 -7.875 1 92.81 77 TYR B CA 1
ATOM 2711 C C . TYR B 1 77 ? -0.627 -14.82 -8.695 1 92.81 77 TYR B C 1
ATOM 2713 O O . TYR B 1 77 ? -1.334 -15.664 -8.141 1 92.81 77 TYR B O 1
ATOM 2721 N N . ASN B 1 78 ? -0.55 -14.688 -9.969 1 89.94 78 ASN B N 1
ATOM 2722 C CA . ASN B 1 78 ? -1.212 -15.656 -10.836 1 89.94 78 ASN B CA 1
ATOM 2723 C C . ASN B 1 78 ? -0.723 -17.078 -10.57 1 89.94 78 ASN B C 1
ATOM 2725 O O . ASN B 1 78 ? -1.509 -18.031 -10.602 1 89.94 78 ASN B O 1
ATOM 2729 N N . ALA B 1 79 ? 0.53 -17.203 -10.297 1 87 79 ALA B N 1
ATOM 2730 C CA . ALA B 1 79 ? 1.141 -18.516 -10.141 1 87 79 ALA B CA 1
ATOM 2731 C C . ALA B 1 79 ? 1.032 -19 -8.703 1 87 79 ALA B C 1
ATOM 2733 O O . ALA B 1 79 ? 0.794 -20.188 -8.453 1 87 79 ALA B O 1
ATOM 2734 N N . TRP B 1 80 ? 1.221 -18.047 -7.785 1 87.44 80 TRP B N 1
ATOM 2735 C CA . TRP B 1 80 ? 1.431 -18.5 -6.414 1 87.44 80 TRP B CA 1
ATOM 2736 C C . TRP B 1 80 ? 0.401 -17.875 -5.477 1 87.44 80 TRP B C 1
ATOM 2738 O O . TRP B 1 80 ? 0.432 -18.109 -4.266 1 87.44 80 TRP B O 1
ATOM 2748 N N . THR B 1 81 ? -0.519 -17.016 -5.93 1 89.25 81 THR B N 1
ATOM 2749 C CA . THR B 1 81 ? -1.509 -16.312 -5.125 1 89.25 81 THR B CA 1
ATOM 2750 C C . THR B 1 81 ? -0.839 -15.57 -3.973 1 89.25 81 THR B C 1
ATOM 2752 O O . THR B 1 81 ? -1.312 -15.617 -2.836 1 89.25 81 THR B O 1
ATOM 2755 N N . CYS B 1 82 ? 0.269 -14.992 -4.285 1 93 82 CYS B N 1
ATOM 2756 C CA . CYS B 1 82 ? 1.066 -14.219 -3.346 1 93 82 CYS B CA 1
ATOM 2757 C C . CYS B 1 82 ? 1.83 -13.109 -4.062 1 93 82 CYS B C 1
ATOM 2759 O O . CYS B 1 82 ? 2.334 -13.312 -5.168 1 93 82 CYS B O 1
ATOM 2761 N N . PHE B 1 83 ? 1.878 -12 -3.408 1 96.81 83 PHE B N 1
ATOM 2762 C CA . PHE B 1 83 ? 2.635 -10.891 -3.98 1 96.81 83 PHE B CA 1
ATOM 2763 C C . PHE B 1 83 ? 4.102 -10.969 -3.57 1 96.81 83 PHE B C 1
ATOM 2765 O O . PHE B 1 83 ? 4.434 -11.555 -2.539 1 96.81 83 PHE B O 1
ATOM 2772 N N . VAL B 1 84 ? 4.918 -10.367 -4.359 1 97.69 84 VAL B N 1
ATOM 2773 C CA . VAL B 1 84 ? 6.344 -10.398 -4.051 1 97.69 84 VAL B CA 1
ATOM 2774 C C . VAL B 1 84 ? 6.812 -9.016 -3.609 1 97.69 84 VAL B C 1
ATOM 2776 O O . VAL B 1 84 ? 7.805 -8.891 -2.889 1 97.69 84 VAL B O 1
ATOM 2779 N N . SER B 1 85 ? 6.117 -7.969 -4.059 1 97.81 85 SER B N 1
ATOM 2780 C CA . SER B 1 85 ? 6.531 -6.621 -3.682 1 97.81 85 SER B CA 1
ATOM 2781 C C . SER B 1 85 ? 5.43 -5.902 -2.914 1 97.81 85 SER B C 1
ATOM 2783 O O . SER B 1 85 ? 5.688 -4.902 -2.236 1 97.81 85 SER B O 1
ATOM 2785 N N . MET B 1 86 ? 4.195 -6.316 -3.014 1 97.81 86 MET B N 1
ATOM 2786 C CA . MET B 1 86 ? 3.047 -5.676 -2.379 1 97.81 86 MET B CA 1
ATOM 2787 C C . MET B 1 86 ? 2.654 -6.406 -1.099 1 97.81 86 MET B C 1
ATOM 2789 O O . MET B 1 86 ? 1.817 -7.309 -1.127 1 97.81 86 MET B O 1
ATOM 2793 N N . GLN B 1 87 ? 3.162 -5.887 0.021 1 98 87 GLN B N 1
ATOM 2794 C CA . GLN B 1 87 ? 3.109 -6.621 1.28 1 98 87 GLN B CA 1
ATOM 2795 C C . GLN B 1 87 ? 1.815 -6.328 2.033 1 98 87 GLN B C 1
ATOM 2797 O O . GLN B 1 87 ? 1.444 -7.062 2.951 1 98 87 GLN B O 1
ATOM 2802 N N . THR B 1 88 ? 1.1 -5.25 1.642 1 97.81 88 THR B N 1
ATOM 2803 C CA . THR B 1 88 ? -0.175 -4.961 2.289 1 97.81 88 THR B CA 1
ATOM 2804 C C . THR B 1 88 ? -1.175 -6.086 2.047 1 97.81 88 THR B C 1
ATOM 2806 O O . THR B 1 88 ? -1.759 -6.617 2.994 1 97.81 88 THR B O 1
ATOM 2809 N N . GLY B 1 89 ? -1.294 -6.488 0.806 1 96.62 89 GLY B N 1
ATOM 2810 C CA . GLY B 1 89 ? -2.137 -7.633 0.503 1 96.62 89 GLY B CA 1
ATOM 2811 C C . GLY B 1 89 ? -1.678 -8.906 1.185 1 96.62 89 GLY B C 1
ATOM 2812 O O . GLY B 1 89 ? -2.494 -9.656 1.729 1 96.62 89 GLY B O 1
ATOM 2813 N N . ASN B 1 90 ? -0.361 -9.141 1.238 1 97.56 90 ASN B N 1
ATOM 2814 C CA . ASN B 1 90 ? 0.194 -10.328 1.872 1 97.56 90 ASN B CA 1
ATOM 2815 C C . ASN B 1 90 ? -0.122 -10.367 3.365 1 97.56 90 ASN B C 1
ATOM 2817 O O . ASN B 1 90 ? -0.287 -11.445 3.939 1 97.56 90 ASN B O 1
ATOM 2821 N N . THR B 1 91 ? -0.205 -9.18 3.979 1 97.94 91 THR B N 1
ATOM 2822 C CA . THR B 1 91 ? -0.541 -9.125 5.398 1 97.94 91 THR B CA 1
ATOM 2823 C C . THR B 1 91 ? -1.955 -9.641 5.641 1 97.94 91 THR B C 1
ATOM 2825 O O . THR B 1 91 ? -2.205 -10.344 6.621 1 97.94 91 THR B O 1
ATOM 2828 N N . ILE B 1 92 ? -2.842 -9.281 4.758 1 97.31 92 ILE B N 1
ATOM 2829 C CA . ILE B 1 92 ? -4.211 -9.773 4.875 1 97.31 92 ILE B CA 1
ATOM 2830 C C . ILE B 1 92 ? -4.242 -11.273 4.613 1 97.31 92 ILE B C 1
ATOM 2832 O O . ILE B 1 92 ? -4.945 -12.016 5.301 1 97.31 92 ILE B O 1
ATOM 2836 N N . PHE B 1 93 ? -3.453 -11.797 3.596 1 95.5 93 PHE B N 1
ATOM 2837 C CA . PHE B 1 93 ? -3.357 -13.227 3.348 1 95.5 93 PHE B CA 1
ATOM 2838 C C . PHE B 1 93 ? -2.834 -13.961 4.578 1 95.5 93 PHE B C 1
ATOM 2840 O O . PHE B 1 93 ? -3.336 -15.023 4.934 1 95.5 93 PHE B O 1
ATOM 2847 N N . LEU B 1 94 ? -1.854 -13.359 5.168 1 96 94 LEU B N 1
ATOM 2848 C CA . LEU B 1 94 ? -1.29 -13.906 6.395 1 96 94 LEU B CA 1
ATOM 2849 C C . LEU B 1 94 ? -2.34 -13.961 7.5 1 96 94 LEU B C 1
ATOM 2851 O O . LEU B 1 94 ? -2.486 -14.977 8.18 1 96 94 LEU B O 1
ATOM 2855 N N . ALA B 1 95 ? -3.092 -12.898 7.691 1 96.88 95 ALA B N 1
ATOM 2856 C CA . ALA B 1 95 ? -4.129 -12.805 8.719 1 96.88 95 ALA B CA 1
ATOM 2857 C C . ALA B 1 95 ? -5.215 -13.859 8.492 1 96.88 95 ALA B C 1
ATOM 2859 O O . ALA B 1 95 ? -5.68 -14.492 9.445 1 96.88 95 ALA B O 1
ATOM 2860 N N . LEU B 1 96 ? -5.605 -14.039 7.246 1 93.62 96 LEU B N 1
ATOM 2861 C CA . LEU B 1 96 ? -6.621 -15.023 6.906 1 93.62 96 LEU B CA 1
ATOM 2862 C C . LEU B 1 96 ? -6.129 -16.438 7.207 1 93.62 96 LEU B C 1
ATOM 2864 O O . LEU B 1 96 ? -6.922 -17.312 7.57 1 93.62 96 LEU B O 1
ATOM 2868 N N . GLY B 1 97 ? -4.863 -16.656 7.074 1 91.75 97 GLY B N 1
ATOM 2869 C CA . GLY B 1 97 ? -4.285 -17.953 7.406 1 91.75 97 GLY B CA 1
ATOM 2870 C C . GLY B 1 97 ? -4.504 -18.344 8.852 1 91.75 97 GLY B C 1
ATOM 2871 O O . GLY B 1 97 ? -4.586 -19.531 9.164 1 91.75 97 GLY B O 1
ATOM 2872 N N . ALA B 1 98 ? -4.621 -17.359 9.75 1 89.88 98 ALA B N 1
ATOM 2873 C CA . ALA B 1 98 ? -4.836 -17.641 11.172 1 89.88 98 ALA B CA 1
ATOM 2874 C C . ALA B 1 98 ? -6.172 -18.344 11.398 1 89.88 98 ALA B C 1
ATOM 2876 O O . ALA B 1 98 ? -6.328 -19.094 12.359 1 89.88 98 ALA B O 1
ATOM 2877 N N . SER B 1 99 ? -7.125 -18.172 10.555 1 87.31 99 SER B N 1
ATOM 2878 C CA . SER B 1 99 ? -8.422 -18.828 10.641 1 87.31 99 SER B CA 1
ATOM 2879 C C . SER B 1 99 ? -8.547 -19.938 9.609 1 87.31 99 SER B C 1
ATOM 2881 O O . SER B 1 99 ? -9.648 -20.453 9.359 1 87.31 99 SER B O 1
ATOM 2883 N N . GLY B 1 100 ? -7.406 -20.25 8.992 1 83.5 100 GLY B N 1
ATOM 2884 C CA . GLY B 1 100 ? -7.391 -21.297 7.988 1 83.5 100 GLY B CA 1
ATOM 2885 C C . GLY B 1 100 ? -8.109 -20.922 6.711 1 83.5 100 GLY B C 1
ATOM 2886 O O . GLY B 1 100 ? -8.672 -21.781 6.031 1 83.5 100 GLY B O 1
ATOM 2887 N N . GLN B 1 101 ? -8.211 -19.656 6.465 1 79.38 101 GLN B N 1
ATOM 2888 C CA . GLN B 1 101 ? -8.898 -19.156 5.285 1 79.38 101 GLN B CA 1
ATOM 2889 C C . GLN B 1 101 ? -7.918 -18.562 4.281 1 79.38 101 GLN B C 1
ATOM 2891 O O . GLN B 1 101 ? -6.801 -18.188 4.645 1 79.38 101 GLN B O 1
ATOM 2896 N N . PRO B 1 102 ? -8.18 -18.344 3.01 1 68.31 102 PRO B N 1
ATOM 2897 C CA . PRO B 1 102 ? -9.352 -18.984 2.404 1 68.31 102 PRO B CA 1
ATOM 2898 C C . PRO B 1 102 ? -9.195 -20.484 2.279 1 68.31 102 PRO B C 1
ATOM 2900 O O . PRO B 1 102 ? -8.07 -21 2.174 1 68.31 102 PRO B O 1
ATOM 2903 N N . LEU B 1 103 ? -10.227 -21.188 2.264 1 67.5 103 LEU B N 1
ATOM 2904 C CA . LEU B 1 103 ? -10.227 -22.641 2.211 1 67.5 103 LEU B CA 1
ATOM 2905 C C . LEU B 1 103 ? -9.602 -23.141 0.915 1 67.5 103 LEU B C 1
ATOM 2907 O O . LEU B 1 103 ? -9.039 -24.234 0.874 1 67.5 103 LEU B O 1
ATOM 2911 N N . SER B 1 104 ? -9.641 -22.266 -0.088 1 66.06 104 SER B N 1
ATOM 2912 C CA . SER B 1 104 ? -9.125 -22.656 -1.396 1 66.06 104 SER B CA 1
ATOM 2913 C C . SER B 1 104 ? -7.602 -22.672 -1.404 1 66.06 104 SER B C 1
ATOM 2915 O O . SER B 1 104 ? -6.984 -23.359 -2.227 1 66.06 104 SER B O 1
ATOM 2917 N N . HIS B 1 105 ? -7.008 -21.984 -0.404 1 67.06 105 HIS B N 1
ATOM 2918 C CA . HIS B 1 105 ? -5.551 -21.906 -0.364 1 67.06 105 HIS B CA 1
ATOM 2919 C C . HIS B 1 105 ? -5.031 -22.016 1.065 1 67.06 105 HIS B C 1
ATOM 2921 O O . HIS B 1 105 ? -4.594 -21.016 1.653 1 67.06 105 HIS B O 1
ATOM 2927 N N . PRO B 1 106 ? -5.004 -23.203 1.634 1 66.75 106 PRO B N 1
ATOM 2928 C CA . PRO B 1 106 ? -4.707 -23.359 3.061 1 66.75 106 PRO B CA 1
ATOM 2929 C C . PRO B 1 106 ? -3.281 -22.938 3.416 1 66.75 106 PRO B C 1
ATOM 2931 O O . PRO B 1 106 ? -3.021 -22.5 4.543 1 66.75 106 PRO B O 1
ATOM 2934 N N . PHE B 1 107 ? -2.377 -23.031 2.457 1 73.19 107 PHE B N 1
ATOM 2935 C CA . PHE B 1 107 ? -1.01 -22.719 2.848 1 73.19 107 PHE B CA 1
ATOM 2936 C C . PHE B 1 107 ? -0.557 -21.406 2.205 1 73.19 107 PHE B C 1
ATOM 2938 O O . PHE B 1 107 ? 0.64 -21.125 2.154 1 73.19 107 PHE B O 1
ATOM 2945 N N . GLY B 1 108 ? -1.523 -20.641 1.9 1 81.5 108 GLY B N 1
ATOM 2946 C CA . GLY B 1 108 ? -1.214 -19.344 1.326 1 81.5 108 GLY B CA 1
ATOM 2947 C C . GLY B 1 108 ? -0.563 -18.391 2.314 1 81.5 108 GLY B C 1
ATOM 2948 O O . GLY B 1 108 ? 0.247 -17.547 1.93 1 81.5 108 GLY B O 1
ATOM 2949 N N . TRP B 1 109 ? -0.816 -18.641 3.592 1 88.88 109 TRP B N 1
ATOM 2950 C CA . TRP B 1 109 ? -0.302 -17.734 4.621 1 88.88 109 TRP B CA 1
ATOM 2951 C C . TRP B 1 109 ? 1.207 -17.891 4.773 1 88.88 109 TRP B C 1
ATOM 2953 O O . TRP B 1 109 ? 1.903 -16.938 5.129 1 88.88 109 TRP B O 1
ATOM 2963 N N . VAL B 1 110 ? 1.775 -19.062 4.504 1 91.44 110 VAL B N 1
ATOM 2964 C CA . VAL B 1 110 ? 3.213 -19.281 4.625 1 91.44 110 VAL B CA 1
ATOM 2965 C C . VAL B 1 110 ? 3.951 -18.484 3.555 1 91.44 110 VAL B C 1
ATOM 2967 O O . VAL B 1 110 ? 4.973 -17.859 3.838 1 91.44 110 VAL B O 1
ATOM 2970 N N . LYS B 1 111 ? 3.412 -18.5 2.369 1 93.06 111 LYS B N 1
ATOM 2971 C CA . LYS B 1 111 ? 4.004 -17.734 1.282 1 93.06 111 LYS B CA 1
ATOM 2972 C C . LYS B 1 111 ? 4.02 -16.234 1.613 1 93.06 111 LYS B C 1
ATOM 2974 O O . LYS B 1 111 ? 5.02 -15.555 1.382 1 93.06 111 LYS B O 1
ATOM 2979 N N . SER B 1 112 ? 2.91 -15.82 2.207 1 96 112 SER B N 1
ATOM 2980 C CA . SER B 1 112 ? 2.807 -14.414 2.584 1 96 112 SER B CA 1
ATOM 2981 C C . SER B 1 112 ? 3.799 -14.062 3.688 1 96 112 SER B C 1
ATOM 2983 O O . SER B 1 112 ? 4.418 -13 3.656 1 96 112 SER B O 1
ATOM 2985 N N . LEU B 1 113 ? 3.977 -14.945 4.633 1 96.31 113 LEU B N 1
ATOM 2986 C CA . LEU B 1 113 ? 4.926 -14.727 5.715 1 96.31 113 LEU B CA 1
ATOM 2987 C C . LEU B 1 113 ? 6.352 -14.617 5.18 1 96.31 113 LEU B C 1
ATOM 2989 O O . LEU B 1 113 ? 7.105 -13.727 5.574 1 96.31 113 LEU B O 1
ATOM 2993 N N . ILE B 1 114 ? 6.672 -15.484 4.281 1 96.56 114 ILE B N 1
ATOM 2994 C CA . ILE B 1 114 ? 8.008 -15.5 3.688 1 96.56 114 ILE B CA 1
ATOM 2995 C C . ILE B 1 114 ? 8.227 -14.234 2.873 1 96.56 114 ILE B C 1
ATOM 2997 O O . ILE B 1 114 ? 9.289 -13.609 2.949 1 96.56 114 ILE B O 1
ATOM 3001 N N . SER B 1 115 ? 7.215 -13.875 2.092 1 97.81 115 SER B N 1
ATOM 3002 C CA . SER B 1 115 ? 7.324 -12.656 1.295 1 97.81 115 SER B CA 1
ATOM 3003 C C . SER B 1 115 ? 7.559 -11.438 2.18 1 97.81 115 SER B C 1
ATOM 3005 O O . SER B 1 115 ? 8.484 -10.656 1.942 1 97.81 115 SER B O 1
ATOM 3007 N N . ILE B 1 116 ? 6.789 -11.289 3.262 1 98.31 116 ILE B N 1
ATOM 3008 C CA . ILE B 1 116 ? 6.902 -10.148 4.168 1 98.31 116 ILE B CA 1
ATOM 3009 C C . ILE B 1 116 ? 8.266 -10.164 4.848 1 98.31 116 ILE B C 1
ATOM 3011 O O . ILE B 1 116 ? 8.945 -9.133 4.91 1 98.31 116 ILE B O 1
ATOM 3015 N N . PHE B 1 117 ? 8.695 -11.32 5.316 1 98.12 117 PHE B N 1
ATOM 3016 C CA . PHE B 1 117 ? 9.945 -11.461 6.047 1 98.12 117 PHE B CA 1
ATOM 3017 C C . PHE B 1 117 ? 11.133 -11.062 5.172 1 98.12 117 PHE B C 1
ATOM 3019 O O . PHE B 1 117 ? 11.961 -10.242 5.574 1 98.12 117 PHE B O 1
ATOM 3026 N N . PHE B 1 118 ? 11.219 -11.586 3.998 1 98.5 118 PHE B N 1
ATOM 3027 C CA . PHE B 1 118 ? 12.375 -11.328 3.148 1 98.5 118 PHE B CA 1
ATOM 3028 C C . PHE B 1 118 ? 12.305 -9.922 2.555 1 98.5 118 PHE B C 1
ATOM 3030 O O . PHE B 1 118 ? 13.344 -9.312 2.271 1 98.5 118 PHE B O 1
ATOM 3037 N N . PHE B 1 119 ? 11.102 -9.406 2.355 1 98.62 119 PHE B N 1
ATOM 3038 C CA . PHE B 1 119 ? 10.961 -8 2 1 98.62 119 PHE B CA 1
ATOM 3039 C C . PHE B 1 119 ? 11.578 -7.109 3.07 1 98.62 119 PHE B C 1
ATOM 3041 O O . PHE B 1 119 ? 12.344 -6.188 2.758 1 98.62 119 PHE B O 1
ATOM 3048 N N . LEU B 1 120 ? 11.242 -7.371 4.355 1 98 120 LEU B N 1
ATOM 3049 C CA . LEU B 1 120 ? 11.789 -6.613 5.477 1 98 120 LEU B CA 1
ATOM 3050 C C . LEU B 1 120 ? 13.312 -6.746 5.527 1 98 120 LEU B C 1
ATOM 3052 O O . LEU B 1 120 ? 14.016 -5.762 5.742 1 98 120 LEU B O 1
ATOM 3056 N N . CYS B 1 121 ? 13.805 -7.926 5.309 1 97.88 121 CYS B N 1
ATOM 3057 C CA . CYS B 1 121 ? 15.242 -8.148 5.266 1 97.88 121 CYS B CA 1
ATOM 3058 C C . CYS B 1 121 ? 15.891 -7.336 4.152 1 97.88 121 CYS B C 1
ATOM 3060 O O . CYS B 1 121 ? 16.969 -6.773 4.336 1 97.88 121 CYS B O 1
ATOM 3062 N N . GLY B 1 122 ? 15.234 -7.344 2.992 1 98.25 122 GLY B N 1
ATOM 3063 C CA . GLY B 1 122 ? 15.734 -6.527 1.897 1 98.25 122 GLY B CA 1
ATOM 3064 C C . GLY B 1 122 ? 15.797 -5.051 2.234 1 98.25 122 GLY B C 1
ATOM 3065 O O . GLY B 1 122 ? 16.812 -4.391 1.971 1 98.25 122 GLY B O 1
ATOM 3066 N N . CYS B 1 123 ? 14.719 -4.57 2.852 1 97.25 123 CYS B N 1
ATOM 3067 C CA . CYS B 1 123 ? 14.703 -3.172 3.264 1 97.25 123 CYS B CA 1
ATOM 3068 C C . CYS B 1 123 ? 15.852 -2.869 4.215 1 97.25 123 CYS B C 1
ATOM 3070 O O . CYS B 1 123 ? 16.562 -1.878 4.039 1 97.25 123 CYS B O 1
ATOM 3072 N N . LEU B 1 124 ? 16.062 -3.715 5.219 1 95.38 124 LEU B N 1
ATOM 3073 C CA . LEU B 1 124 ? 17.125 -3.529 6.199 1 95.38 124 LEU B CA 1
ATOM 3074 C C . LEU B 1 124 ? 18.484 -3.551 5.527 1 95.38 124 LEU B C 1
ATOM 3076 O O . LEU B 1 124 ? 19.344 -2.709 5.82 1 95.38 124 LEU B O 1
ATOM 3080 N N . PHE B 1 125 ? 18.688 -4.453 4.66 1 96.25 125 PHE B N 1
ATOM 3081 C CA . PHE B 1 125 ? 19.969 -4.637 3.986 1 96.25 125 PHE B CA 1
ATOM 3082 C C . PHE B 1 125 ? 20.297 -3.43 3.119 1 96.25 125 PHE B C 1
ATOM 3084 O O . PHE B 1 125 ? 21.375 -2.838 3.258 1 96.25 125 PHE B O 1
ATOM 3091 N N . PHE B 1 126 ? 19.391 -3.014 2.273 1 96.38 126 PHE B N 1
ATOM 3092 C CA . PHE B 1 126 ? 19.672 -1.968 1.3 1 96.38 126 PHE B CA 1
ATOM 3093 C C . PHE B 1 126 ? 19.625 -0.591 1.952 1 96.38 126 PHE B C 1
ATOM 3095 O O . PHE B 1 126 ? 20.156 0.379 1.409 1 96.38 126 PHE B O 1
ATOM 3102 N N . ALA B 1 127 ? 18.938 -0.529 3.082 1 93.94 127 ALA B N 1
ATOM 3103 C CA . ALA B 1 127 ? 18.953 0.731 3.82 1 93.94 127 ALA B CA 1
ATOM 3104 C C . ALA B 1 127 ? 20.344 1.066 4.328 1 93.94 127 ALA B C 1
ATOM 3106 O O . ALA B 1 127 ? 20.656 2.232 4.574 1 93.94 127 ALA B O 1
ATOM 3107 N N . GLN B 1 128 ? 21.203 0.083 4.496 1 91.56 128 GLN B N 1
ATOM 3108 C CA . GLN B 1 128 ? 22.562 0.295 4.984 1 91.56 128 GLN B CA 1
ATOM 3109 C C . GLN B 1 128 ? 23.391 1.077 3.971 1 91.56 128 GLN B C 1
ATOM 3111 O O . GLN B 1 128 ? 24.422 1.646 4.32 1 91.56 128 GLN B O 1
ATOM 3116 N N . THR B 1 129 ? 22.953 1.13 2.775 1 89.44 129 THR B N 1
ATOM 3117 C CA . THR B 1 129 ? 23.703 1.847 1.752 1 89.44 129 THR B CA 1
ATOM 3118 C C . THR B 1 129 ? 23.734 3.344 2.051 1 89.44 129 THR B C 1
ATOM 3120 O O . THR B 1 129 ? 24.578 4.07 1.52 1 89.44 129 THR B O 1
ATOM 3123 N N . ARG B 1 130 ? 22.828 3.773 2.873 1 84.56 130 ARG B N 1
ATOM 3124 C CA . ARG B 1 130 ? 22.797 5.18 3.256 1 84.56 130 ARG B CA 1
ATOM 3125 C C . ARG B 1 130 ? 24.078 5.586 3.963 1 84.56 130 ARG B C 1
ATOM 3127 O O . ARG B 1 130 ? 24.453 6.766 3.969 1 84.56 130 ARG B O 1
ATOM 3134 N N . ARG B 1 131 ? 24.672 4.691 4.574 1 81.19 131 ARG B N 1
ATOM 3135 C CA . ARG B 1 131 ? 25.891 4.965 5.324 1 81.19 131 ARG B CA 1
ATOM 3136 C C . ARG B 1 131 ? 27.047 5.289 4.387 1 81.19 131 ARG B C 1
ATOM 3138 O O . ARG B 1 131 ? 28.062 5.859 4.809 1 81.19 131 ARG B O 1
ATOM 3145 N N . PHE B 1 132 ? 26.797 4.934 3.201 1 78.88 132 PHE B N 1
ATOM 3146 C CA . PHE B 1 132 ? 27.844 5.184 2.213 1 78.88 132 PHE B CA 1
ATOM 3147 C C . PHE B 1 132 ? 27.484 6.363 1.325 1 78.88 132 PHE B C 1
ATOM 3149 O O . PHE B 1 132 ? 26.656 6.23 0.41 1 78.88 132 PHE B O 1
ATOM 3156 N N . GLY B 1 133 ? 28.156 7.547 1.398 1 67.5 133 GLY B N 1
ATOM 3157 C CA . GLY B 1 133 ? 27.953 8.719 0.563 1 67.5 133 GLY B CA 1
ATOM 3158 C C . GLY B 1 133 ? 26.484 9.133 0.463 1 67.5 133 GLY B C 1
ATOM 3159 O O . GLY B 1 133 ? 25.984 9.391 -0.632 1 67.5 133 GLY B O 1
ATOM 3160 N N . ALA B 1 134 ? 25.766 9.047 1.443 1 67.62 134 ALA B N 1
ATOM 3161 C CA . ALA B 1 134 ? 24.375 9.453 1.537 1 67.62 134 ALA B CA 1
ATOM 3162 C C . ALA B 1 134 ? 23.484 8.555 0.681 1 67.62 134 ALA B C 1
ATOM 3164 O O . ALA B 1 134 ? 22.344 8.906 0.378 1 67.62 134 ALA B O 1
ATOM 3165 N N . GLY B 1 135 ? 24.094 7.504 0.125 1 72.5 135 GLY B N 1
ATOM 3166 C CA . GLY B 1 135 ? 23.359 6.523 -0.648 1 72.5 135 GLY B CA 1
ATOM 3167 C C . GLY B 1 135 ? 23.156 6.93 -2.096 1 72.5 135 GLY B C 1
ATOM 3168 O O . GLY B 1 135 ? 22.422 6.27 -2.836 1 72.5 135 GLY B O 1
ATOM 3169 N N . LYS B 1 136 ? 23.844 8 -2.561 1 85.69 136 LYS B N 1
ATOM 3170 C CA . LYS B 1 136 ? 23.625 8.508 -3.91 1 85.69 136 LYS B CA 1
ATOM 3171 C C . LYS B 1 136 ? 24.891 8.391 -4.754 1 85.69 136 LYS B C 1
ATOM 3173 O O . LYS B 1 136 ? 25.047 9.094 -5.758 1 85.69 136 LYS B O 1
ATOM 3178 N N . ASN B 1 137 ? 25.734 7.535 -4.281 1 91.56 137 ASN B N 1
ATOM 3179 C CA . ASN B 1 137 ? 26.953 7.242 -5.039 1 91.56 137 ASN B CA 1
ATOM 3180 C C . ASN B 1 137 ? 26.656 6.348 -6.242 1 91.56 137 ASN B C 1
ATOM 3182 O O . ASN B 1 137 ? 25.922 5.363 -6.125 1 91.56 137 ASN B O 1
ATOM 3186 N N . ARG B 1 138 ? 27.344 6.691 -7.27 1 91.56 138 ARG B N 1
ATOM 3187 C CA . ARG B 1 138 ? 27.141 5.965 -8.516 1 91.56 138 ARG B CA 1
ATOM 3188 C C . ARG B 1 138 ? 27.422 4.477 -8.336 1 91.56 138 ARG B C 1
ATOM 3190 O O . ARG B 1 138 ? 26.641 3.633 -8.766 1 91.56 138 ARG B O 1
ATOM 3197 N N . GLY B 1 139 ? 28.469 4.191 -7.719 1 91.94 139 GLY B N 1
ATOM 3198 C CA . GLY B 1 139 ? 28.875 2.811 -7.531 1 91.94 139 GLY B CA 1
ATOM 3199 C C . GLY B 1 139 ? 27.938 2.023 -6.641 1 91.94 139 GLY B C 1
ATOM 3200 O O . GLY B 1 139 ? 27.609 0.871 -6.934 1 91.94 139 GLY B O 1
ATOM 3201 N N . ILE B 1 140 ? 27.516 2.621 -5.648 1 93.38 140 ILE B N 1
ATOM 3202 C CA . ILE B 1 140 ? 26.641 1.961 -4.691 1 93.38 140 ILE B CA 1
ATOM 3203 C C . ILE B 1 140 ? 25.281 1.682 -5.336 1 93.38 140 ILE B C 1
ATOM 3205 O O . ILE B 1 140 ? 24.734 0.586 -5.195 1 93.38 140 ILE B O 1
ATOM 3209 N N . LEU B 1 141 ? 24.797 2.682 -6.062 1 94.94 141 LEU B N 1
ATOM 3210 C CA . LEU B 1 141 ? 23.516 2.494 -6.758 1 94.94 141 LEU B CA 1
ATOM 3211 C C . LEU B 1 141 ? 23.625 1.392 -7.805 1 94.94 141 LEU B C 1
ATOM 3213 O O . LEU B 1 141 ? 22.766 0.524 -7.895 1 94.94 141 LEU B O 1
ATOM 3217 N N . SER B 1 142 ? 24.703 1.413 -8.531 1 96 142 SER B N 1
ATOM 3218 C CA . SER B 1 142 ? 24.906 0.414 -9.57 1 96 142 SER B CA 1
ATOM 3219 C C . SER B 1 142 ? 25 -0.989 -8.984 1 96 142 SER B C 1
ATOM 3221 O O . SER B 1 142 ? 24.328 -1.91 -9.445 1 96 142 SER B O 1
ATOM 3223 N N . ILE B 1 143 ? 25.75 -1.192 -7.93 1 95.56 143 ILE B N 1
ATOM 3224 C CA . ILE B 1 143 ? 25.953 -2.5 -7.316 1 95.56 143 ILE B CA 1
ATOM 3225 C C . ILE B 1 143 ? 24.656 -2.965 -6.656 1 95.56 143 ILE B C 1
ATOM 3227 O O . ILE B 1 143 ? 24.328 -4.152 -6.691 1 95.56 143 ILE B O 1
ATOM 3231 N N . SER B 1 144 ? 23.969 -2.031 -6.008 1 96.25 144 SER B N 1
ATOM 3232 C CA . SER B 1 144 ? 22.688 -2.357 -5.379 1 96.25 144 SER B CA 1
ATOM 3233 C C . SER B 1 144 ? 21.703 -2.926 -6.391 1 96.25 144 SER B C 1
ATOM 3235 O O . SER B 1 144 ? 21.078 -3.957 -6.137 1 96.25 144 SER B O 1
ATOM 3237 N N . PHE B 1 145 ? 21.609 -2.322 -7.539 1 97.81 145 PHE B N 1
ATOM 3238 C CA . PHE B 1 145 ? 20.641 -2.771 -8.539 1 97.81 145 PHE B CA 1
ATOM 3239 C C . PHE B 1 145 ? 21.141 -4.023 -9.25 1 97.81 145 PHE B C 1
ATOM 3241 O O . PHE B 1 145 ? 20.344 -4.84 -9.711 1 97.81 145 PHE B O 1
ATOM 3248 N N . LEU B 1 146 ? 22.453 -4.188 -9.328 1 97.94 146 LEU B N 1
ATOM 3249 C CA . LEU B 1 146 ? 22.984 -5.441 -9.852 1 97.94 146 LEU B CA 1
ATOM 3250 C C . LEU B 1 146 ? 22.609 -6.609 -8.945 1 97.94 146 LEU B C 1
ATOM 3252 O O . LEU B 1 146 ? 22.203 -7.664 -9.43 1 97.94 146 LEU B O 1
ATOM 3256 N N . LEU B 1 147 ? 22.781 -6.375 -7.688 1 98.12 147 LEU B N 1
ATOM 3257 C CA . LEU B 1 147 ? 22.406 -7.406 -6.723 1 98.12 147 LEU B CA 1
ATOM 3258 C C . LEU B 1 147 ? 20.922 -7.73 -6.812 1 98.12 147 LEU B C 1
ATOM 3260 O O . LEU B 1 147 ? 20.531 -8.898 -6.777 1 98.12 147 LEU B O 1
ATOM 3264 N N . GLN B 1 148 ? 20.125 -6.762 -6.93 1 98.44 148 GLN B N 1
ATOM 3265 C CA . GLN B 1 148 ? 18.688 -6.973 -7.117 1 98.44 148 GLN B CA 1
ATOM 3266 C C . GLN B 1 148 ? 18.406 -7.762 -8.391 1 98.44 148 GLN B C 1
ATOM 3268 O O . GLN B 1 148 ? 17.609 -8.703 -8.383 1 98.44 148 GLN B O 1
ATOM 3273 N N . GLY B 1 149 ? 19.078 -7.34 -9.492 1 98.62 149 GLY B N 1
ATOM 3274 C CA . GLY B 1 149 ? 18.938 -8.07 -10.742 1 98.62 149 GLY B CA 1
ATOM 3275 C C . GLY B 1 149 ? 19.344 -9.531 -10.625 1 98.62 149 GLY B C 1
ATOM 3276 O O . GLY B 1 149 ? 18.656 -10.406 -11.156 1 98.62 149 GLY B O 1
ATOM 3277 N N . VAL B 1 150 ? 20.406 -9.797 -9.93 1 98.69 150 VAL B N 1
ATOM 3278 C CA . VAL B 1 150 ? 20.891 -11.164 -9.734 1 98.69 150 VAL B CA 1
ATOM 3279 C C . VAL B 1 150 ? 19.844 -11.977 -8.977 1 98.69 150 VAL B C 1
ATOM 3281 O O . VAL B 1 150 ? 19.609 -13.141 -9.289 1 98.69 150 VAL B O 1
ATOM 3284 N N . CYS B 1 151 ? 19.219 -11.383 -7.938 1 98.56 151 CYS B N 1
ATOM 3285 C CA . CYS B 1 151 ? 18.156 -12.062 -7.199 1 98.56 151 CYS B CA 1
ATOM 3286 C C . CYS B 1 151 ? 17.031 -12.484 -8.133 1 98.56 151 CYS B C 1
ATOM 3288 O O . CYS B 1 151 ? 16.531 -13.602 -8.047 1 98.56 151 CYS B O 1
ATOM 3290 N N . VAL B 1 152 ? 16.641 -11.586 -9.07 1 98.56 152 VAL B N 1
ATOM 3291 C CA . VAL B 1 152 ? 15.562 -11.891 -10 1 98.56 152 VAL B CA 1
ATOM 3292 C C . VAL B 1 152 ? 16.016 -12.969 -10.984 1 98.56 152 VAL B C 1
ATOM 3294 O O . VAL B 1 152 ? 15.242 -13.859 -11.344 1 98.56 152 VAL B O 1
ATOM 3297 N N . ILE B 1 153 ? 17.297 -12.938 -11.445 1 98.31 153 ILE B N 1
ATOM 3298 C CA . ILE B 1 153 ? 17.859 -13.938 -12.344 1 98.31 153 ILE B CA 1
ATOM 3299 C C . ILE B 1 153 ? 17.812 -15.32 -11.688 1 98.31 153 ILE B C 1
ATOM 3301 O O . ILE B 1 153 ? 17.406 -16.297 -12.305 1 98.31 153 ILE B O 1
ATOM 3305 N N . VAL B 1 154 ? 18.219 -15.383 -10.43 1 97.31 154 VAL B N 1
ATOM 3306 C CA . VAL B 1 154 ? 18.203 -16.641 -9.703 1 97.31 154 VAL B CA 1
ATOM 3307 C C . VAL B 1 154 ? 16.766 -17.172 -9.609 1 97.31 154 VAL B C 1
ATOM 3309 O O . VAL B 1 154 ? 16.531 -18.359 -9.859 1 97.31 154 VAL B O 1
ATOM 3312 N N . ALA B 1 155 ? 15.82 -16.312 -9.266 1 97 155 ALA B N 1
ATOM 3313 C CA . ALA B 1 155 ? 14.414 -16.719 -9.203 1 97 155 ALA B CA 1
ATOM 3314 C C . ALA B 1 155 ? 13.93 -17.234 -10.555 1 97 155 ALA B C 1
ATOM 3316 O O . ALA B 1 155 ? 13.266 -18.266 -10.641 1 97 155 ALA B O 1
ATOM 3317 N N . ALA B 1 156 ? 14.266 -16.5 -11.656 1 96.44 156 ALA B N 1
ATOM 3318 C CA . ALA B 1 156 ? 13.852 -16.875 -13.008 1 96.44 156 ALA B CA 1
ATOM 3319 C C . ALA B 1 156 ? 14.422 -18.234 -13.383 1 96.44 156 ALA B C 1
ATOM 3321 O O . ALA B 1 156 ? 13.719 -19.094 -13.938 1 96.44 156 ALA B O 1
ATOM 3322 N N . ALA B 1 157 ? 15.68 -18.453 -13.102 1 95.44 157 ALA B N 1
ATOM 3323 C CA . ALA B 1 157 ? 16.344 -19.703 -13.422 1 95.44 157 ALA B CA 1
ATOM 3324 C C . ALA B 1 157 ? 15.719 -20.875 -12.664 1 95.44 157 ALA B C 1
ATOM 3326 O O . ALA B 1 157 ? 15.531 -21.953 -13.219 1 95.44 157 ALA B O 1
ATOM 3327 N N . LEU B 1 158 ? 15.375 -20.656 -11.414 1 93.06 158 LEU B N 1
ATOM 3328 C CA . LEU B 1 158 ? 14.766 -21.703 -10.594 1 93.06 158 LEU B CA 1
ATOM 3329 C C . LEU B 1 158 ? 13.383 -22.062 -11.125 1 93.06 158 LEU B C 1
ATOM 3331 O O . LEU B 1 158 ? 13.016 -23.25 -11.156 1 93.06 158 LEU B O 1
ATOM 3335 N N . VAL B 1 159 ? 12.609 -21.109 -11.516 1 91.31 159 VAL B N 1
ATOM 3336 C CA . VAL B 1 159 ? 11.273 -21.344 -12.047 1 91.31 159 VAL B CA 1
ATOM 3337 C C . VAL B 1 159 ? 11.375 -22.047 -13.406 1 91.31 159 VAL B C 1
ATOM 3339 O O . VAL B 1 159 ? 10.617 -22.969 -13.688 1 91.31 159 VAL B O 1
ATOM 3342 N N . GLN B 1 160 ? 12.289 -21.656 -14.273 1 90 160 GLN B N 1
ATOM 3343 C CA . GLN B 1 160 ? 12.453 -22.219 -15.609 1 90 160 GLN B CA 1
ATOM 3344 C C . GLN B 1 160 ? 12.852 -23.688 -15.547 1 90 160 GLN B C 1
ATOM 3346 O O . GLN B 1 160 ? 12.406 -24.5 -16.359 1 90 160 GLN B O 1
ATOM 3351 N N . LYS B 1 161 ? 13.672 -24.062 -14.672 1 85.12 161 LYS B N 1
ATOM 3352 C CA . LYS B 1 161 ? 14.164 -25.438 -14.57 1 85.12 161 LYS B CA 1
ATOM 3353 C C . LYS B 1 161 ? 13.109 -26.344 -13.961 1 85.12 161 LYS B C 1
ATOM 3355 O O . LYS B 1 161 ? 13.305 -27.562 -13.883 1 85.12 161 LYS B O 1
ATOM 3360 N N . GLY B 1 162 ? 11.922 -25.812 -13.734 1 72.75 162 GLY B N 1
ATOM 3361 C CA . GLY B 1 162 ? 10.828 -26.625 -13.25 1 72.75 162 GLY B CA 1
ATOM 3362 C C . GLY B 1 162 ? 10.992 -27.062 -11.805 1 72.75 162 GLY B C 1
ATOM 3363 O O . GLY B 1 162 ? 10.352 -28.016 -11.352 1 72.75 162 GLY B O 1
ATOM 3364 N N . VAL B 1 163 ? 11.992 -26.516 -11.273 1 60.91 163 VAL B N 1
ATOM 3365 C CA . VAL B 1 163 ? 12.117 -26.797 -9.844 1 60.91 163 VAL B CA 1
ATOM 3366 C C . VAL B 1 163 ? 10.836 -26.375 -9.125 1 60.91 163 VAL B C 1
ATOM 3368 O O . VAL B 1 163 ? 10.406 -27.047 -8.172 1 60.91 163 VAL B O 1
ATOM 3371 N N . VAL B 1 164 ? 10.242 -25.359 -9.656 1 55.75 164 VAL B N 1
ATOM 3372 C CA . VAL B 1 164 ? 8.961 -24.859 -9.156 1 55.75 164 VAL B CA 1
ATOM 3373 C C . VAL B 1 164 ? 7.867 -25.141 -10.18 1 55.75 164 VAL B C 1
ATOM 3375 O O . VAL B 1 164 ? 7.965 -24.719 -11.336 1 55.75 164 VAL B O 1
ATOM 3378 N N . PRO B 1 165 ? 7.09 -26.109 -9.883 1 52.31 165 PRO B N 1
ATOM 3379 C CA . PRO B 1 165 ? 6.035 -26.375 -10.867 1 52.31 165 PRO B CA 1
ATOM 3380 C C . PRO B 1 165 ? 5.27 -25.109 -11.258 1 52.31 165 PRO B C 1
ATOM 3382 O O . PRO B 1 165 ? 5.059 -24.219 -10.43 1 52.31 165 PRO B O 1
ATOM 3385 N N . GLU B 1 166 ? 5.434 -24.594 -12.492 1 53.56 166 GLU B N 1
ATOM 3386 C CA . GLU B 1 166 ? 4.586 -23.5 -12.953 1 53.56 166 GLU B CA 1
ATOM 3387 C C . GLU B 1 166 ? 3.109 -23.812 -12.734 1 53.56 166 GLU B C 1
ATOM 3389 O O . GLU B 1 166 ? 2.686 -24.953 -12.898 1 53.56 166 GLU B O 1
ATOM 3394 N N . PRO B 1 167 ? 2.371 -23.062 -11.938 1 47.81 167 PRO B N 1
ATOM 3395 C CA . PRO B 1 167 ? 0.959 -23.391 -11.719 1 47.81 167 PRO B CA 1
ATOM 3396 C C . PRO B 1 167 ? 0.231 -23.75 -13.008 1 47.81 167 PRO B C 1
ATOM 3398 O O . PRO B 1 167 ? 0.312 -23.016 -14 1 47.81 167 PRO B O 1
ATOM 3401 N N . VAL B 1 168 ? 0.251 -24.922 -13.555 1 40.59 168 VAL B N 1
ATOM 3402 C CA . VAL B 1 168 ? -0.727 -25.219 -14.594 1 40.59 168 VAL B CA 1
ATOM 3403 C C . VAL B 1 168 ? -2.092 -24.656 -14.203 1 40.59 168 VAL B C 1
ATOM 3405 O O . VAL B 1 168 ? -2.418 -24.578 -13.016 1 40.59 168 VAL B O 1
ATOM 3408 N N . GLY B 1 169 ? -2.846 -23.859 -15.148 1 36.91 169 GLY B N 1
ATOM 3409 C CA . GLY B 1 169 ? -4.172 -23.281 -15.023 1 36.91 169 GLY B CA 1
ATOM 3410 C C . GLY B 1 169 ? -4.953 -23.844 -13.844 1 36.91 169 GLY B C 1
ATOM 3411 O O . GLY B 1 169 ? -5.164 -23.156 -12.852 1 36.91 169 GLY B O 1
ATOM 3412 N N . VAL B 1 170 ? -6.141 -24.672 -14.234 1 35.22 170 VAL B N 1
ATOM 3413 C CA . VAL B 1 170 ? -7.309 -25.172 -13.516 1 35.22 170 VAL B CA 1
ATOM 3414 C C . VAL B 1 170 ? -6.859 -26.062 -12.352 1 35.22 170 VAL B C 1
ATOM 3416 O O . VAL B 1 170 ? -7.562 -26.172 -11.344 1 35.22 170 VAL B O 1
ATOM 3419 N N . LYS B 1 171 ? -6.184 -27.25 -12.734 1 36.78 171 LYS B N 1
ATOM 3420 C CA . LYS B 1 171 ? -6.57 -28.531 -12.141 1 36.78 171 LYS B CA 1
ATOM 3421 C C . LYS B 1 171 ? -6.008 -28.672 -10.734 1 36.78 171 LYS B C 1
ATOM 3423 O O . LYS B 1 171 ? -6.703 -29.141 -9.828 1 36.78 171 LYS B O 1
ATOM 3428 N N . SER B 1 172 ? -4.586 -28.891 -10.414 1 36.53 172 SER B N 1
ATOM 3429 C CA . SER B 1 172 ? -4.301 -29.688 -9.219 1 36.53 172 SER B CA 1
ATOM 3430 C C . SER B 1 172 ? -4.309 -28.812 -7.965 1 36.53 172 SER B C 1
ATOM 3432 O O . SER B 1 172 ? -3.562 -27.828 -7.879 1 36.53 172 SER B O 1
ATOM 3434 N N . ILE B 1 173 ? -5.359 -28.422 -7.418 1 39.78 173 ILE B N 1
ATOM 3435 C CA . ILE B 1 173 ? -5.539 -28.094 -6.008 1 39.78 173 ILE B CA 1
ATOM 3436 C C . ILE B 1 173 ? -4.422 -28.719 -5.184 1 39.78 173 ILE B C 1
ATOM 3438 O O . ILE B 1 173 ? -4.578 -29.828 -4.668 1 39.78 173 ILE B O 1
ATOM 3442 N N . GLU B 1 174 ? -3.34 -29.219 -5.684 1 39.81 174 GLU B N 1
ATOM 3443 C CA . GLU B 1 174 ? -2.439 -29.891 -4.758 1 39.81 174 GLU B CA 1
ATOM 3444 C C . GLU B 1 174 ? -2.129 -29.016 -3.545 1 39.81 174 GLU B C 1
ATOM 3446 O O . GLU B 1 174 ? -1.669 -27.891 -3.693 1 39.81 174 GLU B O 1
ATOM 3451 N N . ASP B 1 175 ? -2.979 -29.109 -2.504 1 46 175 ASP B N 1
ATOM 3452 C CA . ASP B 1 175 ? -2.98 -28.719 -1.097 1 46 175 ASP B CA 1
ATOM 3453 C C . ASP B 1 175 ? -1.557 -28.594 -0.562 1 46 175 ASP B C 1
ATOM 3455 O O . ASP B 1 175 ? -1.355 -28.328 0.625 1 46 175 ASP B O 1
ATOM 3459 N N . GLU B 1 176 ? -0.532 -29.188 -1.351 1 51.31 176 GLU B N 1
ATOM 3460 C CA . GLU B 1 176 ? 0.753 -29.281 -0.665 1 51.31 176 GLU B CA 1
ATOM 3461 C C . GLU B 1 176 ? 1.644 -28.094 -0.989 1 51.31 176 GLU B C 1
ATOM 3463 O O . GLU B 1 176 ? 1.722 -27.656 -2.143 1 51.31 176 GLU B O 1
ATOM 3468 N N . VAL B 1 177 ? 1.679 -27.25 -0.099 1 55.09 177 VAL B N 1
ATOM 3469 C CA . VAL B 1 177 ? 2.719 -26.234 -0.18 1 55.09 177 VAL B CA 1
ATOM 3470 C C . VAL B 1 177 ? 3.965 -26.812 -0.843 1 55.09 177 VAL B C 1
ATOM 3472 O O . VAL B 1 177 ? 4.559 -27.766 -0.332 1 55.09 177 VAL B O 1
ATOM 3475 N N . ASN B 1 178 ? 4.102 -26.688 -2.178 1 64.44 178 ASN B N 1
ATOM 3476 C CA . ASN B 1 178 ? 5.426 -27 -2.703 1 64.44 178 ASN B CA 1
ATOM 3477 C C . ASN B 1 178 ? 6.477 -26 -2.207 1 64.44 178 ASN B C 1
ATOM 3479 O O . ASN B 1 178 ? 6.586 -24.891 -2.734 1 64.44 178 ASN B O 1
ATOM 3483 N N . PHE B 1 179 ? 7.125 -26.219 -1.063 1 73.06 179 PHE B N 1
ATOM 3484 C CA . PHE B 1 179 ? 8.078 -25.391 -0.343 1 73.06 179 PHE B CA 1
ATOM 3485 C C . PHE B 1 179 ? 9.188 -24.906 -1.273 1 73.06 179 PHE B C 1
ATOM 3487 O O . PHE B 1 179 ? 9.867 -23.922 -0.975 1 73.06 179 PHE B O 1
ATOM 3494 N N . ILE B 1 180 ? 9.195 -25.531 -2.473 1 78.75 180 ILE B N 1
ATOM 3495 C CA . ILE B 1 180 ? 10.266 -25.141 -3.387 1 78.75 180 ILE B CA 1
ATOM 3496 C C . ILE B 1 180 ? 9.93 -23.781 -4.004 1 78.75 180 ILE B C 1
ATOM 3498 O O . ILE B 1 180 ? 10.828 -23.031 -4.391 1 78.75 180 ILE B O 1
ATOM 3502 N N . GLU B 1 181 ? 8.633 -23.422 -3.994 1 82.75 181 GLU B N 1
ATOM 3503 C CA . GLU B 1 181 ? 8.203 -22.125 -4.539 1 82.75 181 GLU B CA 1
ATOM 3504 C C . GLU B 1 181 ? 8.586 -20.984 -3.611 1 82.75 181 GLU B C 1
ATOM 3506 O O . GLU B 1 181 ? 8.586 -19.812 -4.02 1 82.75 181 GLU B O 1
ATOM 3511 N N . LEU B 1 182 ? 8.961 -21.281 -2.467 1 88.81 182 LEU B N 1
ATOM 3512 C CA . LEU B 1 182 ? 9.266 -20.281 -1.459 1 88.81 182 LEU B CA 1
ATOM 3513 C C . LEU B 1 182 ? 10.633 -19.641 -1.727 1 88.81 182 LEU B C 1
ATOM 3515 O O . LEU B 1 182 ? 10.867 -18.484 -1.358 1 88.81 182 LEU B O 1
ATOM 3519 N N . ILE B 1 183 ? 11.477 -20.359 -2.438 1 92.19 183 ILE B N 1
ATOM 3520 C CA . ILE B 1 183 ? 12.844 -19.875 -2.641 1 92.19 183 ILE B CA 1
ATOM 3521 C C . ILE B 1 183 ? 12.836 -18.719 -3.631 1 92.19 183 ILE B C 1
ATOM 3523 O O . ILE B 1 183 ? 13.305 -17.625 -3.312 1 92.19 183 ILE B O 1
ATOM 3527 N N . PRO B 1 184 ? 12.242 -18.922 -4.859 1 94.94 184 PRO B N 1
ATOM 3528 C CA . PRO B 1 184 ? 12.172 -17.766 -5.75 1 94.94 184 PRO B CA 1
ATOM 3529 C C . PRO B 1 184 ? 11.375 -16.609 -5.156 1 94.94 184 PRO B C 1
ATOM 3531 O O . PRO B 1 184 ? 11.711 -15.445 -5.375 1 94.94 184 PRO B O 1
ATOM 3534 N N . LEU B 1 185 ? 10.375 -16.953 -4.422 1 95.62 185 LEU B N 1
ATOM 3535 C CA . LEU B 1 185 ? 9.562 -15.938 -3.762 1 95.62 185 LEU B CA 1
ATOM 3536 C C . LEU B 1 185 ? 10.406 -15.094 -2.816 1 95.62 185 LEU B C 1
ATOM 3538 O O . LEU B 1 185 ? 10.289 -13.867 -2.795 1 95.62 185 LEU B O 1
ATOM 3542 N N . ALA B 1 186 ? 11.289 -15.727 -2.098 1 97.5 186 ALA B N 1
ATOM 3543 C CA . ALA B 1 186 ? 12.148 -15.047 -1.137 1 97.5 186 ALA B CA 1
ATOM 3544 C C . ALA B 1 186 ? 13.102 -14.086 -1.839 1 97.5 186 ALA B C 1
ATOM 3546 O O . ALA B 1 186 ? 13.266 -12.945 -1.4 1 97.5 186 ALA B O 1
ATOM 3547 N N . PHE B 1 187 ? 13.672 -14.508 -2.922 1 98.19 187 PHE B N 1
ATOM 3548 C CA . PHE B 1 187 ? 14.594 -13.664 -3.676 1 98.19 187 PHE B CA 1
ATOM 3549 C C . PHE B 1 187 ? 13.875 -12.445 -4.25 1 98.19 187 PHE B C 1
ATOM 3551 O O . PHE B 1 187 ? 14.391 -11.336 -4.203 1 98.19 187 PHE B O 1
ATOM 3558 N N . LEU B 1 188 ? 12.68 -12.719 -4.77 1 98.56 188 LEU B N 1
ATOM 3559 C CA . LEU B 1 188 ? 11.906 -11.641 -5.383 1 98.56 188 LEU B CA 1
ATOM 3560 C C . LEU B 1 188 ? 11.469 -10.625 -4.336 1 98.56 188 LEU B C 1
ATOM 3562 O O . LEU B 1 188 ? 11.547 -9.414 -4.574 1 98.56 188 LEU B O 1
ATOM 3566 N N . ALA B 1 189 ? 11.016 -11.102 -3.156 1 98.75 189 ALA B N 1
ATOM 3567 C CA . ALA B 1 189 ? 10.602 -10.203 -2.084 1 98.75 189 ALA B CA 1
ATOM 3568 C C . ALA B 1 189 ? 11.781 -9.398 -1.552 1 98.75 189 ALA B C 1
ATOM 3570 O O . ALA B 1 189 ? 11.664 -8.188 -1.325 1 98.75 189 ALA B O 1
ATOM 3571 N N . PHE B 1 190 ? 12.945 -10.039 -1.428 1 98.69 190 PHE B N 1
ATOM 3572 C CA . PHE B 1 190 ? 14.156 -9.406 -0.918 1 98.69 190 PHE B CA 1
ATOM 3573 C C . PHE B 1 190 ? 14.57 -8.242 -1.809 1 98.69 190 PHE B C 1
ATOM 3575 O O . PHE B 1 190 ? 14.789 -7.125 -1.325 1 98.69 190 PHE B O 1
ATOM 3582 N N . GLN B 1 191 ? 14.641 -8.492 -3.08 1 98.38 191 GLN B N 1
ATOM 3583 C CA . GLN B 1 191 ? 15.117 -7.445 -3.979 1 98.38 191 GLN B CA 1
ATOM 3584 C C . GLN B 1 191 ? 14.094 -6.32 -4.098 1 98.38 191 GLN B C 1
ATOM 3586 O O . GLN B 1 191 ? 14.453 -5.164 -4.324 1 98.38 191 GLN B O 1
ATOM 3591 N N . SER B 1 192 ? 12.758 -6.609 -3.938 1 98.25 192 SER B N 1
ATOM 3592 C CA . SER B 1 192 ? 11.742 -5.566 -3.984 1 98.25 192 SER B CA 1
ATOM 3593 C C . SER B 1 192 ? 11.922 -4.566 -2.848 1 98.25 192 SER B C 1
ATOM 3595 O O . SER B 1 192 ? 11.617 -3.381 -3.002 1 98.25 192 SER B O 1
ATOM 3597 N N . GLY B 1 193 ? 12.391 -5.043 -1.67 1 97.88 193 GLY B N 1
ATOM 3598 C CA . GLY B 1 193 ? 12.742 -4.137 -0.587 1 97.88 193 GLY B CA 1
ATOM 3599 C C . GLY B 1 193 ? 13.805 -3.127 -0.974 1 97.88 193 GLY B C 1
ATOM 3600 O O . GLY B 1 193 ? 13.773 -1.981 -0.519 1 97.88 193 GLY B O 1
ATOM 3601 N N . GLY B 1 194 ? 14.742 -3.566 -1.8 1 96.81 194 GLY B N 1
ATOM 3602 C CA . GLY B 1 194 ? 15.781 -2.672 -2.273 1 96.81 194 GLY B CA 1
ATOM 3603 C C . GLY B 1 194 ? 15.258 -1.55 -3.146 1 96.81 194 GLY B C 1
ATOM 3604 O O . GLY B 1 194 ? 15.75 -0.421 -3.08 1 96.81 194 GLY B O 1
ATOM 3605 N N . GLN B 1 195 ? 14.234 -1.858 -3.891 1 96 195 GLN B N 1
ATOM 3606 C CA . GLN B 1 195 ? 13.641 -0.875 -4.789 1 96 195 GLN B CA 1
ATOM 3607 C C . GLN B 1 195 ? 13.023 0.282 -4.008 1 96 195 GLN B C 1
ATOM 3609 O O . GLN B 1 195 ? 13.281 1.449 -4.309 1 96 195 GLN B O 1
ATOM 3614 N N . ILE B 1 196 ? 12.227 -0.071 -3.062 1 96.44 196 ILE B N 1
ATOM 3615 C CA . ILE B 1 196 ? 11.516 0.976 -2.342 1 96.44 196 ILE B CA 1
ATOM 3616 C C . ILE B 1 196 ? 12.492 1.785 -1.498 1 96.44 196 ILE B C 1
ATOM 3618 O O . ILE B 1 196 ? 12.359 3.004 -1.371 1 96.44 196 ILE B O 1
ATOM 3622 N N . VAL B 1 197 ? 13.508 1.164 -0.951 1 95.75 197 VAL B N 1
ATOM 3623 C CA . VAL B 1 197 ? 14.5 1.863 -0.144 1 95.75 197 VAL B CA 1
ATOM 3624 C C . VAL B 1 197 ? 15.258 2.863 -1.013 1 95.75 197 VAL B C 1
ATOM 3626 O O . VAL B 1 197 ? 15.531 3.988 -0.585 1 95.75 197 VAL B O 1
ATOM 3629 N N . THR B 1 198 ? 15.602 2.436 -2.207 1 95.19 198 THR B N 1
ATOM 3630 C CA . THR B 1 198 ? 16.312 3.334 -3.109 1 95.19 198 THR B CA 1
ATOM 3631 C C . THR B 1 198 ? 15.461 4.559 -3.434 1 95.19 198 THR B C 1
ATOM 3633 O O . THR B 1 198 ? 15.977 5.676 -3.506 1 95.19 198 THR B O 1
ATOM 3636 N N . SER B 1 199 ? 14.164 4.305 -3.641 1 94.62 199 SER B N 1
ATOM 3637 C CA . SER B 1 199 ? 13.266 5.43 -3.867 1 94.62 199 SER B CA 1
ATOM 3638 C C . SER B 1 199 ? 13.32 6.418 -2.707 1 94.62 199 SER B C 1
ATOM 3640 O O . SER B 1 199 ? 13.352 7.633 -2.92 1 94.62 199 SER B O 1
ATOM 3642 N N . ARG B 1 200 ? 13.398 5.914 -1.496 1 92 200 ARG B N 1
ATOM 3643 C CA . ARG B 1 200 ? 13.5 6.758 -0.307 1 92 200 ARG B CA 1
ATOM 3644 C C . ARG B 1 200 ? 14.828 7.504 -0.276 1 92 200 ARG B C 1
ATOM 3646 O O . ARG B 1 200 ? 14.867 8.703 -0.001 1 92 200 ARG B O 1
ATOM 3653 N N . ILE B 1 201 ? 15.836 6.832 -0.578 1 91.44 201 ILE B N 1
ATOM 3654 C CA . ILE B 1 201 ? 17.188 7.395 -0.511 1 91.44 201 ILE B CA 1
ATOM 3655 C C . ILE B 1 201 ? 17.328 8.523 -1.528 1 91.44 201 ILE B C 1
ATOM 3657 O O . ILE B 1 201 ? 17.922 9.562 -1.232 1 91.44 201 ILE B O 1
ATOM 3661 N N . LEU B 1 202 ? 16.75 8.344 -2.711 1 92.38 202 LEU B N 1
ATOM 3662 C CA . LEU B 1 202 ? 16.875 9.328 -3.781 1 92.38 202 LEU B CA 1
ATOM 3663 C C . LEU B 1 202 ? 15.883 10.469 -3.592 1 92.38 202 LEU B C 1
ATOM 3665 O O . LEU B 1 202 ? 15.93 11.469 -4.312 1 92.38 202 LEU B O 1
ATOM 3669 N N . GLY B 1 203 ? 14.945 10.297 -2.668 1 91.06 203 GLY B N 1
ATOM 3670 C CA . GLY B 1 203 ? 14 11.359 -2.359 1 91.06 203 GLY B CA 1
ATOM 3671 C C . GLY B 1 203 ? 12.781 11.352 -3.264 1 91.06 203 GLY B C 1
ATOM 3672 O O . GLY B 1 203 ? 12.109 12.375 -3.416 1 91.06 203 GLY B O 1
ATOM 3673 N N . PHE B 1 204 ? 12.547 10.266 -3.961 1 92.31 204 PHE B N 1
ATOM 3674 C CA . PHE B 1 204 ? 11.359 10.133 -4.793 1 92.31 204 PHE B CA 1
ATOM 3675 C C . PHE B 1 204 ? 10.258 9.391 -4.043 1 92.31 204 PHE B C 1
ATOM 3677 O O . PHE B 1 204 ? 9.742 8.383 -4.531 1 92.31 204 PHE B O 1
ATOM 3684 N N . ASN B 1 205 ? 9.781 9.969 -2.98 1 88.75 205 ASN B N 1
ATOM 3685 C CA . ASN B 1 205 ? 8.797 9.336 -2.113 1 88.75 205 ASN B CA 1
ATOM 3686 C C . ASN B 1 205 ? 7.438 9.227 -2.801 1 88.75 205 ASN B C 1
ATOM 3688 O O . ASN B 1 205 ? 6.598 8.414 -2.402 1 88.75 205 ASN B O 1
ATOM 3692 N N . GLU B 1 206 ? 7.25 10.047 -3.811 1 89.56 206 GLU B N 1
ATOM 3693 C CA . GLU B 1 206 ? 5.988 10.016 -4.543 1 89.56 206 GLU B CA 1
ATOM 3694 C C . GLU B 1 206 ? 5.918 8.812 -5.48 1 89.56 206 GLU B C 1
ATOM 3696 O O . GLU B 1 206 ? 4.852 8.492 -6.008 1 89.56 206 GLU B O 1
ATOM 3701 N N . ILE B 1 207 ? 7.07 8.156 -5.648 1 89.25 207 ILE B N 1
ATOM 3702 C CA . ILE B 1 207 ? 7.137 6.945 -6.453 1 89.25 207 ILE B CA 1
ATOM 3703 C C . ILE B 1 207 ? 7.609 5.777 -5.59 1 89.25 207 ILE B C 1
ATOM 3705 O O . ILE B 1 207 ? 8.734 5.297 -5.746 1 89.25 207 ILE B O 1
ATOM 3709 N N . PRO B 1 208 ? 6.809 5.195 -4.773 1 87 208 PRO B N 1
ATOM 3710 C CA . PRO B 1 208 ? 7.273 4.094 -3.932 1 87 208 PRO B CA 1
ATOM 3711 C C . PRO B 1 208 ? 7.508 2.807 -4.719 1 87 208 PRO B C 1
ATOM 3713 O O . PRO B 1 208 ? 8.086 1.853 -4.195 1 87 208 PRO B O 1
ATOM 3716 N N . THR B 1 209 ? 7.277 2.66 -5.91 1 93.62 209 THR B N 1
ATOM 3717 C CA . THR B 1 209 ? 7.535 1.606 -6.887 1 93.62 209 THR B CA 1
ATOM 3718 C C . THR B 1 209 ? 6.695 0.369 -6.582 1 93.62 209 THR B C 1
ATOM 3720 O O . THR B 1 209 ? 6.504 -0.486 -7.449 1 93.62 209 THR B O 1
ATOM 3723 N N . THR B 1 210 ? 6.246 0.163 -5.285 1 94.94 210 THR B N 1
ATOM 3724 C CA . THR B 1 210 ? 5.57 -1.067 -4.887 1 94.94 210 THR B CA 1
ATOM 3725 C C . THR B 1 210 ? 4.211 -0.763 -4.27 1 94.94 210 THR B C 1
ATOM 3727 O O . THR B 1 210 ? 3.506 -1.673 -3.826 1 94.94 210 THR B O 1
ATOM 3730 N N . VAL B 1 211 ? 3.84 0.475 -4.16 1 95 211 VAL B N 1
ATOM 3731 C CA . VAL B 1 211 ? 2.621 0.896 -3.477 1 95 211 VAL B CA 1
ATOM 3732 C C . VAL B 1 211 ? 1.83 1.848 -4.371 1 95 211 VAL B C 1
ATOM 3734 O O . VAL B 1 211 ? 2.393 2.789 -4.934 1 95 211 VAL B O 1
ATOM 3737 N N . LEU B 1 212 ? 0.475 1.605 -4.449 1 96.94 212 LEU B N 1
ATOM 3738 C CA . LEU B 1 212 ? -0.325 2.492 -5.285 1 96.94 212 LEU B CA 1
ATOM 3739 C C . LEU B 1 212 ? -1.468 3.111 -4.488 1 96.94 212 LEU B C 1
ATOM 3741 O O . LEU B 1 212 ? -2.035 4.129 -4.895 1 96.94 212 LEU B O 1
ATOM 3745 N N . THR B 1 213 ? -1.861 2.549 -3.371 1 97.31 213 THR B N 1
ATOM 3746 C CA . THR B 1 213 ? -3.006 3.049 -2.617 1 97.31 213 THR B CA 1
ATOM 3747 C C . THR B 1 213 ? -2.773 4.488 -2.172 1 97.31 213 THR B C 1
ATOM 3749 O O . THR B 1 213 ? -3.607 5.363 -2.416 1 97.31 213 THR B O 1
ATOM 3752 N N . SER B 1 214 ? -1.649 4.73 -1.55 1 95.38 214 SER B N 1
ATOM 3753 C CA . SER B 1 214 ? -1.349 6.09 -1.11 1 95.38 214 SER B CA 1
ATOM 3754 C C . SER B 1 214 ? -1.138 7.02 -2.301 1 95.38 214 SER B C 1
ATOM 3756 O O . SER B 1 214 ? -1.466 8.203 -2.232 1 95.38 214 SER B O 1
ATOM 3758 N N . VAL B 1 215 ? -0.576 6.465 -3.377 1 95.38 215 VAL B N 1
ATOM 3759 C CA . VAL B 1 215 ? -0.365 7.258 -4.582 1 95.38 215 VAL B CA 1
ATOM 3760 C C . VAL B 1 215 ? -1.71 7.695 -5.156 1 95.38 215 VAL B C 1
ATOM 3762 O O . VAL B 1 215 ? -1.884 8.859 -5.531 1 95.38 215 VAL B O 1
ATOM 3765 N N . TYR B 1 216 ? -2.658 6.75 -5.18 1 96.31 216 TYR B N 1
ATOM 3766 C CA . TYR B 1 216 ? -4.016 7.082 -5.602 1 96.31 216 TYR B CA 1
ATOM 3767 C C . TYR B 1 216 ? -4.594 8.203 -4.75 1 96.31 216 TYR B C 1
ATOM 3769 O O . TYR B 1 216 ? -5.16 9.164 -5.277 1 96.31 216 TYR B O 1
ATOM 3777 N N . CYS B 1 217 ? -4.43 8.078 -3.5 1 95 217 CYS B N 1
ATOM 3778 C CA . CYS B 1 217 ? -4.938 9.086 -2.578 1 95 217 CYS B CA 1
ATOM 3779 C C . CYS B 1 217 ? -4.297 10.438 -2.844 1 95 217 CYS B C 1
ATOM 3781 O O . CYS B 1 217 ? -4.992 11.453 -2.92 1 95 217 CYS B O 1
ATOM 3783 N N . ASP B 1 218 ? -3.012 10.453 -3.035 1 93.31 218 ASP B N 1
ATOM 3784 C CA . ASP B 1 218 ? -2.277 11.695 -3.23 1 93.31 218 ASP B CA 1
ATOM 3785 C C . ASP B 1 218 ? -2.654 12.359 -4.555 1 93.31 218 ASP B C 1
ATOM 3787 O O . ASP B 1 218 ? -2.721 13.586 -4.648 1 93.31 218 ASP B O 1
ATOM 3791 N N . ILE B 1 219 ? -2.877 11.562 -5.523 1 92.94 219 ILE B N 1
ATOM 3792 C CA . ILE B 1 219 ? -3.301 12.102 -6.809 1 92.94 219 ILE B CA 1
ATOM 3793 C C . ILE B 1 219 ? -4.695 12.711 -6.68 1 92.94 219 ILE B C 1
ATOM 3795 O O . ILE B 1 219 ? -4.926 13.852 -7.098 1 92.94 219 ILE B O 1
ATOM 3799 N N . ALA B 1 220 ? -5.598 11.992 -6.07 1 92 220 ALA B N 1
ATOM 3800 C CA . ALA B 1 220 ? -6.996 12.398 -5.969 1 92 220 ALA B CA 1
ATOM 3801 C C . ALA B 1 220 ? -7.148 13.602 -5.039 1 92 220 ALA B C 1
ATOM 3803 O O . ALA B 1 220 ? -8.023 14.445 -5.246 1 92 220 ALA B O 1
ATOM 3804 N N . SER B 1 221 ? -6.27 13.68 -4.039 1 87.88 221 SER B N 1
ATOM 3805 C CA . SER B 1 221 ? -6.406 14.727 -3.035 1 87.88 221 SER B CA 1
ATOM 3806 C C . SER B 1 221 ? -5.539 15.938 -3.377 1 87.88 221 SER B C 1
ATOM 3808 O O . SER B 1 221 ? -5.48 16.906 -2.611 1 87.88 221 SER B O 1
ATOM 3810 N N . ASP B 1 222 ? -4.824 15.805 -4.438 1 83.12 222 ASP B N 1
ATOM 3811 C CA . ASP B 1 222 ? -3.969 16.906 -4.844 1 83.12 222 ASP B CA 1
ATOM 3812 C C . ASP B 1 222 ? -4.801 18.109 -5.32 1 83.12 222 ASP B C 1
ATOM 3814 O O . ASP B 1 222 ? -5.559 17.984 -6.285 1 83.12 222 ASP B O 1
ATOM 3818 N N . PRO B 1 223 ? -4.711 19.234 -4.602 1 76.44 223 PRO B N 1
ATOM 3819 C CA . PRO B 1 223 ? -5.473 20.406 -5.031 1 76.44 223 PRO B CA 1
ATOM 3820 C C . PRO B 1 223 ? -5.094 20.875 -6.438 1 76.44 223 PRO B C 1
ATOM 3822 O O . PRO B 1 223 ? -5.902 21.516 -7.113 1 76.44 223 PRO B O 1
ATOM 3825 N N . LYS B 1 224 ? -3.877 20.594 -6.867 1 75.25 224 LYS B N 1
ATOM 3826 C CA . LYS B 1 224 ? -3.402 20.984 -8.188 1 75.25 224 LYS B CA 1
ATOM 3827 C C . LYS B 1 224 ? -3.393 19.812 -9.148 1 75.25 224 LYS B C 1
ATOM 3829 O O . LYS B 1 224 ? -2.48 19.672 -9.969 1 75.25 224 LYS B O 1
ATOM 3834 N N . VAL B 1 225 ? -4.43 19.078 -9 1 74.69 225 VAL B N 1
ATOM 3835 C CA . VAL B 1 225 ? -4.453 17.828 -9.773 1 74.69 225 VAL B CA 1
ATOM 3836 C C . VAL B 1 225 ? -4.535 18.156 -11.266 1 74.69 225 VAL B C 1
ATOM 3838 O O . VAL B 1 225 ? -3.91 17.484 -12.086 1 74.69 225 VAL B O 1
ATOM 3841 N N . LEU B 1 226 ? -5.066 19.25 -11.609 1 71.88 226 LEU B N 1
ATOM 3842 C CA . LEU B 1 226 ? -5.305 19.531 -13.023 1 71.88 226 LEU B CA 1
ATOM 3843 C C . LEU B 1 226 ? -4.258 20.5 -13.57 1 71.88 226 LEU B C 1
ATOM 3845 O O . LEU B 1 226 ? -4.238 20.781 -14.766 1 71.88 226 LEU B O 1
ATOM 3849 N N . VAL B 1 227 ? -3.316 20.891 -12.734 1 71.62 227 VAL B N 1
ATOM 3850 C CA . VAL B 1 227 ? -2.293 21.828 -13.195 1 71.62 227 VAL B CA 1
ATOM 3851 C C . VAL B 1 227 ? -1.183 21.062 -13.914 1 71.62 227 VAL B C 1
ATOM 3853 O O . VAL B 1 227 ? -0.691 20.047 -13.406 1 71.62 227 VAL B O 1
ATOM 3856 N N . TRP B 1 228 ? -0.798 21.422 -14.93 1 66 228 TRP B N 1
ATOM 3857 C CA . TRP B 1 228 ? 0.102 20.719 -15.844 1 66 228 TRP B CA 1
ATOM 3858 C C . TRP B 1 228 ? 1.509 20.641 -15.258 1 66 228 TRP B C 1
ATOM 3860 O O . TRP B 1 228 ? 2.197 19.641 -15.422 1 66 228 TRP B O 1
ATOM 3870 N N . ASN B 1 229 ? 1.965 21.625 -14.586 1 71.75 229 ASN B N 1
ATOM 3871 C CA . ASN B 1 229 ? 3.355 21.672 -14.148 1 71.75 229 ASN B CA 1
ATOM 3872 C C . ASN B 1 229 ? 3.543 21.031 -12.781 1 71.75 229 ASN B C 1
ATOM 3874 O O . ASN B 1 229 ? 4.52 21.312 -12.086 1 71.75 229 ASN B O 1
ATOM 3878 N N . ASN B 1 230 ? 2.707 20.188 -12.523 1 77.5 230 ASN B N 1
ATOM 3879 C CA . ASN B 1 230 ? 2.818 19.484 -11.25 1 77.5 230 ASN B CA 1
ATOM 3880 C C . ASN B 1 230 ? 3.689 18.234 -11.367 1 77.5 230 ASN B C 1
ATOM 3882 O O . ASN B 1 230 ? 3.197 17.156 -11.711 1 77.5 230 ASN B O 1
ATOM 3886 N N . VAL B 1 231 ? 4.992 18.359 -11.188 1 83.31 231 VAL B N 1
ATOM 3887 C CA . VAL B 1 231 ? 6 17.328 -11.391 1 83.31 231 VAL B CA 1
ATOM 3888 C C . VAL B 1 231 ? 5.707 16.125 -10.484 1 83.31 231 VAL B C 1
ATOM 3890 O O . VAL B 1 231 ? 5.785 14.977 -10.922 1 83.31 231 VAL B O 1
ATOM 3893 N N . LYS B 1 232 ? 5.355 16.422 -9.25 1 86.38 232 LYS B N 1
ATOM 3894 C CA . LYS B 1 232 ? 5.082 15.336 -8.305 1 86.38 232 LYS B CA 1
ATOM 3895 C C . LYS B 1 232 ? 3.891 14.5 -8.758 1 86.38 232 LYS B C 1
ATOM 3897 O O . LYS B 1 232 ? 3.932 13.266 -8.703 1 86.38 232 LYS B O 1
ATOM 3902 N N . ARG B 1 233 ? 2.896 15.211 -9.25 1 86.88 233 ARG B N 1
ATOM 3903 C CA . ARG B 1 233 ? 1.72 14.508 -9.766 1 86.88 233 ARG B CA 1
ATOM 3904 C C . ARG B 1 233 ? 2.072 13.664 -10.984 1 86.88 233 ARG B C 1
ATOM 3906 O O . ARG B 1 233 ? 1.61 12.531 -11.109 1 86.88 233 ARG B O 1
ATOM 3913 N N . ASN B 1 234 ? 2.787 14.18 -11.875 1 89.69 234 ASN B N 1
ATOM 3914 C CA . ASN B 1 234 ? 3.189 13.445 -13.078 1 89.69 234 ASN B CA 1
ATOM 3915 C C . ASN B 1 234 ? 3.965 12.18 -12.727 1 89.69 234 ASN B C 1
ATOM 3917 O O . ASN B 1 234 ? 3.783 11.141 -13.359 1 89.69 234 ASN B O 1
ATOM 3921 N N . ARG B 1 235 ? 4.828 12.258 -11.734 1 92.94 235 ARG B N 1
ATOM 3922 C CA . ARG B 1 235 ? 5.586 11.094 -11.273 1 92.94 235 ARG B CA 1
ATOM 3923 C C . ARG B 1 235 ? 4.656 10.039 -10.688 1 92.94 235 ARG B C 1
ATOM 3925 O O . ARG B 1 235 ? 4.828 8.844 -10.938 1 92.94 235 ARG B O 1
ATOM 3932 N N . ARG B 1 236 ? 3.68 10.5 -9.961 1 95.12 236 ARG B N 1
ATOM 3933 C CA . ARG B 1 236 ? 2.697 9.586 -9.391 1 95.12 236 ARG B CA 1
ATOM 3934 C C . ARG B 1 236 ? 1.911 8.875 -10.484 1 95.12 236 ARG B C 1
ATOM 3936 O O . ARG B 1 236 ? 1.748 7.652 -10.445 1 95.12 236 ARG B O 1
ATOM 3943 N N . VAL B 1 237 ? 1.486 9.648 -11.453 1 94.81 237 VAL B N 1
ATOM 3944 C CA . VAL B 1 237 ? 0.731 9.078 -12.562 1 94.81 237 VAL B CA 1
ATOM 3945 C C . VAL B 1 237 ? 1.617 8.117 -13.344 1 94.81 237 VAL B C 1
ATOM 3947 O O . VAL B 1 237 ? 1.162 7.051 -13.773 1 94.81 237 VAL B O 1
ATOM 3950 N N . GLY B 1 238 ? 2.844 8.484 -13.547 1 96.06 238 GLY B N 1
ATOM 3951 C CA . GLY B 1 238 ? 3.791 7.594 -14.203 1 96.06 238 GLY B CA 1
ATOM 3952 C C . GLY B 1 238 ? 3.957 6.27 -13.484 1 96.06 238 GLY B C 1
ATOM 3953 O O . GLY B 1 238 ? 4 5.215 -14.125 1 96.06 238 GLY B O 1
ATOM 3954 N N . ALA B 1 239 ? 4 6.32 -12.164 1 96.81 239 ALA B N 1
ATOM 3955 C CA . ALA B 1 239 ? 4.137 5.109 -11.359 1 96.81 239 ALA B CA 1
ATOM 3956 C C . ALA B 1 239 ? 2.908 4.215 -11.5 1 96.81 239 ALA B C 1
ATOM 3958 O O . ALA B 1 239 ? 3.033 2.996 -11.656 1 96.81 239 ALA B O 1
ATOM 3959 N N . VAL B 1 240 ? 1.715 4.797 -11.492 1 97.5 240 VAL B N 1
ATOM 3960 C CA . VAL B 1 240 ? 0.46 4.062 -11.633 1 97.5 240 VAL B CA 1
ATOM 3961 C C . VAL B 1 240 ? 0.415 3.359 -12.984 1 97.5 240 VAL B C 1
ATOM 3963 O O . VAL B 1 240 ? 0.152 2.156 -13.055 1 97.5 240 VAL B O 1
ATOM 3966 N N . LEU B 1 241 ? 0.736 4.105 -14.008 1 98 241 LEU B N 1
ATOM 3967 C CA . LEU B 1 241 ? 0.686 3.555 -15.359 1 98 241 LEU B CA 1
ATOM 3968 C C . LEU B 1 241 ? 1.741 2.469 -15.547 1 98 241 LEU B C 1
ATOM 3970 O O . LEU B 1 241 ? 1.508 1.483 -16.25 1 98 241 LEU B O 1
ATOM 3974 N N . ALA B 1 242 ? 2.861 2.646 -14.906 1 98.38 242 ALA B N 1
ATOM 3975 C CA . ALA B 1 242 ? 3.941 1.669 -15.016 1 98.38 242 ALA B CA 1
ATOM 3976 C C . ALA B 1 242 ? 3.555 0.35 -14.352 1 98.38 242 ALA B C 1
ATOM 3978 O O . ALA B 1 242 ? 3.695 -0.718 -14.953 1 98.38 242 ALA B O 1
ATOM 3979 N N . ILE B 1 243 ? 3.021 0.396 -13.133 1 98.44 243 ILE B N 1
ATOM 3980 C CA . ILE B 1 243 ? 2.619 -0.821 -12.438 1 98.44 243 ILE B CA 1
ATOM 3981 C C . ILE B 1 243 ? 1.49 -1.505 -13.203 1 98.44 243 ILE B C 1
ATOM 3983 O O . ILE B 1 243 ? 1.514 -2.721 -13.398 1 98.44 243 ILE B O 1
ATOM 3987 N N . LEU B 1 244 ? 0.521 -0.684 -13.656 1 98.06 244 LEU B N 1
ATOM 3988 C CA . LEU B 1 244 ? -0.611 -1.235 -14.398 1 98.06 244 LEU B CA 1
ATOM 3989 C C . LEU B 1 244 ? -0.149 -1.9 -15.688 1 98.06 244 LEU B C 1
ATOM 3991 O O . LEU B 1 244 ? -0.522 -3.041 -15.969 1 98.06 244 LEU B O 1
ATOM 3995 N N . SER B 1 245 ? 0.658 -1.204 -16.484 1 98.31 245 SER B N 1
ATOM 3996 C CA . SER B 1 245 ? 1.151 -1.759 -17.734 1 98.31 245 SER B CA 1
ATOM 3997 C C . SER B 1 245 ? 2.025 -2.984 -17.5 1 98.31 245 SER B C 1
ATOM 3999 O O . SER B 1 245 ? 1.957 -3.961 -18.25 1 98.31 245 SER B O 1
ATOM 4001 N N . GLY B 1 246 ? 2.863 -2.955 -16.438 1 98.5 246 GLY B N 1
ATOM 4002 C CA . GLY B 1 246 ? 3.645 -4.125 -16.078 1 98.5 246 GLY B CA 1
ATOM 4003 C C . GLY B 1 246 ? 2.787 -5.316 -15.688 1 98.5 246 GLY B C 1
ATOM 4004 O O . GLY B 1 246 ? 3.07 -6.449 -16.078 1 98.5 246 GLY B O 1
ATOM 4005 N N . GLY B 1 247 ? 1.769 -5.02 -14.875 1 97.94 247 GLY B N 1
ATOM 4006 C CA . GLY B 1 247 ? 0.85 -6.082 -14.508 1 97.94 247 GLY B CA 1
ATOM 4007 C C . GLY B 1 247 ? 0.149 -6.711 -15.695 1 97.94 247 GLY B C 1
ATOM 4008 O O . GLY B 1 247 ? -0.002 -7.934 -15.758 1 97.94 247 GLY B O 1
ATOM 4009 N N . ILE B 1 248 ? -0.294 -5.871 -16.625 1 97.38 248 ILE B N 1
ATOM 4010 C CA . ILE B 1 248 ? -0.948 -6.359 -17.828 1 97.38 248 ILE B CA 1
ATOM 4011 C C . ILE B 1 248 ? 0.029 -7.215 -18.641 1 97.38 248 ILE B C 1
ATOM 4013 O O . ILE B 1 248 ? -0.305 -8.328 -19.047 1 97.38 248 ILE B O 1
ATOM 4017 N N . ALA B 1 249 ? 1.227 -6.75 -18.828 1 97.31 249 ALA B N 1
ATOM 4018 C CA . ALA B 1 249 ? 2.256 -7.5 -19.547 1 97.31 249 ALA B CA 1
ATOM 4019 C C . ALA B 1 249 ? 2.561 -8.82 -18.844 1 97.31 249 ALA B C 1
ATOM 4021 O O . ALA B 1 249 ? 2.658 -9.867 -19.484 1 97.31 249 ALA B O 1
ATOM 4022 N N . GLY B 1 250 ? 2.707 -8.773 -17.547 1 95.69 250 GLY B N 1
ATOM 4023 C CA . GLY B 1 250 ? 2.951 -9.992 -16.781 1 95.69 250 GLY B CA 1
ATOM 4024 C C . GLY B 1 250 ? 1.854 -11.023 -16.953 1 95.69 250 GLY B C 1
ATOM 4025 O O . GLY B 1 250 ? 2.135 -12.219 -17.094 1 95.69 250 GLY B O 1
ATOM 4026 N N . GLY B 1 251 ? 0.609 -10.57 -16.891 1 92.75 251 GLY B N 1
ATOM 4027 C CA . GLY B 1 251 ? -0.516 -11.469 -17.109 1 92.75 251 GLY B CA 1
ATOM 4028 C C . GLY B 1 251 ? -0.5 -12.133 -18.469 1 92.75 251 GLY B C 1
ATOM 4029 O O . GLY B 1 251 ? -0.688 -13.344 -18.578 1 92.75 251 GLY B O 1
ATOM 4030 N N . TRP B 1 252 ? -0.211 -11.359 -19.5 1 93.56 252 TRP B N 1
ATOM 4031 C CA . TRP B 1 252 ? -0.18 -11.898 -20.859 1 93.56 252 TRP B CA 1
ATOM 4032 C C . TRP B 1 252 ? 0.98 -12.867 -21.031 1 93.56 252 TRP B C 1
ATOM 4034 O O . TRP B 1 252 ? 0.828 -13.922 -21.656 1 93.56 252 TRP B O 1
ATOM 4044 N N . ILE B 1 253 ? 2.1 -12.586 -20.484 1 93.38 253 ILE B N 1
ATOM 4045 C CA . ILE B 1 253 ? 3.266 -13.461 -20.578 1 93.38 253 ILE B CA 1
ATOM 4046 C C . ILE B 1 253 ? 2.986 -14.773 -19.844 1 93.38 253 ILE B C 1
ATOM 4048 O O . ILE B 1 253 ? 3.303 -15.852 -20.359 1 93.38 253 ILE B O 1
ATOM 4052 N N . SER B 1 254 ? 2.369 -14.633 -18.719 1 85.38 254 SER B N 1
ATOM 4053 C CA . SER B 1 254 ? 2.086 -15.82 -17.906 1 85.38 254 SER B CA 1
ATOM 4054 C C . SER B 1 254 ? 1.085 -16.734 -18.609 1 85.38 254 SER B C 1
ATOM 4056 O O . SER B 1 254 ? 1.066 -17.938 -18.359 1 85.38 254 SER B O 1
ATOM 4058 N N . ARG B 1 255 ? 0.263 -16.156 -19.422 1 85 255 ARG B N 1
ATOM 4059 C CA . ARG B 1 255 ? -0.726 -16.922 -20.172 1 85 255 ARG B CA 1
ATOM 4060 C C . ARG B 1 255 ? -0.085 -17.625 -21.359 1 85 255 ARG B C 1
ATOM 4062 O O . ARG B 1 255 ? -0.579 -18.656 -21.828 1 85 255 ARG B O 1
ATOM 4069 N N . SER B 1 256 ? 0.969 -17.094 -21.781 1 86.44 256 SER B N 1
ATOM 4070 C CA . SER B 1 256 ? 1.669 -17.688 -22.906 1 86.44 256 SER B CA 1
ATOM 4071 C C . SER B 1 256 ? 2.465 -18.922 -22.484 1 86.44 256 SER B C 1
ATOM 4073 O O . SER B 1 256 ? 2.559 -19.234 -21.297 1 86.44 256 SER B O 1
ATOM 4075 N N . SER B 1 257 ? 3.018 -19.609 -23.422 1 84.88 257 SER B N 1
ATOM 4076 C CA . SER B 1 257 ? 3.801 -20.812 -23.188 1 84.88 257 SER B CA 1
ATOM 4077 C C . SER B 1 257 ? 5.105 -20.5 -22.453 1 84.88 257 SER B C 1
ATOM 4079 O O . SER B 1 257 ? 5.707 -21.375 -21.844 1 84.88 257 SER B O 1
ATOM 4081 N N . ALA B 1 258 ? 5.48 -19.219 -22.453 1 84.25 258 ALA B N 1
ATOM 4082 C CA . ALA B 1 258 ? 6.73 -18.812 -21.812 1 84.25 258 ALA B CA 1
ATOM 4083 C C . ALA B 1 258 ? 6.594 -18.812 -20.297 1 84.25 258 ALA B C 1
ATOM 4085 O O . ALA B 1 258 ? 7.566 -19.047 -19.578 1 84.25 258 ALA B O 1
ATOM 4086 N N . GLY B 1 259 ? 5.328 -18.531 -19.828 1 86.81 259 GLY B N 1
ATOM 4087 C CA . GLY B 1 259 ? 4.969 -18.719 -18.422 1 86.81 259 GLY B CA 1
ATOM 4088 C C . GLY B 1 259 ? 5.602 -17.688 -17.5 1 86.81 259 GLY B C 1
ATOM 4089 O O . GLY B 1 259 ? 5.965 -16.594 -17.938 1 86.81 259 GLY B O 1
ATOM 4090 N N . LEU B 1 260 ? 5.711 -18.016 -16.234 1 89.81 260 LEU B N 1
ATOM 4091 C CA . LEU B 1 260 ? 6.207 -17.188 -15.148 1 89.81 260 LEU B CA 1
ATOM 4092 C C . LEU B 1 260 ? 7.691 -16.875 -15.336 1 89.81 260 LEU B C 1
ATOM 4094 O O . LEU B 1 260 ? 8.133 -15.75 -15.07 1 89.81 260 LEU B O 1
ATOM 4098 N N . SER B 1 261 ? 8.477 -17.844 -15.812 1 93.75 261 SER B N 1
ATOM 4099 C CA . SER B 1 261 ? 9.914 -17.641 -15.953 1 93.75 261 SER B CA 1
ATOM 4100 C C . SER B 1 261 ? 10.227 -16.516 -16.938 1 93.75 261 SER B C 1
ATOM 4102 O O . SER B 1 261 ? 11.117 -15.703 -16.688 1 93.75 261 SER B O 1
ATOM 4104 N N . ALA B 1 262 ? 9.5 -16.406 -18.016 1 95.56 262 ALA B N 1
ATOM 4105 C CA . ALA B 1 262 ? 9.742 -15.359 -19.016 1 95.56 262 ALA B CA 1
ATOM 4106 C C . ALA B 1 262 ? 9.484 -13.977 -18.438 1 95.56 262 ALA B C 1
ATOM 4108 O O . ALA B 1 262 ? 10.227 -13.031 -18.719 1 95.56 262 ALA B O 1
ATOM 4109 N N . ALA B 1 263 ? 8.422 -13.836 -17.672 1 96.44 263 ALA B N 1
ATOM 4110 C CA . ALA B 1 263 ? 8.125 -12.562 -17.016 1 96.44 263 ALA B CA 1
ATOM 4111 C C . ALA B 1 263 ? 9.266 -12.148 -16.078 1 96.44 263 ALA B C 1
ATOM 4113 O O . ALA B 1 263 ? 9.672 -10.984 -16.062 1 96.44 263 ALA B O 1
ATOM 4114 N N . LEU B 1 264 ? 9.836 -13.102 -15.367 1 97.19 264 LEU B N 1
ATOM 4115 C CA . LEU B 1 264 ? 10.914 -12.82 -14.422 1 97.19 264 LEU B CA 1
ATOM 4116 C C . LEU B 1 264 ? 12.195 -12.453 -15.164 1 97.19 264 LEU B C 1
ATOM 4118 O O . LEU B 1 264 ? 12.945 -11.586 -14.727 1 97.19 264 LEU B O 1
ATOM 4122 N N . TRP B 1 265 ? 12.43 -13.109 -16.297 1 97.94 265 TRP B N 1
ATOM 4123 C CA . TRP B 1 265 ? 13.586 -12.766 -17.109 1 97.94 265 TRP B CA 1
ATOM 4124 C C . TRP B 1 265 ? 13.484 -11.328 -17.609 1 97.94 265 TRP B C 1
ATOM 4126 O O . TRP B 1 265 ? 14.477 -10.609 -17.656 1 97.94 265 TRP B O 1
ATOM 4136 N N . LEU B 1 266 ? 12.312 -10.961 -18.031 1 98.25 266 LEU B N 1
ATOM 4137 C CA . LEU B 1 266 ? 12.094 -9.586 -18.469 1 98.25 266 LEU B CA 1
ATOM 4138 C C . LEU B 1 266 ? 12.367 -8.602 -17.328 1 98.25 266 LEU B C 1
ATOM 4140 O O . LEU B 1 266 ? 13.039 -7.594 -17.516 1 98.25 266 LEU B O 1
ATOM 4144 N N . ALA B 1 267 ? 11.812 -8.891 -16.172 1 98.5 267 ALA B N 1
ATOM 4145 C CA . ALA B 1 267 ? 12.047 -8.055 -15 1 98.5 267 ALA B CA 1
ATOM 4146 C C . ALA B 1 267 ? 13.539 -7.957 -14.688 1 98.5 267 ALA B C 1
ATOM 4148 O O . ALA B 1 267 ? 14.047 -6.875 -14.383 1 98.5 267 ALA B O 1
ATOM 4149 N N . ALA B 1 268 ? 14.258 -9.086 -14.766 1 98.62 268 ALA B N 1
ATOM 4150 C CA . ALA B 1 268 ? 15.695 -9.109 -14.508 1 98.62 268 ALA B CA 1
ATOM 4151 C C . ALA B 1 268 ? 16.438 -8.227 -15.5 1 98.62 268 ALA B C 1
ATOM 4153 O O . ALA B 1 268 ? 17.344 -7.48 -15.117 1 98.62 268 ALA B O 1
ATOM 4154 N N . ALA B 1 269 ? 16.047 -8.328 -16.734 1 98.69 269 ALA B N 1
ATOM 4155 C CA . ALA B 1 269 ? 16.688 -7.523 -17.766 1 98.69 269 ALA B CA 1
ATOM 4156 C C . ALA B 1 269 ? 16.547 -6.035 -17.469 1 98.69 269 ALA B C 1
ATOM 4158 O O . ALA B 1 269 ? 17.5 -5.27 -17.641 1 98.69 269 ALA B O 1
ATOM 4159 N N . ILE B 1 270 ? 15.383 -5.629 -17.047 1 98.62 270 ILE B N 1
ATOM 4160 C CA . ILE B 1 270 ? 15.141 -4.223 -16.734 1 98.62 270 ILE B CA 1
ATOM 4161 C C . ILE B 1 270 ? 16 -3.801 -15.547 1 98.62 270 ILE B C 1
ATOM 4163 O O . ILE B 1 270 ? 16.641 -2.742 -15.578 1 98.62 270 ILE B O 1
ATOM 4167 N N . LYS B 1 271 ? 16.094 -4.629 -14.508 1 98.44 271 LYS B N 1
ATOM 4168 C CA . LYS B 1 271 ? 16.891 -4.301 -13.328 1 98.44 271 LYS B CA 1
ATOM 4169 C C . LYS B 1 271 ? 18.375 -4.184 -13.672 1 98.44 271 LYS B C 1
ATOM 4171 O O . LYS B 1 271 ? 19.062 -3.281 -13.195 1 98.44 271 LYS B O 1
ATOM 4176 N N . VAL B 1 272 ? 18.875 -5.09 -14.477 1 98.38 272 VAL B N 1
ATOM 4177 C CA . VAL B 1 272 ? 20.266 -5.051 -14.891 1 98.38 272 VAL B CA 1
ATOM 4178 C C . VAL B 1 272 ? 20.531 -3.805 -15.734 1 98.38 272 VAL B C 1
ATOM 4180 O O . VAL B 1 272 ? 21.562 -3.146 -15.578 1 98.38 272 VAL B O 1
ATOM 4183 N N . ALA B 1 273 ? 19.594 -3.5 -16.609 1 98.56 273 ALA B N 1
ATOM 4184 C CA . ALA B 1 273 ? 19.719 -2.285 -17.422 1 98.56 273 ALA B CA 1
ATOM 4185 C C . ALA B 1 273 ? 19.781 -1.046 -16.531 1 98.56 273 ALA B C 1
ATOM 4187 O O . ALA B 1 273 ? 20.562 -0.126 -16.797 1 98.56 273 ALA B O 1
ATOM 4188 N N . ILE B 1 274 ? 18.969 -0.968 -15.477 1 98 274 ILE B N 1
ATOM 4189 C CA . ILE B 1 274 ? 18.984 0.142 -14.531 1 98 274 ILE B CA 1
ATOM 4190 C C . ILE B 1 274 ? 20.359 0.208 -13.852 1 98 274 ILE B C 1
ATOM 4192 O O . ILE B 1 274 ? 20.906 1.294 -13.672 1 98 274 ILE B O 1
ATOM 4196 N N . SER B 1 275 ? 20.891 -0.959 -13.453 1 97.62 275 SER B N 1
ATOM 4197 C CA . SER B 1 275 ? 22.203 -1.016 -12.836 1 97.62 275 SER B CA 1
ATOM 4198 C C . SER B 1 275 ? 23.266 -0.377 -13.734 1 97.62 275 SER B C 1
ATOM 4200 O O . SER B 1 275 ? 24.047 0.466 -13.289 1 97.62 275 SER B O 1
ATOM 4202 N N . PHE B 1 276 ? 23.234 -0.721 -14.961 1 97.06 276 PHE B N 1
ATOM 4203 C CA . PHE B 1 276 ? 24.172 -0.143 -15.914 1 97.06 276 PHE B CA 1
ATOM 4204 C C . PHE B 1 276 ? 23.906 1.345 -16.109 1 97.06 276 PHE B C 1
ATOM 4206 O O . PHE B 1 276 ? 24.844 2.131 -16.281 1 97.06 276 PHE B O 1
ATOM 4213 N N . GLY B 1 277 ? 22.656 1.691 -16.125 1 96.06 277 GLY B N 1
ATOM 4214 C CA . GLY B 1 277 ? 22.297 3.098 -16.219 1 96.06 277 GLY B CA 1
ATOM 4215 C C . GLY B 1 277 ? 22.891 3.932 -15.094 1 96.06 277 GLY B C 1
ATOM 4216 O O . GLY B 1 277 ? 23.422 5.02 -15.336 1 96.06 277 GLY B O 1
ATOM 4217 N N . TRP B 1 278 ? 22.812 3.426 -13.867 1 95 278 TRP B N 1
ATOM 4218 C CA . TRP B 1 278 ? 23.391 4.133 -12.727 1 95 278 TRP B CA 1
ATOM 4219 C C . TRP B 1 278 ? 24.906 4.258 -12.883 1 95 278 TRP B C 1
ATOM 4221 O O . TRP B 1 278 ? 25.484 5.289 -12.539 1 95 278 TRP B O 1
ATOM 4231 N N . ALA B 1 279 ? 25.594 3.242 -13.43 1 93.62 279 ALA B N 1
ATOM 4232 C CA . ALA B 1 279 ? 27.047 3.215 -13.555 1 93.62 279 ALA B CA 1
ATOM 4233 C C . ALA B 1 279 ? 27.547 4.328 -14.477 1 93.62 279 ALA B C 1
ATOM 4235 O O . ALA B 1 279 ? 28.672 4.801 -14.344 1 93.62 279 ALA B O 1
ATOM 4236 N N . ILE B 1 280 ? 26.703 4.727 -15.328 1 92.81 280 ILE B N 1
ATOM 4237 C CA . ILE B 1 280 ? 27.156 5.727 -16.297 1 92.81 280 ILE B CA 1
ATOM 4238 C C . ILE B 1 280 ? 26.406 7.035 -16.078 1 92.81 280 ILE B C 1
ATOM 4240 O O . ILE B 1 280 ? 26.484 7.953 -16.891 1 92.81 280 ILE B O 1
ATOM 4244 N N . TRP B 1 281 ? 25.656 7.152 -14.992 1 91 281 TRP B N 1
ATOM 4245 C CA . TRP B 1 281 ? 24.828 8.336 -14.742 1 91 281 TRP B CA 1
ATOM 4246 C C . TRP B 1 281 ? 25.703 9.57 -14.562 1 91 281 TRP B C 1
ATOM 4248 O O . TRP B 1 281 ? 26.844 9.477 -14.109 1 91 281 TRP B O 1
ATOM 4258 N N . ARG B 1 282 ? 25.234 10.742 -14.891 1 88 282 ARG B N 1
ATOM 4259 C CA . ARG B 1 282 ? 25.953 11.992 -14.773 1 88 282 ARG B CA 1
ATOM 4260 C C . ARG B 1 282 ? 26.188 12.367 -13.312 1 88 282 ARG B C 1
ATOM 4262 O O . ARG B 1 282 ? 25.297 12.18 -12.477 1 88 282 ARG B O 1
ATOM 4269 N N . PRO B 1 283 ? 27.344 12.867 -13.062 1 85.88 283 PRO B N 1
ATOM 4270 C CA . PRO B 1 283 ? 27.625 13.289 -11.688 1 85.88 283 PRO B CA 1
ATOM 4271 C C . PRO B 1 283 ? 26.953 14.609 -11.32 1 85.88 283 PRO B C 1
ATOM 4273 O O . PRO B 1 283 ? 26.547 15.367 -12.211 1 85.88 283 PRO B O 1
ATOM 4276 N N . LYS B 1 284 ? 26.781 14.781 -10.008 1 84.69 284 LYS B N 1
ATOM 4277 C CA . LYS B 1 284 ? 26.281 16.047 -9.508 1 84.69 284 LYS B CA 1
ATOM 4278 C C . LYS B 1 284 ? 27.203 17.203 -9.898 1 84.69 284 LYS B C 1
ATOM 4280 O O . LYS B 1 284 ? 28.422 17.094 -9.742 1 84.69 284 LYS B O 1
ATOM 4285 N N . PRO B 1 285 ? 26.625 18.203 -10.484 1 76.75 285 PRO B N 1
ATOM 4286 C CA . PRO B 1 285 ? 27.5 19.312 -10.875 1 76.75 285 PRO B CA 1
ATOM 4287 C C . PRO B 1 285 ? 28.188 19.984 -9.68 1 76.75 285 PRO B C 1
ATOM 4289 O O . PRO B 1 285 ? 27.578 20.125 -8.617 1 76.75 285 PRO B O 1
ATOM 4292 N N . VAL B 1 286 ? 29.484 20.031 -9.648 1 67.62 286 VAL B N 1
ATOM 4293 C CA . VAL B 1 286 ? 30.266 20.703 -8.617 1 67.62 286 VAL B CA 1
ATOM 4294 C C . VAL B 1 286 ? 30.094 22.219 -8.75 1 67.62 286 VAL B C 1
ATOM 4296 O O . VAL B 1 286 ? 30.359 22.797 -9.812 1 67.62 286 VAL B O 1
ATOM 4299 N N . THR B 1 287 ? 29.094 22.797 -8.07 1 56.78 287 THR B N 1
ATOM 4300 C CA . THR B 1 287 ? 29.078 24.266 -8.086 1 56.78 287 THR B CA 1
ATOM 4301 C C . THR B 1 287 ? 30.391 24.812 -7.504 1 56.78 287 THR B C 1
ATOM 4303 O O . THR B 1 287 ? 30.75 24.469 -6.379 1 56.78 287 THR B O 1
ATOM 4306 N N . LEU B 1 288 ? 31.359 25.125 -8.266 1 49.16 288 LEU B N 1
ATOM 4307 C CA . LEU B 1 288 ? 32.5 25.875 -7.746 1 49.16 288 LEU B CA 1
ATOM 4308 C C . LEU B 1 288 ? 32.031 27.047 -6.891 1 49.16 288 LEU B C 1
ATOM 4310 O O . LEU B 1 288 ? 31.047 27.734 -7.234 1 49.16 288 LEU B O 1
ATOM 4314 N N . PRO B 1 289 ? 32.656 27.141 -5.586 1 49.22 289 PRO B N 1
ATOM 4315 C CA . PRO B 1 289 ? 32.312 28.375 -4.891 1 49.22 289 PRO B CA 1
ATOM 4316 C C . PRO B 1 289 ? 32.562 29.625 -5.746 1 49.22 289 PRO B C 1
ATOM 4318 O O . PRO B 1 289 ? 33.438 29.594 -6.637 1 49.22 289 PRO B O 1
#

Foldseek 3Di:
DCPDDPPPPPDDDPPPPPPPPPPPDPPPPPPPPPPPVPCPPVNVLCVLQLFFFDLVVVLVLLLLLLLLQLLQQLQCCQFQVEGQQALVVLVVQLVQLVVQPDVLASCSNVLSVLSVVLLVVLLVVLLCCCVRPNNRGLNSLLVLLLLLLVLLVVLLVCVVVCVPPRRDPDDDSVNDPPCSNSSNSSSSSNSSSNSQSSCVSSPLPLRSSRDQPVLVVCLVPPPCNPPDPPPSNVSSVSSVVSSVVSNVVNNVCLPDPNHSSVSSNVSSVSSNVVSVCSSPGHGDDDPDD/DPPDDDPPPPDDDPPPPPPPPPPPDPPPPPPPPPPPPPCPPVNVLCVLQLFFFDLVVVLVLLLLLLLLQLLQQLQCCQFQVEGQQALVVLVVQLVQLVVQPDVLASCSNVLSVLSVVLLVVLLVVLLCCCVRPNNRGLNSLLVLLLLLLVLLVVLLVCVVVCVPPRRDPPDDSVNDPPCSNSSNSSSSSNSSSNSQSSCVSSPLPLRSSRDQPVLVVCLVPPPCNPPDPPPSNVSSVSSVVSSVVSNVVNNVCLPDPNHSSVSSNVSSVSSNVVSVCSSPGHGDDDPDD

Sequence (578 aa):
MVKPPSIEESGPAAQSSLPTTEVPSPSRSHCGSITDSPDSLWTRANSHFGEEITLVHADLPMIACALVSGICDSSAYNAWTCFVSMQTGNTIFLALGASGQPLSHPFGWVKSLISIFFFLCGCLFFAQTRRFGAGKNRGILSISFLLQGVCVIVAAALVQKGVVPEPVGVKSIEDEVNFIELIPLAFLAFQSGGQIVTSRILGFNEIPTTVLTSVYCDIASDPKVLVWNNVKRNRRVGAVLAILSGGIAGGWISRSSAGLSAALWLAAAIKVAISFGWAIWRPKPVTLPMVKPPSIEESGPAAQSSLPTTEVPSPSRSHCGSITDSPDSLWTRANSHFGEEITLVHADLPMIACALVSGICDSSAYNAWTCFVSMQTGNTIFLALGASGQPLSHPFGWVKSLISIFFFLCGCLFFAQTRRFGAGKNRGILSISFLLQGVCVIVAAALVQKGVVPEPVGVKSIEDEVNFIELIPLAFLAFQSGGQIVTSRILGFNEIPTTVLTSVYCDIASDPKVLVWNNVKRNRRVGAVLAILSGGIAGGWISRSSAGLSAALWLAAAIKVAISFGWAIWRPKPVTLP